Protein 5K8R (pdb70)

Sequence (414 aa):
EPIRYAIPEELDRGSLVGNLAKDLGFGVGDLPTRNLRVIAEKKFFTVSPENGNLLVSDRIDREEICGKKSTCVLEFEMVAEKPLNFFHVTVLIQDINDNPPTFSQNITELEISELALTGATFALESAQDPDVGVNSLQQYYLSPDPHFSLIQKENLDGSRYPELVLKAPLDREEQPHHHLVLTAVDGGEPSRSCTTQIRVIVADANDNPPVFTQDMYRVNVAENLPAGSSVLKVMAIDMDEGINAEIIYAFINIGKEVRQLFKLDSKTGELTTIGELDFEERDSYTIGVEAKDGGHHTAYCKVQIDISDENDNAPEITLASESQHIQEDAELGTAVALIKTHDLDSGFNGEILCQLKGNFPFKIVQDTKNTYRLVTDGALDREQIPEYNVTITATDKGNPPLSSSKTITLHILD

Solvent-accessible surface area: 23080 Å² total; per-residue (Å²): 131,101,37,150,28,43,11,50,3,50,55,116,180,47,31,102,13,6,55,0,3,158,62,9,74,31,41,115,67,78,6,96,74,38,65,3,92,36,89,44,180,140,155,27,7,61,13,21,69,126,72,0,29,0,39,4,19,65,134,4,18,3,26,140,53,16,26,123,135,117,82,2,68,27,112,12,53,0,13,0,40,138,90,126,72,141,24,63,0,20,0,41,4,83,35,60,6,46,42,67,3,68,26,88,88,119,79,38,108,37,129,6,47,12,122,20,145,82,45,29,70,43,89,24,86,40,12,127,10,54,0,18,58,94,16,22,56,8,62,7,124,29,46,141,24,106,44,2,37,37,61,63,95,96,71,195,121,27,44,52,62,1,25,0,25,0,106,27,90,10,60,41,62,141,76,55,68,3,130,4,52,2,32,0,38,6,46,7,151,79,78,78,60,26,81,6,96,5,69,0,55,5,33,34,10,33,66,36,63,5,95,18,73,94,121,75,18,166,41,100,20,33,6,100,36,89,51,54,29,72,13,25,122,0,95,6,80,18,126,8,95,48,107,24,30,109,26,89,11,45,40,47,155,40,32,169,110,6,123,125,29,5,114,17,51,61,176,72,0,61,0,26,1,84,13,124,9,59,44,56,145,80,76,35,13,79,4,17,0,28,0,61,9,26,37,134,65,56,15,123,6,113,0,39,0,21,7,40,33,68,19,80,32,51,3,85,7,68,39,48,39,137,85,73,81,8,111,49,114,30,143,132,45,56,51,9,3,93,2,93,0,56,24,108,11,52,56,144,29,18,56,20,88,10,90,43,126,46,160,55,27,12,99,37,52,105,70,78,137,48,44,13,74,0,5,2,71,21,94,24,52,101,162,137,82,64,79,28,86,0,17,1,19,0,38,5,100,11,141,96,84,50,70,35,71,95,78,15,39,0,64,0,65,136

Organism: Homo sapiens (NCBI:txid9606)

B-factor: mean 47.17, std 16.22, range [14.1, 139.7]

Foldseek 3Di:
DAEEFEDEFFDDFFAFRFQQQVVVVHDLVCLQVWQKFWDDPDQQWTADSNRGTITGHDGGDQCVQPFADQWDKDWTWIWTPPPTDTYIYIYTYDWALPWAWDDPDQEAEAEAALPDDAFDKAFDDFIATRTYDQSGQKDKAKDDDPFKGKDWDADPVGHIGIIIGTHDGDDCLVPQWDKIKMKIWTRGVPIHMDMHIYIYGHDWDLPWFKDKPDQEAEFEDAQADDFFDWTAATDIATSTDDQSTQKFKDWDPDDPVVVQFWDAGGHRRTIGTHDGGDCLVPFKDKIKMWMAGNVGRIDIHIYMYGYDWDLPWAKDKDKDAPVLEDEQPDDFFDFGMKIFIFTSTDDQSTQKDKDWPDDDQWDWADDDSGIITITGRDGGDCVVPFKDFTKMKMWTRHVVIHIDIDTDIHGYDD

InterPro domains:
  IPR002126 Cadherin-like [PF00028] (140-232)
  IPR002126 Cadherin-like [PF00028] (247-337)
  IPR002126 Cadherin-like [PF00028] (355-443)
  IPR002126 Cadherin-like [PF00028] (457-552)
  IPR002126 Cadherin-like [PF00028] (582-661)
  IPR002126 Cadherin-like [PR00205] (73-92)
  IPR002126 Cadherin-like [PR00205] (242-271)
  IPR002126 Cadherin-like [PR00205] (417-429)
  IPR002126 Cadherin-like [PR00205] (431-450)
  IPR002126 Cadherin-like [PR00205] (450-463)
  IPR002126 Cadherin-like [PR00205] (510-536)
  IPR002126 Cadherin-like [PR00205] (544-561)
  IPR002126 Cadherin-like [PS50268] (26-133)
  IPR002126 Cadherin-like [PS50268] (134-242)
  IPR002126 Cadherin-like [PS50268] (243-347)
  IPR002126 Cadherin-like [PS50268] (348-452)
  IPR002126 Cadherin-like [PS50268] (453-562)
  IPR002126 Cadherin-like [PS50268] (578-675)
  IPR002126 Cadherin-like [SM00112] (20-131)
  IPR002126 Cadherin-like [SM00112] (155-240)

Radius of gyration: 54.75 Å; Cα contacts (8 Å, |Δi|>4): 1003; chains: 1; bounding box: 42×152×119 Å

Secondary structure (DSSP, 8-state):
--EEEEEESSPPTT-EEEEHHHHTT--GGGHHHHT-EEE-SS--EEE-TTT-EEEE-S---HHHHTTT-S--EEEEEEEETTTTEEEEEEEEEE----S--B-S-SEEEEEEETTPPTT-EEE-PPPB-S--GGGT-EEEEE---SSEEEEEEE-TTS-EEEEEEE-S---TTT-SEEEEEEEEEESSSS--EEEEEEEEEEE-------EES-SEEEEEEETTPPTT-EEEE--EE--S-GGGT--EEEEES--HHHHTTEEE-TTT-EEEE-S---TTT-SEEEEEEEEE-TT--EEEEEEEEEEE----S--EEEEEESTTEEETTPPTT-EEEEEEEE-SS-GGGT-EEEEEES--SEEEEE-SSSEEEEEE-S---TTT--EEEEEEEEEE-SSS--EEEEEEEEEEE-

Nearest PDB structures (foldseek):
  6meq-assembly1_A  TM=9.978E-01  e=3.351E-79  Homo sapiens
  5t9t-assembly1_B  TM=9.124E-01  e=2.903E-57  Mus musculus
  5szn-assembly1_A  TM=8.188E-01  e=1.197E-48  Mus musculus
  5szl-assembly1_B  TM=7.839E-01  e=1.996E-48  Mus musculus
  5szm-assembly1_A  TM=6.935E-01  e=1.398E-49  Mus musculus

CATH classification: 2.60.40.60 (+3 more: 2.60.40.60, 2.60.40.60, 2.60.40.60)

Structure (mmCIF, N/CA/C/O backbone):
data_5K8R
#
_entry.id   5K8R
#
_cell.length_a   128.881
_cell.length_b   161.229
_cell.length_c   53.659
_cell.angle_alpha   90.00
_cell.angle_beta   90.00
_cell.angle_gamma   90.00
#
_symmetry.space_group_name_H-M   'C 2 2 21'
#
loop_
_entity.id
_entity.type
_entity.pdbx_description
1 polymer 'Protocadherin gamma-B3'
2 non-polymer 'CALCIUM ION'
3 non-polymer 'CHLORIDE ION'
4 non-polymer 'SODIUM ION'
5 non-polymer '4-(2-HYDROXYETHYL)-1-PIPERAZINE ETHANESULFONIC ACID'
6 non-polymer 1,2-ETHANEDIOL
7 water water
#
loop_
_atom_site.group_PDB
_atom_site.id
_atom_site.type_symbol
_atom_site.label_atom_id
_atom_site.label_alt_id
_atom_site.label_comp_id
_atom_site.label_asym_id
_atom_site.label_entity_id
_atom_site.label_seq_id
_atom_site.pdbx_PDB_ins_code
_atom_site.Cartn_x
_atom_site.Cartn_y
_atom_site.Cartn_z
_atom_site.occupancy
_atom_site.B_iso_or_equiv
_atom_site.auth_seq_id
_atom_site.auth_comp_id
_atom_site.auth_asym_id
_atom_site.auth_atom_id
_atom_site.pdbx_PDB_model_num
ATOM 1 N N . GLU A 1 1 ? 38.662 57.877 43.577 1.00 102.38 1 GLU A N 1
ATOM 2 C CA . GLU A 1 1 ? 38.883 57.339 44.913 1.00 101.53 1 GLU A CA 1
ATOM 3 C C . GLU A 1 1 ? 38.135 56.006 45.111 1.00 95.87 1 GLU A C 1
ATOM 4 O O . GLU A 1 1 ? 37.414 55.864 46.100 1.00 101.75 1 GLU A O 1
ATOM 10 N N . PRO A 1 2 ? 38.285 54.981 44.169 1.00 73.32 2 PRO A N 1
ATOM 11 C CA . PRO A 1 2 ? 39.169 55.252 43.025 1.00 59.47 2 PRO A CA 1
ATOM 12 C C . PRO A 1 2 ? 38.380 55.633 41.776 1.00 56.60 2 PRO A C 1
ATOM 13 O O . PRO A 1 2 ? 37.166 55.827 41.850 1.00 53.15 2 PRO A O 1
ATOM 17 N N . ILE A 1 3 ? 39.068 55.737 40.645 1.00 42.14 3 ILE A N 1
ATOM 18 C CA . ILE A 1 3 ? 38.424 56.095 39.386 1.00 29.90 3 ILE A CA 1
ATOM 19 C C . ILE A 1 3 ? 38.912 55.209 38.245 1.00 32.85 3 ILE A C 1
ATOM 20 O O . ILE A 1 3 ? 40.073 54.800 38.216 1.00 39.70 3 ILE A O 1
ATOM 25 N N . ARG A 1 4 ? 38.018 54.915 37.307 1.00 31.41 4 ARG A N 1
ATOM 26 C CA . ARG A 1 4 ? 38.356 54.076 36.161 1.00 31.89 4 ARG A CA 1
ATOM 27 C C . ARG A 1 4 ? 37.830 54.606 34.825 1.00 32.04 4 ARG A C 1
ATOM 28 O O . ARG A 1 4 ? 36.625 54.597 34.570 1.00 30.21 4 ARG A O 1
ATOM 36 N N . TYR A 1 5 ? 38.749 55.059 33.977 1.00 30.62 5 TYR A N 1
ATOM 37 C CA . TYR A 1 5 ? 38.419 55.569 32.657 1.00 30.81 5 TYR A CA 1
ATOM 38 C C . TYR A 1 5 ? 38.356 54.404 31.671 1.00 36.22 5 TYR A C 1
ATOM 39 O O . TYR A 1 5 ? 38.633 53.253 32.012 1.00 48.37 5 TYR A O 1
ATOM 48 N N . ALA A 1 6 ? 37.984 54.709 30.430 1.00 27.23 6 ALA A N 1
ATOM 49 C CA . ALA A 1 6 ? 37.891 53.691 29.388 1.00 25.02 6 ALA A CA 1
ATOM 50 C C . ALA A 1 6 ? 38.170 54.346 28.046 1.00 27.56 6 ALA A C 1
ATOM 51 O O . ALA A 1 6 ? 37.401 55.206 27.605 1.00 46.91 6 ALA A O 1
ATOM 53 N N . ILE A 1 7 ? 39.262 53.947 27.402 1.00 26.00 7 ILE A N 1
ATOM 54 C CA . ILE A 1 7 ? 39.667 54.561 26.139 1.00 28.37 7 ILE A CA 1
ATOM 55 C C . ILE A 1 7 ? 39.989 53.472 25.123 1.00 32.04 7 ILE A C 1
ATOM 56 O O . ILE A 1 7 ? 40.443 52.384 25.506 1.00 40.35 7 ILE A O 1
ATOM 61 N N . PRO A 1 8 ? 39.767 53.707 23.833 1.00 32.12 8 PRO A N 1
ATOM 62 C CA . PRO A 1 8 ? 40.208 52.738 22.827 1.00 30.00 8 PRO A CA 1
ATOM 63 C C . PRO A 1 8 ? 41.724 52.719 22.718 1.00 36.41 8 PRO A C 1
ATOM 64 O O . PRO A 1 8 ? 42.417 53.670 23.085 1.00 45.52 8 PRO A O 1
ATOM 68 N N . GLU A 1 9 ? 42.237 51.603 22.211 1.00 34.83 9 GLU A N 1
ATOM 69 C CA . GLU A 1 9 ? 43.670 51.449 22.030 1.00 32.75 9 GLU A CA 1
ATOM 70 C C . GLU A 1 9 ? 44.147 52.245 20.816 1.00 32.26 9 GLU A C 1
ATOM 71 O O . GLU A 1 9 ? 43.355 52.746 20.012 1.00 45.13 9 GLU A O 1
ATOM 77 N N . GLU A 1 10 ? 45.471 52.363 20.700 1.00 39.20 10 GLU A N 1
ATOM 78 C CA . GLU A 1 10 ? 46.131 52.957 19.535 1.00 28.61 10 GLU A CA 1
ATOM 79 C C . GLU A 1 10 ? 45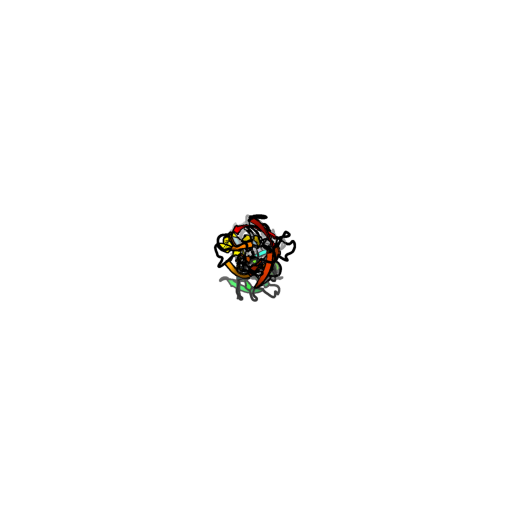.749 54.422 19.332 1.00 27.31 10 GLU A C 1
ATOM 80 O O . GLU A 1 10 ? 45.701 54.908 18.200 1.00 29.63 10 GLU A O 1
ATOM 86 N N . LEU A 1 11 ? 45.475 55.140 20.417 1.00 35.20 11 LEU A N 1
ATOM 87 C CA . LEU A 1 11 ? 45.212 56.567 20.320 1.00 34.44 11 LEU A CA 1
ATOM 88 C C . LEU A 1 11 ? 46.513 57.332 20.114 1.00 39.96 11 LEU A C 1
ATOM 89 O O . LEU A 1 11 ? 47.583 56.914 20.565 1.00 34.53 11 LEU A O 1
ATOM 94 N N . ASP A 1 12 ? 46.412 58.465 19.421 1.00 40.67 12 ASP A N 1
ATOM 95 C CA . ASP A 1 12 ? 47.580 59.302 19.196 1.00 36.34 12 ASP A CA 1
ATOM 96 C C . ASP A 1 12 ? 48.092 59.869 20.517 1.00 36.41 12 ASP A C 1
ATOM 97 O O . ASP A 1 12 ? 47.364 59.969 21.509 1.00 47.41 12 ASP A O 1
ATOM 102 N N . ARG A 1 13 ? 49.370 60.237 20.522 1.00 35.45 13 ARG A N 1
ATOM 103 C CA . ARG A 1 13 ? 49.974 60.812 21.715 1.00 35.51 13 ARG A CA 1
ATOM 104 C C . ARG A 1 13 ? 49.348 62.167 22.021 1.00 39.68 13 ARG A C 1
ATOM 105 O O . ARG A 1 13 ? 49.113 62.979 21.123 1.00 47.99 13 ARG A O 1
ATOM 113 N N . GLY A 1 14 ? 49.073 62.405 23.301 1.00 51.03 14 GLY A N 1
ATOM 114 C CA . GLY A 1 14 ? 48.411 63.618 23.724 1.00 35.69 14 GLY A CA 1
ATOM 115 C C . GLY A 1 14 ? 46.901 63.548 23.747 1.00 42.32 14 GLY A C 1
ATOM 116 O O . GLY A 1 14 ? 46.256 64.563 24.040 1.00 46.47 14 GLY A O 1
ATOM 117 N N . SER A 1 15 ? 46.316 62.392 23.444 1.00 39.85 15 SER A N 1
ATOM 118 C CA . SER A 1 15 ? 44.868 62.249 23.489 1.00 37.80 15 SER A CA 1
ATOM 119 C C . SER A 1 15 ? 44.375 62.313 24.929 1.00 48.58 15 SER A C 1
ATOM 120 O O . SER A 1 15 ? 44.981 61.738 25.837 1.00 51.40 15 SER A O 1
ATOM 123 N N . LEU A 1 16 ? 43.264 63.016 25.131 1.00 40.13 16 LEU A N 1
ATOM 124 C CA . LEU A 1 16 ? 42.737 63.226 26.473 1.00 31.36 16 LEU A CA 1
ATOM 125 C C . LEU A 1 16 ? 42.156 61.930 27.024 1.00 39.19 16 LEU A C 1
ATOM 126 O O . LEU A 1 16 ? 41.167 61.410 26.496 1.00 43.14 16 LEU A O 1
ATOM 131 N N . VAL A 1 17 ? 42.773 61.405 28.082 1.00 39.71 17 VAL A N 1
ATOM 132 C CA . VAL A 1 17 ? 42.182 60.279 28.796 1.00 31.54 17 VAL A CA 1
ATOM 133 C C . VAL A 1 17 ? 41.127 60.769 29.776 1.00 41.77 17 VAL A C 1
ATOM 134 O O . VAL A 1 17 ? 40.019 60.224 29.843 1.00 40.33 17 VAL A O 1
ATOM 138 N N . GLY A 1 18 ? 41.448 61.803 30.547 1.00 34.54 18 GLY A N 1
ATOM 139 C CA . GLY A 1 18 ? 40.452 62.318 31.468 1.00 31.01 18 GLY A CA 1
ATOM 140 C C . GLY A 1 18 ? 40.931 63.569 32.167 1.00 29.95 18 GLY A C 1
ATOM 141 O O . GLY A 1 18 ? 42.041 64.056 31.936 1.00 48.92 18 GLY A O 1
ATOM 142 N N . ASN A 1 19 ? 40.061 64.091 33.029 1.00 30.34 19 ASN A N 1
ATOM 143 C CA . ASN A 1 19 ? 40.361 65.247 33.868 1.00 32.25 19 ASN A CA 1
ATOM 144 C C . ASN A 1 19 ? 40.565 64.733 35.291 1.00 39.47 19 ASN A C 1
ATOM 145 O O . ASN A 1 19 ? 39.671 64.806 36.135 1.00 47.31 19 ASN A O 1
ATOM 150 N N . LEU A 1 20 ? 41.765 64.207 35.550 1.00 35.20 20 LEU A N 1
ATOM 151 C CA . LEU A 1 20 ? 42.035 63.563 36.833 1.00 36.57 20 LEU A CA 1
ATOM 152 C C . LEU A 1 20 ? 41.859 64.529 37.997 1.00 41.87 20 LEU A C 1
ATOM 153 O O . LEU A 1 20 ? 41.303 64.162 39.039 1.00 50.36 20 LEU A O 1
ATOM 158 N N . ALA A 1 21 ? 42.324 65.768 37.840 1.00 40.13 21 ALA A N 1
ATOM 159 C CA . ALA A 1 21 ? 42.201 66.743 38.918 1.00 41.15 21 ALA A CA 1
ATOM 160 C C . ALA A 1 21 ? 40.739 67.045 39.219 1.00 51.79 21 ALA A C 1
ATOM 161 O O . ALA A 1 21 ? 40.310 67.004 40.378 1.00 59.90 21 ALA A O 1
ATOM 163 N N . LYS A 1 22 ? 39.955 67.344 38.181 1.00 38.93 22 LYS A N 1
ATOM 164 C CA . LYS A 1 22 ? 38.541 67.643 38.385 1.00 45.52 22 LYS A CA 1
ATOM 165 C C . LYS A 1 22 ? 37.798 66.444 38.960 1.00 55.58 22 LYS A C 1
ATOM 166 O O . LYS A 1 22 ? 36.956 66.595 39.854 1.00 61.25 22 LYS A O 1
ATOM 172 N N . ASP A 1 23 ? 38.102 65.243 38.467 1.00 60.87 23 ASP A N 1
ATOM 173 C CA . ASP A 1 23 ? 37.356 64.059 38.876 1.00 58.69 23 ASP A CA 1
ATOM 174 C C . ASP A 1 23 ? 37.707 63.596 40.285 1.00 56.17 23 ASP A C 1
ATOM 175 O O . ASP A 1 23 ? 36.904 62.891 40.906 1.00 51.89 23 ASP A O 1
ATOM 180 N N . LEU A 1 24 ? 38.875 63.972 40.805 1.00 42.96 24 LEU A N 1
ATOM 181 C CA . LEU A 1 24 ? 39.302 63.558 42.135 1.00 40.74 24 LEU A CA 1
ATOM 182 C C . LEU A 1 24 ? 39.107 64.652 43.180 1.00 56.54 24 LEU A C 1
ATOM 183 O O . LEU A 1 24 ? 39.753 64.617 44.233 1.00 64.08 24 LEU A O 1
ATOM 188 N N . GLY A 1 25 ? 38.230 65.618 42.914 1.00 51.39 25 GLY A N 1
ATOM 189 C CA . GLY A 1 25 ? 37.929 66.662 43.870 1.00 59.06 25 GLY A CA 1
ATOM 190 C C . GLY A 1 25 ? 38.928 67.795 43.937 1.00 58.89 25 GLY A C 1
ATOM 191 O O . GLY A 1 25 ? 38.742 68.712 44.747 1.00 59.23 25 GLY A O 1
ATOM 192 N N . PHE A 1 26 ? 39.978 67.768 43.121 1.00 58.40 26 PHE A N 1
ATOM 193 C CA . PHE A 1 26 ? 40.959 68.841 43.133 1.00 58.50 26 PHE A CA 1
ATOM 194 C C . PHE A 1 26 ? 40.399 70.094 42.467 1.00 73.61 26 PHE A C 1
ATOM 195 O O . PHE A 1 26 ? 39.434 70.050 41.699 1.00 74.85 26 PHE A O 1
ATOM 203 N N . GLY A 1 27 ? 41.027 71.224 42.773 1.00 86.48 27 GLY A N 1
ATOM 204 C CA . GLY A 1 27 ? 40.717 72.480 42.123 1.00 93.09 27 GLY A CA 1
ATOM 205 C C . GLY A 1 27 ? 41.964 73.057 41.484 1.00 99.14 27 GLY A C 1
ATOM 206 O O . GLY A 1 27 ? 43.083 72.808 41.935 1.00 101.77 27 GLY A O 1
ATOM 207 N N . VAL A 1 28 ? 41.762 73.834 40.416 1.00 100.71 28 VAL A N 1
ATOM 208 C CA . VAL A 1 28 ? 42.888 74.441 39.717 1.00 95.55 28 VAL A CA 1
ATOM 209 C C . VAL A 1 28 ? 43.620 75.445 40.596 1.00 90.88 28 VAL A C 1
ATOM 210 O O . VAL A 1 28 ? 44.779 75.775 40.323 1.00 87.53 28 VAL A O 1
ATOM 214 N N . GLY A 1 29 ? 42.951 75.924 41.639 1.00 83.70 29 GLY A N 1
ATOM 215 C CA . GLY A 1 29 ? 43.545 76.887 42.549 1.00 81.97 29 GLY A CA 1
ATOM 216 C C . GLY A 1 29 ? 44.700 76.303 43.337 1.00 94.52 29 GLY A C 1
ATOM 217 O O . GLY A 1 29 ? 45.388 77.015 44.068 1.00 100.51 29 GLY A O 1
ATOM 218 N N . ASP A 1 30 ? 44.913 74.999 43.188 1.00 106.25 30 ASP A N 1
ATOM 219 C CA . ASP A 1 30 ? 45.992 74.314 43.889 1.00 110.60 30 ASP A CA 1
ATOM 220 C C . ASP A 1 30 ? 46.572 73.186 43.042 1.00 96.52 30 ASP A C 1
ATOM 221 O O . ASP A 1 30 ? 46.966 72.144 43.565 1.00 102.79 30 ASP A O 1
ATOM 226 N N . LEU A 1 31 ? 46.608 73.449 41.740 1.00 85.99 31 LEU A N 1
ATOM 227 C CA . LEU A 1 31 ? 47.131 72.523 40.760 1.00 77.70 31 LEU A CA 1
ATOM 228 C C . LEU A 1 31 ? 48.636 72.444 40.937 1.00 77.09 31 LEU A C 1
ATOM 229 O O . LEU A 1 31 ? 49.204 71.353 40.878 1.00 87.06 31 LEU A O 1
ATOM 234 N N . PRO A 1 32 ? 49.299 73.579 41.156 1.00 83.30 32 PRO A N 1
ATOM 235 C CA . PRO A 1 32 ? 50.753 73.479 41.332 1.00 77.70 32 PRO A CA 1
ATOM 236 C C . PRO A 1 32 ? 51.260 73.079 42.713 1.00 84.05 32 PRO A C 1
ATOM 237 O O . PRO A 1 32 ? 52.245 72.346 42.820 1.00 91.03 32 PRO A O 1
ATOM 241 N N . THR A 1 33 ? 50.582 73.532 43.756 1.00 82.26 33 THR A N 1
ATOM 242 C CA . THR A 1 33 ? 51.018 73.288 45.126 1.00 69.97 33 THR A CA 1
ATOM 243 C C . THR A 1 33 ? 50.977 71.794 45.429 1.00 77.69 33 THR A C 1
ATOM 244 O O . THR A 1 33 ? 51.680 71.311 46.317 1.00 82.01 33 THR A O 1
ATOM 248 N N . ARG A 1 34 ? 50.174 71.058 44.660 1.00 63.55 34 ARG A N 1
ATOM 249 C CA . ARG A 1 34 ? 49.999 69.625 44.828 1.00 52.86 34 ARG A CA 1
ATOM 250 C C . ARG A 1 34 ? 50.907 68.766 43.985 1.00 57.29 34 ARG A C 1
ATOM 251 O O . ARG A 1 34 ? 51.304 67.712 44.388 1.00 58.31 34 ARG A O 1
ATOM 259 N N . ASN A 1 35 ? 51.234 69.242 42.812 1.00 48.90 35 ASN A N 1
ATOM 260 C CA . ASN A 1 35 ? 52.213 68.594 41.938 1.00 46.24 35 ASN A CA 1
ATOM 261 C C . ASN A 1 35 ? 51.849 67.132 41.671 1.00 59.64 35 ASN A C 1
ATOM 262 O O . ASN A 1 35 ? 52.584 66.203 42.010 1.00 67.14 35 ASN A O 1
ATOM 267 N N . LEU A 1 36 ? 50.683 66.944 41.055 1.00 63.20 36 LEU A N 1
ATOM 268 C CA . LEU A 1 36 ? 50.230 65.603 40.709 1.00 54.45 36 LEU A CA 1
ATOM 269 C C . LEU A 1 36 ? 51.193 64.960 39.722 1.00 60.83 36 LEU A C 1
ATOM 270 O O . LEU A 1 36 ? 51.750 65.631 38.849 1.00 55.27 36 LEU A O 1
ATOM 275 N N . ARG A 1 37 ? 51.392 63.649 39.858 1.00 56.18 37 ARG A N 1
ATOM 276 C CA . ARG A 1 37 ? 52.197 62.941 38.870 1.00 45.43 37 ARG A CA 1
ATOM 277 C C . ARG A 1 37 ? 51.802 61.473 38.839 1.00 38.48 37 ARG A C 1
ATOM 278 O O . ARG A 1 37 ? 51.276 60.929 39.810 1.00 47.79 37 ARG A O 1
ATOM 286 N N . VAL A 1 38 ? 52.060 60.840 37.702 1.00 51.68 38 VAL A N 1
ATOM 287 C CA . VAL A 1 38 ? 51.740 59.433 37.493 1.00 52.29 38 VAL A CA 1
ATOM 288 C C . VAL A 1 38 ? 52.945 58.592 37.888 1.00 41.45 38 VAL A C 1
ATOM 289 O O . VAL A 1 38 ? 54.097 59.001 37.695 1.00 51.91 38 VAL A O 1
ATOM 293 N N . ILE A 1 39 ? 52.675 57.416 38.447 1.00 48.24 39 ILE A N 1
ATOM 294 C CA . ILE A 1 39 ? 53.729 56.507 38.879 1.00 52.74 39 ILE A CA 1
ATOM 295 C C . ILE A 1 39 ? 53.516 55.102 38.324 1.00 64.97 39 ILE A C 1
ATOM 296 O O . ILE A 1 39 ? 52.633 54.371 38.772 1.00 65.28 39 ILE A O 1
ATOM 301 N N . ALA A 1 40 ? 54.335 54.734 37.345 1.00 66.94 40 ALA A N 1
ATOM 302 C CA . ALA A 1 40 ? 54.256 53.422 36.716 1.00 65.88 40 ALA A CA 1
ATOM 303 C C . ALA A 1 40 ? 55.480 53.212 35.835 1.00 77.54 40 ALA A C 1
ATOM 304 O O . ALA A 1 40 ? 55.913 54.130 35.138 1.00 83.51 40 ALA A O 1
ATOM 306 N N . GLU A 1 41 ? 56.042 52.008 35.867 1.00 78.41 41 GLU A N 1
ATOM 307 C CA . GLU A 1 41 ? 57.225 51.721 35.065 1.00 85.62 41 GLU A CA 1
ATOM 308 C C . GLU A 1 41 ? 56.929 51.756 33.573 1.00 81.85 41 GLU A C 1
ATOM 309 O O . GLU A 1 41 ? 57.850 51.957 32.774 1.00 90.80 41 GLU A O 1
ATOM 315 N N . LYS A 1 42 ? 55.672 51.564 33.182 1.00 70.65 42 LYS A N 1
ATOM 316 C CA . LYS A 1 42 ? 55.255 51.701 31.793 1.00 71.52 42 LYS A CA 1
ATOM 317 C C . LYS A 1 42 ? 54.828 53.143 31.543 1.00 68.34 42 LYS A C 1
ATOM 318 O O . LYS A 1 42 ? 53.913 53.649 32.203 1.00 67.27 42 LYS A O 1
ATOM 324 N N . LYS A 1 43 ? 55.492 53.802 30.592 1.00 64.78 43 LYS A N 1
ATOM 325 C CA . LYS A 1 43 ? 55.218 55.202 30.267 1.00 64.17 43 LYS A CA 1
ATOM 326 C C . LYS A 1 43 ? 54.036 55.277 29.299 1.00 71.22 43 LYS A C 1
ATOM 327 O O . LYS A 1 43 ? 54.168 55.596 28.117 1.00 89.84 43 LYS A O 1
ATOM 333 N N . PHE A 1 44 ? 52.852 54.974 29.830 1.00 59.48 44 PHE A N 1
ATOM 334 C CA . PHE A 1 44 ? 51.630 54.959 29.034 1.00 38.13 44 PHE A CA 1
ATOM 335 C C . PHE A 1 44 ? 50.808 56.234 29.166 1.00 36.64 44 PHE A C 1
ATOM 336 O O . PHE A 1 44 ? 50.197 56.673 28.187 1.00 33.33 44 PHE A O 1
ATOM 344 N N . PHE A 1 45 ? 50.778 56.842 30.350 1.00 27.87 45 PHE A N 1
ATOM 345 C CA . PHE A 1 45 ? 50.009 58.053 30.588 1.00 29.39 45 PHE A CA 1
ATOM 346 C C . PHE A 1 45 ? 50.870 59.079 31.307 1.00 43.63 45 PHE A C 1
ATOM 347 O O . PHE A 1 45 ? 51.822 58.730 32.011 1.00 44.95 45 PHE A O 1
ATOM 355 N N . THR A 1 46 ? 50.526 60.353 31.125 1.00 41.78 46 THR A N 1
ATOM 356 C CA . THR A 1 46 ? 51.156 61.444 31.855 1.00 44.63 46 THR A CA 1
ATOM 357 C C . THR A 1 46 ? 50.081 62.408 32.329 1.00 41.52 46 THR A C 1
ATOM 358 O O . THR A 1 46 ? 49.089 62.639 31.632 1.00 42.67 46 THR A O 1
ATOM 362 N N . VAL A 1 47 ? 50.277 62.960 33.521 1.00 41.04 47 VAL A N 1
ATOM 363 C CA . VAL A 1 47 ? 49.358 63.942 34.086 1.00 35.71 47 VAL A CA 1
ATOM 364 C C . VAL A 1 47 ? 49.893 65.332 33.766 1.00 48.51 47 VAL A C 1
ATOM 365 O O . VAL A 1 47 ? 51.051 65.644 34.062 1.00 58.79 47 VAL A O 1
ATOM 369 N N . SER A 1 48 ? 49.064 66.158 33.146 1.00 55.78 48 SER A N 1
ATOM 370 C CA . SER A 1 48 ? 49.440 67.541 32.871 1.00 63.76 48 SER A CA 1
ATOM 371 C C . SER A 1 48 ? 49.424 68.325 34.177 1.00 74.40 48 SER A C 1
ATOM 372 O O . SER A 1 48 ? 48.341 68.544 34.732 1.00 77.78 48 SER A O 1
ATOM 375 N N . PRO A 1 49 ? 50.575 68.759 34.710 1.00 85.17 49 PRO A N 1
ATOM 376 C CA . PRO A 1 49 ? 50.564 69.365 36.049 1.00 82.24 49 PRO A CA 1
ATOM 377 C C . PRO A 1 49 ? 50.059 70.801 36.051 1.00 81.41 49 PRO A C 1
ATOM 378 O O . PRO A 1 49 ? 50.093 71.468 37.089 1.00 74.39 49 PRO A O 1
ATOM 382 N N . GLU A 1 50 ? 49.587 71.289 34.904 1.00 87.12 50 GLU A N 1
ATOM 383 C CA . GLU A 1 50 ? 49.001 72.622 34.831 1.00 91.02 50 GLU A CA 1
ATOM 384 C C . GLU A 1 50 ? 47.494 72.586 35.068 1.00 92.97 50 GLU A C 1
ATOM 385 O O . GLU A 1 50 ? 46.975 73.346 35.891 1.00 98.15 50 GLU A O 1
ATOM 391 N N . ASN A 1 51 ? 46.782 71.709 34.357 1.00 90.58 51 ASN A N 1
ATOM 392 C CA . ASN A 1 51 ? 45.338 71.592 34.492 1.00 83.06 51 ASN A CA 1
ATOM 393 C C . ASN A 1 51 ? 44.885 70.285 35.128 1.00 70.09 51 ASN A C 1
ATOM 394 O O . ASN A 1 51 ? 43.721 70.186 35.528 1.00 71.17 51 ASN A O 1
ATOM 399 N N . GLY A 1 52 ? 45.762 69.288 35.223 1.00 58.88 52 GLY A N 1
ATOM 400 C CA . GLY A 1 52 ? 45.407 68.028 35.843 1.00 63.17 52 GLY A CA 1
ATOM 401 C C . GLY A 1 52 ? 44.793 67.003 34.919 1.00 49.71 52 GLY A C 1
ATOM 402 O O . GLY A 1 52 ? 44.006 66.166 35.377 1.00 48.07 52 GLY A O 1
ATOM 403 N N . ASN A 1 53 ? 45.130 67.030 33.633 1.00 33.88 53 ASN A N 1
ATOM 404 C CA . ASN A 1 53 ? 44.535 66.121 32.662 1.00 34.33 53 ASN A CA 1
ATOM 405 C C . ASN A 1 53 ? 45.416 64.893 32.471 1.00 38.27 53 ASN A C 1
ATOM 406 O O . ASN A 1 53 ? 46.616 65.014 32.207 1.00 48.11 53 ASN A O 1
ATOM 411 N N . LEU A 1 54 ? 44.813 63.715 32.611 1.00 34.74 54 LEU A N 1
ATOM 412 C CA . LEU A 1 54 ? 45.474 62.463 32.267 1.00 33.60 54 LEU A CA 1
ATOM 413 C C . LEU A 1 54 ? 45.450 62.296 30.753 1.00 39.57 54 LEU A C 1
ATOM 414 O O . LEU A 1 54 ? 44.372 62.299 30.140 1.00 39.09 54 LEU A O 1
ATOM 419 N N . LEU A 1 55 ? 46.635 62.151 30.157 1.00 40.56 55 LEU A N 1
ATOM 420 C CA . LEU A 1 55 ? 46.807 62.106 28.712 1.00 34.65 55 LEU A CA 1
ATOM 421 C C . LEU A 1 55 ? 47.623 60.882 28.315 1.00 38.70 55 LEU 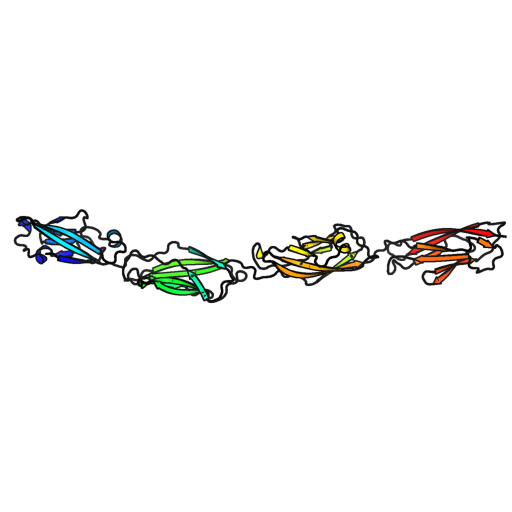A C 1
ATOM 422 O O . LEU A 1 55 ? 48.390 60.330 29.110 1.00 33.64 55 LEU A O 1
ATOM 427 N N . VAL A 1 56 ? 47.455 60.479 27.054 1.00 32.95 56 VAL A N 1
ATOM 428 C CA . VAL A 1 56 ? 48.215 59.365 26.498 1.00 26.83 56 VAL A CA 1
ATOM 429 C C . VAL A 1 56 ? 49.646 59.811 26.231 1.00 46.35 56 VAL A C 1
ATOM 430 O O . VAL A 1 56 ? 49.884 60.829 25.568 1.00 41.24 56 VAL A O 1
ATOM 434 N N . SER A 1 57 ? 50.608 59.041 26.738 1.00 37.71 57 SER A N 1
ATOM 435 C CA . SER A 1 57 ? 52.019 59.383 26.613 1.00 40.27 57 SER A CA 1
ATOM 436 C C . SER A 1 57 ? 52.751 58.576 25.551 1.00 47.26 57 SER A C 1
ATOM 437 O O . SER A 1 57 ? 53.719 59.076 24.970 1.00 66.73 57 SER A O 1
ATOM 440 N N . ASP A 1 58 ? 52.321 57.344 25.286 1.00 45.23 58 ASP A N 1
ATOM 441 C CA . ASP A 1 58 ? 52.985 56.487 24.314 1.00 45.17 58 ASP A CA 1
ATOM 442 C C . ASP A 1 58 ? 51.936 55.589 23.669 1.00 45.77 58 ASP A C 1
ATOM 443 O O . ASP A 1 58 ? 50.748 55.657 23.994 1.00 49.70 58 ASP A O 1
ATOM 448 N N . ARG A 1 59 ? 52.384 54.744 22.745 1.00 40.78 59 ARG A N 1
ATOM 449 C CA . ARG A 1 59 ? 51.473 53.847 22.049 1.00 39.26 59 ARG A CA 1
ATOM 450 C C . ARG A 1 59 ? 50.924 52.795 23.005 1.00 31.43 59 ARG A C 1
ATOM 451 O O . ARG A 1 59 ? 51.683 52.118 23.706 1.00 41.23 59 ARG A O 1
ATOM 459 N N . ILE A 1 60 ? 49.600 52.662 23.032 1.00 39.29 60 ILE A N 1
ATOM 460 C CA . ILE A 1 60 ? 48.937 51.666 23.865 1.00 40.99 60 ILE A CA 1
ATOM 461 C C . ILE A 1 60 ? 48.355 50.583 22.966 1.00 39.13 60 ILE A C 1
ATOM 462 O O . ILE A 1 60 ? 47.231 50.709 22.467 1.00 40.05 60 ILE A O 1
ATOM 467 N N . ASP A 1 61 ? 49.123 49.519 22.745 1.00 41.82 61 ASP A N 1
ATOM 468 C CA . ASP A 1 61 ? 48.692 48.398 21.916 1.00 27.52 61 ASP A CA 1
ATOM 469 C C . ASP A 1 61 ? 48.094 47.327 22.821 1.00 38.63 61 ASP A C 1
ATOM 470 O O . ASP A 1 61 ? 48.810 46.699 23.607 1.00 53.66 61 ASP A O 1
ATOM 475 N N . ARG A 1 62 ? 46.780 47.116 22.707 1.00 30.80 62 ARG A N 1
ATOM 476 C CA . ARG A 1 62 ? 46.110 46.149 23.571 1.00 27.25 62 ARG A CA 1
ATOM 477 C C . ARG A 1 62 ? 46.589 44.727 23.307 1.00 31.20 62 ARG A C 1
ATOM 478 O O . ARG A 1 62 ? 46.613 43.901 24.227 1.00 43.58 62 ARG A O 1
ATOM 486 N N . GLU A 1 63 ? 46.972 44.422 22.065 1.00 29.57 63 GLU A N 1
ATOM 487 C CA . GLU A 1 63 ? 47.449 43.078 21.750 1.00 33.58 63 GLU A CA 1
ATOM 488 C C . GLU A 1 63 ? 48.755 42.771 22.472 1.00 37.65 63 GLU A C 1
ATOM 489 O O . GLU A 1 63 ? 48.957 41.649 22.950 1.00 45.39 63 GLU A O 1
ATOM 495 N N . GLU A 1 64 ? 49.651 43.753 22.564 1.00 47.58 64 GLU A N 1
ATOM 496 C CA . GLU A 1 64 ? 50.927 43.530 23.232 1.00 38.01 64 GLU A CA 1
ATOM 497 C C . GLU A 1 64 ? 50.797 43.594 24.749 1.00 49.29 64 GLU A C 1
ATOM 498 O O . GLU A 1 64 ? 51.585 42.964 25.463 1.00 70.45 64 GLU A O 1
ATOM 504 N N . ILE A 1 65 ? 49.807 44.329 25.256 1.00 51.98 65 ILE A N 1
ATOM 505 C CA . ILE A 1 65 ? 49.659 44.503 26.697 1.00 46.67 65 ILE A CA 1
ATOM 506 C C . ILE A 1 65 ? 48.886 43.343 27.312 1.00 52.04 65 ILE A C 1
ATOM 507 O O . ILE A 1 65 ? 49.346 42.713 28.271 1.00 60.22 65 ILE A O 1
ATOM 512 N N . CYS A 1 66 ? 47.699 43.042 26.778 1.00 53.42 66 CYS A N 1
ATOM 513 C CA . CYS A 1 66 ? 46.844 42.016 27.360 1.00 51.45 66 CYS A CA 1
ATOM 514 C C . CYS A 1 66 ? 46.701 40.762 26.511 1.00 49.04 66 CYS A C 1
ATOM 515 O O . CYS A 1 66 ? 46.249 39.738 27.032 1.00 49.36 66 CYS A O 1
ATOM 518 N N . GLY A 1 67 ? 47.063 40.809 25.234 1.00 49.24 67 GLY A N 1
ATOM 519 C CA . GLY A 1 67 ? 46.991 39.606 24.417 1.00 36.01 67 GLY A CA 1
ATOM 520 C C . GLY A 1 67 ? 45.554 39.197 24.158 1.00 46.86 67 GLY A C 1
ATOM 521 O O . GLY A 1 67 ? 44.732 39.993 23.692 1.00 46.07 67 GLY A O 1
ATOM 522 N N . LYS A 1 68 ? 45.242 37.939 24.462 1.00 46.16 68 LYS A N 1
ATOM 523 C CA . LYS A 1 68 ? 43.918 37.382 24.222 1.00 38.35 68 LYS A CA 1
ATOM 524 C C . LYS A 1 68 ? 42.991 37.509 25.425 1.00 42.84 68 LYS A C 1
ATOM 525 O O . LYS A 1 68 ? 41.911 36.908 25.423 1.00 54.84 68 LYS A O 1
ATOM 531 N N . LYS A 1 69 ? 43.384 38.267 26.447 1.00 42.42 69 LYS A N 1
ATOM 532 C CA . LYS A 1 69 ? 42.524 38.452 27.608 1.00 43.83 69 LYS A CA 1
ATOM 533 C C . LYS A 1 69 ? 41.261 39.209 27.216 1.00 40.02 69 LYS A C 1
ATOM 534 O O . LYS A 1 69 ? 41.300 40.139 26.406 1.00 51.11 69 LYS A O 1
ATOM 540 N N . SER A 1 70 ? 40.132 38.799 27.797 1.00 44.28 70 SER A N 1
ATOM 541 C CA . SER A 1 70 ? 38.857 39.415 27.445 1.00 45.42 70 SER A CA 1
ATOM 542 C C . SER A 1 70 ? 38.797 40.875 27.875 1.00 43.47 70 SER A C 1
ATOM 543 O O . SER A 1 70 ? 38.153 41.690 27.206 1.00 40.46 70 SER A O 1
ATOM 546 N N . THR A 1 71 ? 39.461 41.193 28.981 1.00 50.42 71 THR A N 1
ATOM 547 C CA . THR A 1 71 ? 39.490 42.553 29.502 1.00 44.81 71 THR A CA 1
ATOM 548 C C . THR A 1 71 ? 40.925 43.059 29.584 1.00 48.95 71 THR A C 1
ATOM 549 O O . THR A 1 71 ? 41.854 42.286 29.815 1.00 45.78 71 THR A O 1
ATOM 553 N N . CYS A 1 72 ? 41.099 44.362 29.391 1.00 46.96 72 CYS A N 1
ATOM 554 C CA . CYS A 1 72 ? 42.424 44.974 29.438 1.00 38.49 72 CYS A CA 1
ATOM 555 C C . CYS A 1 72 ? 42.351 46.207 30.327 1.00 38.02 72 CYS A C 1
ATOM 556 O O . CYS A 1 72 ? 41.773 47.225 29.933 1.00 38.13 72 CYS A O 1
ATOM 559 N N . VAL A 1 73 ? 42.934 46.118 31.519 1.00 36.53 73 VAL A N 1
ATOM 560 C CA . VAL A 1 73 ? 42.926 47.210 32.484 1.00 48.10 73 VAL A CA 1
ATOM 561 C C . VAL A 1 73 ? 44.362 47.556 32.851 1.00 43.61 73 VAL A C 1
ATOM 562 O O . VAL A 1 73 ? 45.192 46.666 33.072 1.00 45.10 73 VAL A O 1
ATOM 566 N N . LEU A 1 74 ? 44.654 48.852 32.897 1.00 45.42 74 LEU A N 1
ATOM 567 C CA . LEU A 1 74 ? 45.954 49.370 33.304 1.00 36.09 74 LEU A CA 1
ATOM 568 C C . LEU A 1 74 ? 45.780 50.113 34.620 1.00 35.29 74 LEU A C 1
ATOM 569 O O . LEU A 1 74 ? 45.094 51.140 34.670 1.00 47.61 74 LEU A O 1
ATOM 574 N N . GLU A 1 75 ? 46.396 49.597 35.678 1.00 42.80 75 GLU A N 1
ATOM 575 C CA . GLU A 1 75 ? 46.270 50.159 37.015 1.00 38.97 75 GLU A CA 1
ATOM 576 C C . GLU A 1 75 ? 47.562 50.868 37.393 1.00 44.93 75 GLU A C 1
ATOM 577 O O . GLU A 1 75 ? 48.649 50.294 37.268 1.00 60.46 75 GLU A O 1
ATOM 583 N N . PHE A 1 76 ? 47.442 52.112 37.851 1.00 27.12 76 PHE A N 1
ATOM 584 C CA . PHE A 1 76 ? 48.598 52.873 38.302 1.00 37.46 76 PHE A CA 1
ATOM 585 C C . PHE A 1 76 ? 48.164 53.798 39.432 1.00 36.79 76 PHE A C 1
ATOM 586 O O . PHE A 1 76 ? 46.986 53.859 39.797 1.00 44.14 76 PHE A O 1
ATOM 594 N N . GLU A 1 77 ? 49.132 54.522 39.986 1.00 40.63 77 GLU A N 1
ATOM 595 C CA . GLU A 1 77 ? 48.909 55.408 41.121 1.00 43.71 77 GLU A CA 1
ATOM 596 C C . GLU A 1 77 ? 49.342 56.817 40.745 1.00 41.47 77 GLU A C 1
ATOM 597 O O . GLU A 1 77 ? 50.488 57.028 40.330 1.00 48.65 77 GLU A O 1
ATOM 603 N N . MET A 1 78 ? 48.428 57.774 40.883 1.00 41.21 78 MET A N 1
ATOM 604 C CA . MET A 1 78 ? 48.766 59.186 40.769 1.00 41.01 78 MET A CA 1
ATOM 605 C C . MET A 1 78 ? 49.035 59.728 42.166 1.00 42.86 78 MET A C 1
ATOM 606 O O . MET A 1 78 ? 48.154 59.684 43.032 1.00 43.61 78 MET A O 1
ATOM 611 N N . VAL A 1 79 ? 50.250 60.221 42.382 1.00 41.27 79 VAL A N 1
ATOM 612 C CA . VAL A 1 79 ? 50.642 60.746 43.682 1.00 42.10 79 VAL A CA 1
ATOM 613 C C . VAL A 1 79 ? 50.642 62.269 43.761 1.00 43.04 79 VAL A C 1
ATOM 614 O O . VAL A 1 79 ? 51.119 62.957 42.859 1.00 42.58 79 VAL A O 1
ATOM 618 N N . ALA A 1 80 ? 50.100 62.775 44.862 1.00 43.22 80 ALA A N 1
ATOM 619 C CA . ALA A 1 80 ? 50.026 64.199 45.130 1.00 34.39 80 ALA A CA 1
ATOM 620 C C . ALA A 1 80 ? 50.819 64.492 46.393 1.00 39.14 80 ALA A C 1
ATOM 621 O O . ALA A 1 80 ? 51.019 63.616 47.238 1.00 57.41 80 ALA A O 1
ATOM 623 N N . GLU A 1 81 ? 51.275 65.734 46.518 1.00 44.97 81 GLU A N 1
ATOM 624 C CA . GLU A 1 81 ? 52.017 66.159 47.693 1.00 44.68 81 GLU A CA 1
ATOM 625 C C . GLU A 1 81 ? 51.352 67.387 48.300 1.00 43.32 81 GLU A C 1
ATOM 626 O O . GLU A 1 81 ? 50.493 68.027 47.687 1.00 38.31 81 GLU A O 1
ATOM 632 N N . LYS A 1 82 ? 51.767 67.700 49.525 1.00 39.02 82 LYS A N 1
ATOM 633 C CA . LYS A 1 82 ? 51.172 68.769 50.325 1.00 40.32 82 LYS A CA 1
ATOM 634 C C . LYS A 1 82 ? 49.648 68.666 50.418 1.00 42.13 82 LYS A C 1
ATOM 635 O O . LYS A 1 82 ? 48.937 69.512 49.874 1.00 55.07 82 LYS A O 1
ATOM 641 N N . PRO A 1 83 ? 49.137 67.630 51.106 1.00 36.86 83 PRO A N 1
ATOM 642 C CA . PRO A 1 83 ? 49.876 66.521 51.720 1.00 37.94 83 PRO A CA 1
ATOM 643 C C . PRO A 1 83 ? 50.100 65.362 50.748 1.00 46.13 83 PRO A C 1
ATOM 644 O O . PRO A 1 83 ? 49.437 65.295 49.713 1.00 50.62 83 PRO A O 1
ATOM 648 N N . LEU A 1 84 ? 51.029 64.468 51.079 1.00 43.61 84 LEU A N 1
ATOM 649 C CA . LEU A 1 84 ? 51.300 63.315 50.230 1.00 39.30 84 LEU A CA 1
ATOM 650 C C . LEU A 1 84 ? 50.142 62.327 50.290 1.00 37.67 84 LEU A C 1
ATOM 651 O O . LEU A 1 84 ? 49.650 61.997 51.374 1.00 44.50 84 LEU A O 1
ATOM 656 N N . ASN A 1 85 ? 49.712 61.851 49.123 1.00 30.24 85 ASN A N 1
ATOM 657 C CA . ASN A 1 85 ? 48.597 60.920 49.038 1.00 42.04 85 ASN A CA 1
ATOM 658 C C . ASN A 1 85 ? 48.665 60.162 47.719 1.00 36.05 85 ASN A C 1
ATOM 659 O O . ASN A 1 85 ? 49.063 60.720 46.691 1.00 38.70 85 ASN A O 1
ATOM 664 N N . PHE A 1 86 ? 48.203 58.915 47.755 1.00 36.53 86 PHE A N 1
ATOM 665 C CA . PHE A 1 86 ? 48.131 58.062 46.578 1.00 27.32 86 PHE A CA 1
ATOM 666 C C . PHE A 1 86 ? 46.685 58.069 46.071 1.00 27.91 86 PHE A C 1
ATOM 667 O O . PHE A 1 86 ? 45.742 58.120 46.861 1.00 37.27 86 PHE A O 1
ATOM 675 N N . PHE A 1 87 ? 46.522 58.023 44.753 1.00 32.34 87 PHE A N 1
ATOM 676 C CA . PHE A 1 87 ? 45.211 58.041 44.108 1.00 23.94 87 PHE A CA 1
ATOM 677 C C . PHE A 1 87 ? 45.209 56.960 43.038 1.00 32.90 87 PHE A C 1
ATOM 678 O O . PHE A 1 87 ? 45.822 57.131 41.980 1.00 32.16 87 PHE A O 1
ATOM 686 N N . HIS A 1 88 ? 44.527 55.852 43.314 1.00 34.41 88 HIS A N 1
ATOM 687 C CA . HIS A 1 88 ? 44.538 54.718 42.401 1.00 36.70 88 HIS A CA 1
ATOM 688 C C . HIS A 1 88 ? 43.678 55.016 41.180 1.00 39.55 88 HIS A C 1
ATOM 689 O O . HIS A 1 88 ? 42.517 55.417 41.307 1.00 45.57 88 HIS A O 1
ATOM 696 N N . VAL A 1 89 ? 44.253 54.823 39.996 1.00 27.57 89 VAL A N 1
ATOM 697 C CA . VAL A 1 89 ? 43.566 55.051 38.732 1.00 19.74 89 VAL A CA 1
ATOM 698 C C . VAL A 1 89 ? 43.644 53.774 37.910 1.00 40.49 89 VAL A C 1
ATOM 699 O O . VAL A 1 89 ? 44.714 53.162 37.803 1.00 33.03 89 VAL A O 1
ATOM 703 N N . THR A 1 90 ? 42.512 53.371 37.339 1.00 44.89 90 THR A N 1
ATOM 704 C CA . THR A 1 90 ? 42.449 52.240 36.427 1.00 34.80 90 THR A CA 1
ATOM 705 C C . THR A 1 90 ? 41.884 52.707 35.093 1.00 32.24 90 THR A C 1
ATOM 706 O O . THR A 1 90 ? 40.898 53.449 35.053 1.00 33.74 90 THR A O 1
ATOM 710 N N . VAL A 1 91 ? 42.519 52.282 34.004 1.00 29.54 91 VAL A N 1
ATOM 711 C CA . VAL A 1 91 ? 42.140 52.689 32.655 1.00 20.40 91 VAL A CA 1
ATOM 712 C C . VAL A 1 91 ? 41.871 51.428 31.848 1.00 33.30 91 VAL A C 1
ATOM 713 O O . VAL A 1 91 ? 42.789 50.637 31.594 1.00 33.84 91 VAL A O 1
ATOM 717 N N . LEU A 1 92 ? 40.626 51.269 31.409 1.00 31.15 92 LEU A N 1
ATOM 718 C CA . LEU A 1 92 ? 40.237 50.133 30.585 1.00 25.91 92 LEU A CA 1
ATOM 719 C C . LEU A 1 92 ? 40.624 50.438 29.139 1.00 23.90 92 LEU A C 1
ATOM 720 O O . LEU A 1 92 ? 40.312 51.508 28.617 1.00 39.71 92 LEU A O 1
ATOM 725 N N . ILE A 1 93 ? 41.309 49.496 28.500 1.00 34.84 93 ILE A N 1
ATOM 726 C CA . ILE A 1 93 ? 41.765 49.659 27.125 1.00 29.92 93 ILE A CA 1
ATOM 727 C C . ILE A 1 93 ? 40.845 48.842 26.227 1.00 30.99 93 ILE A C 1
ATOM 728 O O . ILE A 1 93 ? 40.911 47.608 26.208 1.00 29.94 93 ILE A O 1
ATOM 733 N N . GLN A 1 94 ? 39.988 49.531 25.480 1.00 41.26 94 GLN A N 1
ATOM 734 C CA . GLN A 1 94 ? 39.062 48.863 24.578 1.00 38.63 94 GLN A CA 1
ATOM 735 C C . GLN A 1 94 ? 39.790 48.353 23.339 1.00 41.62 94 GLN A C 1
ATOM 736 O O . GLN A 1 94 ? 40.799 48.915 22.905 1.00 48.02 94 GLN A O 1
ATOM 742 N N . ASP A 1 95 ? 39.262 47.275 22.767 1.00 43.99 95 ASP A N 1
ATOM 743 C CA . ASP A 1 95 ? 39.866 46.641 21.605 1.00 29.53 95 ASP A CA 1
ATOM 744 C C . ASP A 1 95 ? 39.269 47.196 20.319 1.00 26.49 95 ASP A C 1
ATOM 745 O O . ASP A 1 95 ? 38.054 47.385 20.213 1.00 32.45 95 ASP A O 1
ATOM 750 N N . ILE A 1 96 ? 40.136 47.459 19.342 1.00 23.26 96 ILE A N 1
ATOM 751 C CA . ILE A 1 96 ? 39.716 47.839 18.001 1.00 31.46 96 ILE A CA 1
ATOM 752 C C . ILE A 1 96 ? 40.167 46.752 17.035 1.00 32.67 96 ILE A C 1
ATOM 753 O O . ILE A 1 96 ? 41.107 45.999 17.301 1.00 33.03 96 ILE A O 1
ATOM 758 N N . ASN A 1 97 ? 39.477 46.671 15.897 1.00 32.65 97 ASN A N 1
ATOM 759 C CA . ASN A 1 97 ? 39.773 45.654 14.888 1.00 32.84 97 ASN A CA 1
ATOM 760 C C . ASN A 1 97 ? 40.859 46.184 13.955 1.00 33.50 97 ASN A C 1
ATOM 761 O O . ASN A 1 97 ? 40.614 46.572 12.811 1.00 36.74 97 ASN A O 1
ATOM 766 N N . ASP A 1 98 ? 42.089 46.200 14.465 1.00 27.68 98 ASP A N 1
ATOM 767 C CA . ASP A 1 98 ? 43.240 46.661 13.702 1.00 34.96 98 ASP A CA 1
ATOM 768 C C . ASP A 1 98 ? 44.178 45.525 13.312 1.00 42.63 98 ASP A C 1
ATOM 769 O O . ASP A 1 98 ? 45.313 45.783 12.895 1.00 54.16 98 ASP A O 1
ATOM 774 N N . ASN A 1 99 ? 43.732 44.276 13.433 1.00 44.77 99 ASN A N 1
ATOM 775 C CA . ASN A 1 99 ? 44.531 43.119 13.067 1.00 40.89 99 ASN A CA 1
ATOM 776 C C . ASN A 1 99 ? 43.690 42.189 12.197 1.00 45.10 99 ASN A C 1
ATOM 777 O O . ASN A 1 99 ? 42.558 41.843 12.576 1.00 28.56 99 ASN A O 1
ATOM 782 N N . PRO A 1 100 ? 44.194 41.771 11.042 1.00 41.89 100 PRO A N 1
ATOM 783 C CA . PRO A 1 100 ? 43.446 40.836 10.206 1.00 33.18 100 PRO A CA 1
ATOM 784 C C . PRO A 1 100 ? 43.656 39.410 10.677 1.00 30.36 100 PRO A C 1
ATOM 785 O O . PRO A 1 100 ? 44.637 39.117 11.377 1.00 35.78 100 PRO A O 1
ATOM 789 N N . PRO A 1 101 ? 42.757 38.495 10.325 1.00 27.01 101 PRO A N 1
ATOM 790 C CA . PRO A 1 101 ? 43.015 37.077 10.588 1.00 23.35 101 PRO A CA 1
ATOM 791 C C . PRO A 1 101 ? 44.185 36.581 9.754 1.00 30.32 101 PRO A C 1
ATOM 792 O O . PRO A 1 101 ? 44.619 37.221 8.794 1.00 26.54 101 PRO A O 1
ATOM 796 N N . THR A 1 102 ? 44.703 35.416 10.137 1.00 41.86 102 THR A N 1
ATOM 797 C CA . THR A 1 102 ? 45.859 34.860 9.452 1.00 39.23 102 THR A CA 1
ATOM 798 C C . THR A 1 102 ? 45.809 33.341 9.507 1.00 34.93 102 THR A C 1
ATOM 799 O O . THR A 1 102 ? 45.332 32.753 10.481 1.00 42.98 102 THR A O 1
ATOM 803 N N . PHE A 1 103 ? 46.296 32.715 8.441 1.00 28.06 103 PHE A N 1
ATOM 804 C CA . PHE A 1 103 ? 46.511 31.278 8.394 1.00 27.98 103 PHE A CA 1
ATOM 805 C C . PHE A 1 103 ? 47.996 30.973 8.553 1.00 38.84 103 PHE A C 1
ATOM 806 O O . PHE A 1 103 ? 48.860 31.814 8.292 1.00 46.31 103 PHE A O 1
ATOM 814 N N . SER A 1 104 ? 48.285 29.745 8.992 1.00 38.12 104 SER A N 1
ATOM 815 C CA . SER A 1 104 ? 49.671 29.363 9.247 1.00 28.55 104 SER A CA 1
ATOM 816 C C . SER A 1 104 ? 50.490 29.352 7.962 1.00 38.74 104 SER A C 1
ATOM 817 O O . SER A 1 104 ? 51.650 29.780 7.954 1.00 49.93 104 SER A O 1
ATOM 820 N N . GLN A 1 105 ? 49.907 28.869 6.868 1.00 39.58 105 GLN A N 1
ATOM 821 C CA . GLN A 1 105 ? 50.596 28.815 5.589 1.00 40.53 105 GLN A CA 1
ATOM 822 C C . GLN A 1 105 ? 49.633 29.200 4.477 1.00 36.82 105 GLN A C 1
ATOM 823 O O . GLN A 1 105 ? 48.421 28.993 4.582 1.00 29.00 105 GLN A O 1
ATOM 829 N N . ASN A 1 106 ? 50.190 29.768 3.406 1.00 42.71 106 ASN A N 1
ATOM 830 C CA . ASN A 1 106 ? 49.362 30.229 2.297 1.00 33.11 106 ASN A CA 1
ATOM 831 C C . ASN A 1 106 ? 48.766 29.060 1.523 1.00 32.96 106 ASN A C 1
ATOM 832 O O . ASN A 1 106 ? 47.631 29.143 1.041 1.00 35.38 106 ASN A O 1
ATOM 837 N N . ILE A 1 107 ? 49.513 27.966 1.392 1.00 31.83 107 ILE A N 1
ATOM 838 C CA . ILE A 1 107 ? 49.064 26.775 0.681 1.00 33.17 107 ILE A CA 1
ATOM 839 C C . ILE A 1 107 ? 49.180 25.583 1.620 1.00 34.85 107 ILE A C 1
ATOM 840 O O . ILE A 1 107 ? 50.224 25.383 2.251 1.00 43.45 107 ILE A O 1
ATOM 845 N N . THR A 1 108 ? 48.112 24.795 1.707 1.00 37.15 108 THR A N 1
ATOM 846 C CA . THR A 1 108 ? 48.072 23.596 2.533 1.00 36.89 108 THR A CA 1
ATOM 847 C C . THR A 1 108 ? 47.699 22.405 1.662 1.00 44.33 108 THR A C 1
ATOM 848 O O . THR A 1 108 ? 46.723 22.467 0.908 1.00 50.88 108 THR A O 1
ATOM 852 N N . GLU A 1 109 ? 48.476 21.330 1.761 1.00 41.40 109 GLU A N 1
ATOM 853 C CA . GLU A 1 109 ? 48.175 20.101 1.042 1.00 33.30 109 GLU A CA 1
ATOM 854 C C . GLU A 1 109 ? 47.375 19.159 1.932 1.00 41.21 109 GLU A C 1
ATOM 855 O O . GLU A 1 109 ? 47.599 19.088 3.144 1.00 39.44 109 GLU A O 1
ATOM 861 N N . LEU A 1 110 ? 46.460 18.449 1.327 1.00 48.12 110 LEU A N 1
ATOM 862 C CA . LEU A 1 110 ? 45.611 17.541 2.026 1.00 46.45 110 LEU A CA 1
ATOM 863 C C . LEU A 1 110 ? 45.442 16.281 1.214 1.00 39.43 110 LEU A C 1
ATOM 864 O O . LEU A 1 110 ? 44.911 16.332 0.145 1.00 45.31 110 LEU A O 1
ATOM 869 N N . GLU A 1 111 ? 45.894 15.158 1.740 1.00 36.47 111 GLU A N 1
ATOM 870 C CA . GLU A 1 111 ? 45.798 13.873 1.060 1.00 33.65 111 GLU A CA 1
ATOM 871 C C . GLU A 1 111 ? 44.485 13.197 1.436 1.00 42.97 111 GLU A C 1
ATOM 872 O O . GLU A 1 111 ? 44.217 12.964 2.620 1.00 54.32 111 GLU A O 1
ATOM 878 N N . ILE A 1 112 ? 43.673 12.884 0.429 1.00 45.88 112 ILE A N 1
ATOM 879 C CA . ILE A 1 112 ? 42.388 12.221 0.613 1.00 36.05 112 ILE A CA 1
ATOM 880 C C . ILE A 1 112 ? 42.286 11.096 -0.406 1.00 50.33 112 ILE A C 1
ATOM 881 O O . ILE A 1 112 ? 42.470 11.325 -1.607 1.00 48.92 112 ILE A O 1
ATOM 886 N N . SER A 1 113 ? 41.996 9.887 0.067 1.00 53.47 113 SER A N 1
ATOM 887 C CA . SER A 1 113 ? 41.859 8.755 -0.837 1.00 44.32 113 SER A CA 1
ATOM 888 C C . SER A 1 113 ? 40.546 8.840 -1.605 1.00 32.77 113 SER A C 1
ATOM 889 O O . SER A 1 113 ? 39.548 9.378 -1.118 1.00 41.38 113 SER A O 1
ATOM 892 N N . GLU A 1 114 ? 40.556 8.296 -2.823 1.00 37.93 114 GLU A N 1
ATOM 893 C CA . GLU A 1 114 ? 39.360 8.290 -3.655 1.00 37.02 114 GLU A CA 1
ATOM 894 C C . GLU A 1 114 ? 38.270 7.371 -3.118 1.00 35.70 114 GLU A C 1
ATOM 895 O O . GLU A 1 114 ? 37.146 7.412 -3.627 1.00 49.97 114 GLU A O 1
ATOM 901 N N . LEU A 1 115 ? 38.571 6.550 -2.113 1.00 41.02 115 LEU A N 1
ATOM 902 C CA . LEU A 1 115 ? 37.560 5.728 -1.460 1.00 48.63 115 LEU A CA 1
ATOM 903 C C . LEU A 1 115 ? 36.708 6.513 -0.471 1.00 53.89 115 LEU A C 1
ATOM 904 O O . LEU A 1 115 ? 35.819 5.925 0.154 1.00 55.71 115 LEU A O 1
ATOM 909 N N . ALA A 1 116 ? 36.959 7.811 -0.312 1.00 45.77 116 ALA A N 1
ATOM 910 C CA . ALA A 1 116 ? 36.178 8.619 0.614 1.00 32.41 116 ALA A CA 1
ATOM 911 C C . ALA A 1 116 ? 34.724 8.681 0.167 1.00 38.33 116 ALA A C 1
ATOM 912 O O . ALA A 1 116 ? 34.426 9.027 -0.980 1.00 42.87 116 ALA A O 1
ATOM 914 N N . LEU A 1 117 ? 33.819 8.336 1.077 1.00 39.28 117 LEU A N 1
ATOM 915 C CA . LEU A 1 117 ? 32.400 8.338 0.766 1.00 43.96 117 LEU A CA 1
ATOM 916 C C . LEU A 1 117 ? 31.861 9.764 0.734 1.00 42.82 117 LEU A C 1
ATOM 917 O O . LEU A 1 117 ? 32.441 10.691 1.305 1.00 44.33 117 LEU A O 1
ATOM 922 N N . THR A 1 118 ? 30.734 9.930 0.045 1.00 44.66 118 THR A N 1
ATOM 923 C CA . THR A 1 118 ? 30.060 11.221 0.022 1.00 32.98 118 THR A CA 1
ATOM 924 C C . THR A 1 118 ? 29.593 11.585 1.424 1.00 33.84 118 THR A C 1
ATOM 925 O O . THR A 1 118 ? 28.959 10.779 2.111 1.00 48.74 118 THR A O 1
ATOM 929 N N . GLY A 1 119 ? 29.916 12.803 1.852 1.00 30.57 119 GLY A N 1
ATOM 930 C CA . GLY A 1 119 ? 29.617 13.250 3.194 1.00 26.47 119 GLY A CA 1
ATOM 931 C C . GLY A 1 119 ? 30.771 13.152 4.165 1.00 38.10 119 GLY A C 1
ATOM 932 O O . GLY A 1 119 ? 30.604 13.517 5.336 1.00 45.41 119 GLY A O 1
ATOM 933 N N . ALA A 1 120 ? 31.929 12.671 3.720 1.00 37.80 120 ALA A N 1
ATOM 934 C CA . ALA A 1 120 ? 33.087 12.560 4.595 1.00 34.18 120 ALA A CA 1
ATOM 935 C C . ALA A 1 120 ? 33.561 13.940 5.034 1.00 35.59 120 ALA A C 1
ATOM 936 O O . ALA A 1 120 ? 33.522 14.904 4.263 1.00 34.16 120 ALA A O 1
ATOM 938 N N . THR A 1 121 ? 34.014 14.029 6.280 1.00 36.31 121 THR A N 1
ATOM 939 C CA . THR A 1 121 ? 34.436 15.283 6.885 1.00 34.99 121 THR A CA 1
ATOM 940 C C . THR A 1 121 ? 35.934 15.253 7.161 1.00 44.21 121 THR A C 1
ATOM 941 O O . THR A 1 121 ? 36.465 14.254 7.657 1.00 52.86 121 THR A O 1
ATOM 945 N N . PHE A 1 122 ? 36.609 16.353 6.833 1.00 37.80 122 PHE A N 1
ATOM 946 C CA . PHE A 1 122 ? 38.042 16.498 7.032 1.00 36.90 122 PHE A CA 1
ATOM 947 C C . PHE A 1 122 ? 38.320 17.805 7.758 1.00 37.14 122 PHE A C 1
ATOM 948 O O . PHE A 1 122 ? 37.729 18.842 7.440 1.00 44.33 122 PHE A O 1
ATOM 956 N N . ALA A 1 123 ? 39.224 17.747 8.732 1.00 44.94 123 ALA A N 1
ATOM 957 C CA . ALA A 1 123 ? 39.524 18.913 9.549 1.00 37.30 123 ALA A CA 1
ATOM 958 C C . ALA A 1 123 ? 40.338 19.934 8.765 1.00 33.96 123 ALA A C 1
ATOM 959 O O . ALA A 1 123 ? 41.263 19.585 8.027 1.00 46.73 123 ALA A O 1
ATOM 961 N N . LEU A 1 124 ? 39.985 21.205 8.931 1.00 35.98 124 LEU A N 1
ATOM 962 C CA . LEU A 1 124 ? 40.712 22.315 8.332 1.00 33.47 124 LEU A CA 1
ATOM 963 C C . LEU A 1 124 ? 41.312 23.178 9.431 1.00 31.28 124 LEU A C 1
ATOM 964 O O . LEU A 1 124 ? 40.714 23.345 10.499 1.00 37.27 124 LEU A O 1
ATOM 969 N N . GLU A 1 125 ? 42.496 23.723 9.167 1.00 30.06 125 GLU A N 1
ATOM 970 C CA . GLU A 1 125 ? 43.136 24.602 10.134 1.00 35.27 125 GLU A CA 1
ATOM 971 C C . GLU A 1 125 ? 42.363 25.910 10.245 1.00 34.73 125 GLU A C 1
ATOM 972 O O . GLU A 1 125 ? 42.038 26.541 9.235 1.00 37.77 125 GLU A O 1
ATOM 978 N N . SER A 1 126 ? 42.064 26.310 11.476 1.00 32.58 126 SER A N 1
ATOM 979 C CA . SER A 1 126 ? 41.334 27.543 11.710 1.00 36.77 126 SER A CA 1
ATOM 980 C C . SER A 1 126 ? 42.267 28.747 11.612 1.00 40.06 126 SER A C 1
ATOM 981 O O . SER A 1 126 ? 43.491 28.633 11.723 1.00 27.15 126 SER A O 1
ATOM 984 N N . ALA A 1 127 ? 41.669 29.913 11.392 1.00 37.37 127 ALA A N 1
ATOM 985 C CA . ALA A 1 127 ? 42.433 31.147 11.331 1.00 27.33 127 ALA A CA 1
ATOM 986 C C . ALA A 1 127 ? 42.666 31.697 12.735 1.00 28.16 127 ALA A C 1
ATOM 987 O O . ALA A 1 127 ? 41.910 31.428 13.672 1.00 43.29 127 ALA A O 1
ATOM 989 N N . GLN A 1 128 ? 43.736 32.476 12.873 1.00 35.76 128 GLN A N 1
ATOM 990 C CA . GLN A 1 128 ? 44.090 33.100 14.138 1.00 37.51 128 GLN A CA 1
ATOM 991 C C . GLN A 1 128 ? 43.982 34.613 14.020 1.00 37.69 128 GLN A C 1
ATOM 992 O O . GLN A 1 128 ? 44.214 35.189 12.953 1.00 48.57 128 GLN A O 1
ATOM 998 N N . ASP A 1 129 ? 43.628 35.251 15.132 1.00 30.17 129 ASP A N 1
ATOM 999 C CA . ASP A 1 129 ? 43.412 36.690 15.173 1.00 22.40 129 ASP A CA 1
ATOM 1000 C C . ASP A 1 129 ? 43.801 37.220 16.548 1.00 35.11 129 ASP A C 1
ATOM 1001 O O . ASP A 1 129 ? 43.191 36.837 17.556 1.00 35.94 129 ASP A O 1
ATOM 1006 N N . PRO A 1 130 ? 44.807 38.095 16.636 1.00 31.40 130 PRO A N 1
ATOM 1007 C CA . PRO A 1 130 ? 45.244 38.587 17.952 1.00 34.78 130 PRO A CA 1
ATOM 1008 C C . PRO A 1 130 ? 44.247 39.514 18.627 1.00 41.34 130 PRO A C 1
ATOM 1009 O O . PRO A 1 130 ? 44.456 39.866 19.795 1.00 37.94 130 PRO A O 1
ATOM 1013 N N . ASP A 1 131 ? 43.180 39.919 17.942 1.00 28.28 131 ASP A N 1
ATOM 1014 C CA . ASP A 1 131 ? 42.146 40.726 18.569 1.00 27.20 131 ASP A CA 1
ATOM 1015 C C . ASP A 1 131 ? 41.307 39.859 19.509 1.00 37.73 131 ASP A C 1
ATOM 1016 O O . ASP A 1 131 ? 41.538 38.657 19.670 1.00 39.70 131 ASP A O 1
ATOM 1021 N N . VAL A 1 132 ? 40.315 40.482 20.146 1.00 38.45 132 VAL A N 1
ATOM 1022 C CA . VAL A 1 132 ? 39.424 39.799 21.073 1.00 28.41 132 VAL A CA 1
ATOM 1023 C C . VAL A 1 132 ? 37.987 40.205 20.767 1.00 31.33 132 VAL A C 1
ATOM 1024 O O . VAL A 1 132 ? 37.727 41.136 20.005 1.00 27.53 132 VAL A O 1
ATOM 1028 N N . GLY A 1 133 ? 37.051 39.484 21.381 1.00 28.51 133 GLY A N 1
ATOM 1029 C CA . GLY A 1 133 ? 35.644 39.779 21.167 1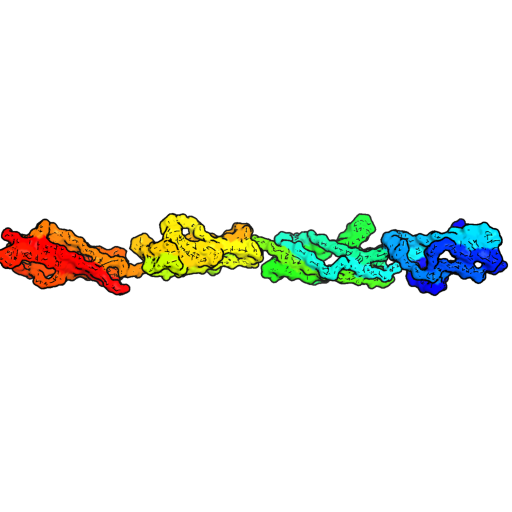.00 30.48 133 GLY A CA 1
ATOM 1030 C C . GLY A 1 133 ? 35.220 39.462 19.745 1.00 37.82 133 GLY A C 1
ATOM 1031 O O . GLY A 1 133 ? 35.658 38.476 19.142 1.00 40.26 133 GLY A O 1
ATOM 1032 N N . VAL A 1 134 ? 34.352 40.316 19.197 1.00 35.13 134 VAL A N 1
ATOM 1033 C CA . VAL A 1 134 ? 33.895 40.131 17.825 1.00 31.54 134 VAL A CA 1
ATOM 1034 C C . VAL A 1 134 ? 34.992 40.449 16.819 1.00 36.64 134 VAL A C 1
ATOM 1035 O O . VAL A 1 134 ? 34.914 40.012 15.665 1.00 42.08 134 VAL A O 1
ATOM 1039 N N . ASN A 1 135 ? 36.021 41.197 17.226 1.00 31.39 135 ASN A N 1
ATOM 1040 C CA . ASN A 1 135 ? 37.102 41.536 16.310 1.00 32.27 135 ASN A CA 1
ATOM 1041 C C . ASN A 1 135 ? 37.948 40.326 15.938 1.00 24.26 135 ASN A C 1
ATOM 1042 O O . ASN A 1 135 ? 38.685 40.382 14.948 1.00 26.65 135 ASN A O 1
ATOM 1047 N N . SER A 1 136 ? 37.865 39.239 16.707 1.00 29.00 136 SER A N 1
ATOM 1048 C CA . SER A 1 136 ? 38.547 37.997 16.376 1.00 32.44 136 SER A CA 1
ATOM 1049 C C . SER A 1 136 ? 37.593 36.861 16.040 1.00 32.74 136 SER A C 1
ATOM 1050 O O . SER A 1 136 ? 38.055 35.786 15.642 1.00 31.92 136 SER A O 1
ATOM 1053 N N . LEU A 1 137 ? 36.286 37.064 16.192 1.00 31.26 137 LEU A N 1
ATOM 1054 C CA . LEU A 1 137 ? 35.310 36.047 15.823 1.00 26.59 137 LEU A CA 1
ATOM 1055 C C . LEU A 1 137 ? 35.302 35.887 14.308 1.00 37.03 137 LEU A C 1
ATOM 1056 O O . LEU A 1 137 ? 34.980 36.832 13.579 1.00 43.25 137 LEU A O 1
ATOM 1061 N N . GLN A 1 138 ? 35.657 34.699 13.834 1.00 31.85 138 GLN A N 1
ATOM 1062 C CA . GLN A 1 138 ? 35.891 34.469 12.417 1.00 26.78 138 GLN A CA 1
ATOM 1063 C C . GLN A 1 138 ? 34.666 33.874 11.733 1.00 27.32 138 GLN A C 1
ATOM 1064 O O . GLN A 1 138 ? 33.817 33.231 12.355 1.00 32.08 138 GLN A O 1
ATOM 1070 N N . GLN A 1 139 ? 34.593 34.105 10.425 1.00 36.08 139 GLN A N 1
ATOM 1071 C CA . GLN A 1 139 ? 33.573 33.530 9.559 1.00 28.62 139 GLN A CA 1
ATOM 1072 C C . GLN A 1 139 ? 34.280 32.985 8.329 1.00 21.36 139 GLN A C 1
ATOM 1073 O O . GLN A 1 139 ? 34.990 33.727 7.642 1.00 37.89 139 GLN A O 1
ATOM 1079 N N . TYR A 1 140 ? 34.098 31.697 8.058 1.00 30.56 140 TYR A N 1
ATOM 1080 C CA . TYR A 1 140 ? 34.836 31.014 7.005 1.00 28.30 140 TYR A CA 1
ATOM 1081 C C . TYR A 1 140 ? 33.948 30.779 5.791 1.00 25.85 140 TYR A C 1
ATOM 1082 O O . TYR A 1 140 ? 32.765 30.453 5.924 1.00 38.10 140 TYR A O 1
ATOM 1091 N N . TYR A 1 141 ? 34.532 30.947 4.606 1.00 32.46 141 TYR A N 1
ATOM 1092 C CA . TYR A 1 141 ? 33.834 30.749 3.344 1.00 32.44 141 TYR A CA 1
ATOM 1093 C C . TYR A 1 141 ? 34.735 29.977 2.395 1.00 29.21 141 TYR A C 1
ATOM 1094 O O . TYR A 1 141 ? 35.912 30.316 2.240 1.00 36.16 141 TYR A O 1
ATOM 1103 N N . LEU A 1 142 ? 34.183 28.946 1.764 1.00 27.80 142 LEU A N 1
ATOM 1104 C CA . LEU A 1 142 ? 34.895 28.168 0.760 1.00 23.28 142 LEU A CA 1
ATOM 1105 C C . LEU A 1 142 ? 34.388 28.553 -0.622 1.00 21.55 142 LEU A C 1
ATOM 1106 O O . LEU A 1 142 ? 33.174 28.642 -0.839 1.00 33.65 142 LEU A O 1
ATOM 1111 N N . SER A 1 143 ? 35.314 28.786 -1.545 1.00 31.70 143 SER A N 1
ATOM 1112 C CA . SER A 1 143 ? 34.926 29.094 -2.911 1.00 26.42 143 SER A CA 1
ATOM 1113 C C . SER A 1 143 ? 34.202 27.896 -3.522 1.00 25.47 143 SER A C 1
ATOM 1114 O O . SER A 1 143 ? 34.549 26.746 -3.226 1.00 37.19 143 SER A O 1
ATOM 1117 N N . PRO A 1 144 ? 33.192 28.125 -4.360 1.00 29.41 144 PRO A N 1
ATOM 1118 C CA . PRO A 1 144 ? 32.403 27.007 -4.896 1.00 31.23 144 PRO A CA 1
ATOM 1119 C C . PRO A 1 144 ? 33.265 26.022 -5.673 1.00 38.88 144 PRO A C 1
ATOM 1120 O O . PRO A 1 144 ? 34.076 26.406 -6.518 1.00 41.94 144 PRO A O 1
ATOM 1124 N N . ASP A 1 145 ? 33.080 24.735 -5.372 1.00 36.67 145 ASP A N 1
ATOM 1125 C CA . ASP A 1 145 ? 33.783 23.646 -6.028 1.00 45.21 145 ASP A CA 1
ATOM 1126 C C . ASP A 1 145 ? 32.800 22.499 -6.226 1.00 43.49 145 ASP A C 1
ATOM 1127 O O . ASP A 1 145 ? 31.987 22.221 -5.332 1.00 55.28 145 ASP A O 1
ATOM 1132 N N . PRO A 1 146 ? 32.842 21.825 -7.379 1.00 36.40 146 PRO A N 1
ATOM 1133 C CA . PRO A 1 146 ? 31.858 20.759 -7.638 1.00 29.16 146 PRO A CA 1
ATOM 1134 C C . PRO A 1 146 ? 31.990 19.556 -6.719 1.00 32.56 146 PRO A C 1
ATOM 1135 O O . PRO A 1 146 ? 31.014 18.810 -6.570 1.00 53.13 146 PRO A O 1
ATOM 1139 N N . HIS A 1 147 ? 33.149 19.340 -6.098 1.00 45.08 147 HIS A N 1
ATOM 1140 C CA . HIS A 1 147 ? 33.369 18.159 -5.272 1.00 40.41 147 HIS A CA 1
ATOM 1141 C C . HIS A 1 147 ? 33.347 18.431 -3.777 1.00 28.78 147 HIS A C 1
ATOM 1142 O O . HIS A 1 147 ? 32.929 17.558 -3.014 1.00 30.55 147 HIS A O 1
ATOM 1149 N N . PHE A 1 148 ? 33.785 19.607 -3.336 1.00 34.51 148 PHE A N 1
ATOM 1150 C CA . PHE A 1 148 ? 33.925 19.903 -1.918 1.00 36.85 148 PHE A CA 1
ATOM 1151 C C . PHE A 1 148 ? 33.071 21.099 -1.529 1.00 31.04 148 PHE A C 1
ATOM 1152 O O . PHE A 1 148 ? 32.971 22.078 -2.275 1.00 34.91 148 PHE A O 1
ATOM 1160 N N . SER A 1 149 ?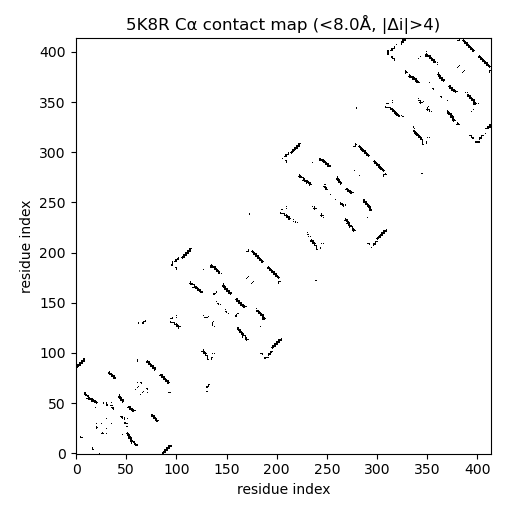 32.459 21.007 -0.355 1.00 26.15 149 SER A N 1
ATOM 1161 C CA . SER A 1 149 ? 31.795 22.118 0.308 1.00 19.25 149 SER A CA 1
ATOM 1162 C C . SER A 1 149 ? 32.423 22.310 1.685 1.00 29.74 149 SER A C 1
ATOM 1163 O O . SER A 1 149 ? 33.369 21.614 2.065 1.00 34.19 149 SER A O 1
ATOM 1166 N N . LEU A 1 150 ? 31.882 23.258 2.442 1.00 31.01 150 LEU A N 1
ATOM 1167 C CA . LEU A 1 150 ? 32.402 23.580 3.761 1.00 28.68 150 LEU A CA 1
ATOM 1168 C C . LEU A 1 150 ? 31.256 23.671 4.755 1.00 23.91 150 LEU A C 1
ATOM 1169 O O . LEU A 1 150 ? 30.205 24.244 4.455 1.00 26.69 150 LEU A O 1
ATOM 1174 N N . ILE A 1 151 ? 31.463 23.094 5.935 1.00 25.28 151 ILE A N 1
ATOM 1175 C CA . ILE A 1 151 ? 30.555 23.256 7.062 1.00 35.96 151 ILE A CA 1
ATOM 1176 C C . ILE A 1 151 ? 31.292 24.036 8.140 1.00 31.32 151 ILE A C 1
ATOM 1177 O O . ILE A 1 151 ? 32.505 23.879 8.313 1.00 26.70 151 ILE A O 1
ATOM 1182 N N . GLN A 1 152 ? 30.568 24.898 8.844 1.00 40.89 152 GLN A N 1
ATOM 1183 C CA . GLN A 1 152 ? 31.146 25.722 9.895 1.00 38.24 152 GLN A CA 1
ATOM 1184 C C . GLN A 1 152 ? 30.530 25.333 11.228 1.00 31.70 152 GLN A C 1
ATOM 1185 O O . GLN A 1 152 ? 29.302 25.328 11.371 1.00 36.42 152 GLN A O 1
ATOM 1191 N N . LYS A 1 153 ? 31.377 25.000 12.195 1.00 23.18 153 LYS A N 1
ATOM 1192 C CA . LYS A 1 153 ? 30.921 24.663 13.533 1.00 29.12 153 LYS A CA 1
ATOM 1193 C C . LYS A 1 153 ? 31.493 25.660 14.530 1.00 32.76 153 LYS A C 1
ATOM 1194 O O . LYS A 1 153 ? 32.292 26.534 14.185 1.00 29.41 153 LYS A O 1
ATOM 1200 N N . GLU A 1 154 ? 31.067 25.528 15.783 1.00 42.01 154 GLU A N 1
ATOM 1201 C CA . GLU A 1 154 ? 31.521 26.401 16.853 1.00 33.87 154 GLU A CA 1
ATOM 1202 C C . GLU A 1 154 ? 31.913 25.567 18.062 1.00 33.55 154 GLU A C 1
ATOM 1203 O O . GLU A 1 154 ? 31.256 24.571 18.379 1.00 37.47 154 GLU A O 1
ATOM 1209 N N . ASN A 1 155 ? 32.988 25.977 18.729 1.00 43.45 155 ASN A N 1
ATOM 1210 C CA . ASN A 1 155 ? 33.403 25.323 19.958 1.00 39.60 155 ASN A CA 1
ATOM 1211 C C . ASN A 1 155 ? 32.468 25.720 21.099 1.00 52.28 155 ASN A C 1
ATOM 1212 O O . ASN A 1 155 ? 31.479 26.436 20.915 1.00 52.75 155 ASN A O 1
ATOM 1217 N N . LEU A 1 156 ? 32.793 25.251 22.304 1.00 53.70 156 LEU A N 1
ATOM 1218 C CA . LEU A 1 156 ? 31.960 25.541 23.465 1.00 62.08 156 LEU A CA 1
ATOM 1219 C C . LEU A 1 156 ? 32.085 26.984 23.937 1.00 57.73 156 LEU A C 1
ATOM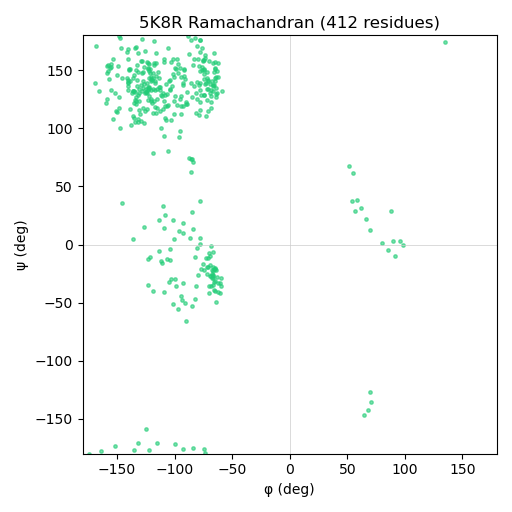 1220 O O . LEU A 1 156 ? 31.277 27.414 24.767 1.00 68.49 156 LEU A O 1
ATOM 1225 N N . ASP A 1 157 ? 33.061 27.737 23.434 1.00 47.70 157 ASP A N 1
ATOM 1226 C CA . ASP A 1 157 ? 33.222 29.142 23.783 1.00 49.55 157 ASP A CA 1
ATOM 1227 C C . ASP A 1 157 ? 32.678 30.086 22.719 1.00 46.70 157 ASP A C 1
ATOM 1228 O O . ASP A 1 157 ? 32.840 31.303 22.848 1.00 33.40 157 ASP A O 1
ATOM 1233 N N . GLY A 1 158 ? 32.043 29.558 21.674 1.00 46.41 158 GLY A N 1
ATOM 1234 C CA . GLY A 1 158 ? 31.497 30.376 20.614 1.00 37.40 158 GLY A CA 1
ATOM 1235 C C . GLY A 1 158 ? 32.426 30.620 19.444 1.00 38.04 158 GLY A C 1
ATOM 1236 O O . GLY A 1 158 ? 31.975 31.149 18.420 1.00 37.32 158 GLY A O 1
ATOM 1237 N N . SER A 1 159 ? 33.702 30.257 19.559 1.00 29.11 159 SER A N 1
ATOM 1238 C CA . SER A 1 159 ? 34.634 30.447 18.455 1.00 29.35 159 SER A CA 1
ATOM 1239 C C . SER A 1 159 ? 34.324 29.475 17.323 1.00 39.59 159 SER A C 1
ATOM 1240 O O . SER A 1 159 ? 33.977 28.315 17.554 1.00 50.03 159 SER A O 1
ATOM 1243 N N . ARG A 1 160 ? 34.462 29.956 16.092 1.00 26.80 160 ARG A N 1
ATOM 1244 C CA . ARG A 1 160 ? 34.115 29.181 14.911 1.00 20.54 160 ARG A CA 1
ATOM 1245 C C . ARG A 1 160 ? 35.325 28.412 14.394 1.00 27.05 160 ARG A C 1
ATOM 1246 O O . ARG A 1 160 ? 36.471 28.844 14.542 1.00 28.18 160 ARG A O 1
ATOM 1254 N N . TYR A 1 161 ? 35.054 27.258 13.781 1.00 26.55 161 TYR A N 1
ATOM 1255 C CA . TYR A 1 161 ? 36.080 26.489 13.101 1.00 27.48 161 TYR A CA 1
ATOM 1256 C C . TYR A 1 161 ? 35.458 25.810 11.890 1.00 32.33 161 TYR A C 1
ATOM 1257 O O . TYR A 1 161 ? 34.288 25.395 11.950 1.00 39.33 161 TYR A O 1
ATOM 1266 N N . PRO A 1 162 ? 36.195 25.707 10.781 1.00 28.40 162 PRO A N 1
ATOM 1267 C CA . PRO A 1 162 ? 35.627 25.117 9.566 1.00 30.84 162 PRO A CA 1
ATOM 1268 C C . PRO A 1 162 ? 35.998 23.654 9.380 1.00 38.62 162 PRO A C 1
ATOM 1269 O O . PRO A 1 162 ? 36.976 23.165 9.955 1.00 36.74 162 PRO A O 1
ATOM 1273 N N . GLU A 1 163 ? 35.214 22.952 8.566 1.00 39.52 163 GLU A N 1
ATOM 1274 C CA . GLU A 1 163 ? 35.485 21.575 8.186 1.00 34.05 163 GLU A CA 1
ATOM 1275 C C . GLU A 1 163 ? 35.133 21.393 6.719 1.00 30.94 163 GLU A C 1
ATOM 1276 O O . GLU A 1 163 ? 34.096 21.879 6.256 1.00 25.95 163 GLU A O 1
ATOM 1282 N N . LEU A 1 164 ? 36.005 20.700 5.995 1.00 29.08 164 LEU A N 1
ATOM 1283 C CA . LEU A 1 164 ? 35.755 20.390 4.597 1.00 29.31 164 LEU A CA 1
ATOM 1284 C C . LEU A 1 164 ? 34.875 19.152 4.497 1.00 23.36 164 LEU A C 1
ATOM 1285 O O . LEU A 1 164 ? 35.077 18.174 5.220 1.00 27.43 164 LEU A O 1
ATOM 1290 N N . VAL A 1 165 ? 33.887 19.196 3.608 1.00 25.44 165 VAL A N 1
ATOM 1291 C CA . VAL A 1 165 ? 32.950 18.091 3.444 1.00 29.17 165 VAL A CA 1
ATOM 1292 C C . VAL A 1 165 ? 32.915 17.682 1.978 1.00 35.35 165 VAL A C 1
ATOM 1293 O O . VAL A 1 165 ? 32.926 18.532 1.080 1.00 32.14 165 VAL A O 1
ATOM 1297 N N . LEU A 1 166 ? 32.891 16.374 1.740 1.00 42.08 166 LEU A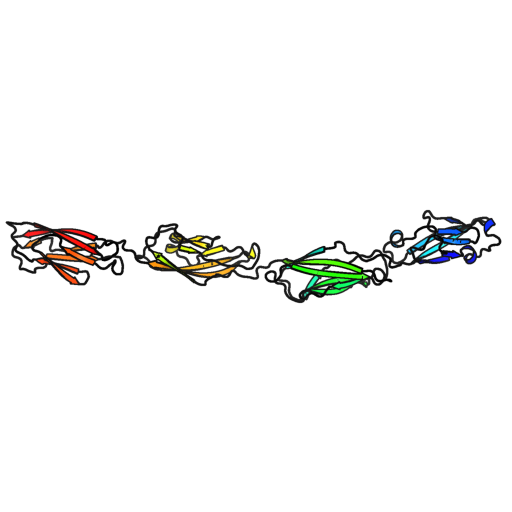 N 1
ATOM 1298 C CA . LEU A 1 166 ? 32.860 15.817 0.395 1.00 27.03 166 LEU A CA 1
ATOM 1299 C C . LEU A 1 166 ? 31.411 15.580 -0.015 1.00 31.63 166 LEU A C 1
ATOM 1300 O O . LEU A 1 166 ? 30.700 14.803 0.630 1.00 53.55 166 LEU A O 1
ATOM 1305 N N . LYS A 1 167 ? 30.976 16.247 -1.084 1.00 23.37 167 LYS A N 1
ATOM 1306 C CA . LYS A 1 167 ? 29.619 16.084 -1.585 1.00 44.25 167 LYS A CA 1
ATOM 1307 C C . LYS A 1 167 ? 29.541 15.284 -2.878 1.00 49.00 167 LYS A C 1
ATOM 1308 O O . LYS A 1 167 ? 28.441 14.882 -3.270 1.00 56.21 167 LYS A O 1
ATOM 1314 N N . ALA A 1 168 ? 30.670 15.042 -3.545 1.00 51.35 168 ALA A N 1
ATOM 1315 C CA . ALA A 1 168 ? 30.727 14.229 -4.749 1.00 43.31 168 ALA A CA 1
ATOM 1316 C C . ALA A 1 168 ? 31.968 13.351 -4.669 1.00 49.26 168 ALA A C 1
ATOM 1317 O O . ALA A 1 168 ? 33.019 13.810 -4.200 1.00 54.17 168 ALA A O 1
ATOM 1319 N N . PRO A 1 169 ? 31.879 12.096 -5.109 1.00 51.75 169 PRO A N 1
ATOM 1320 C CA . PRO A 1 169 ? 33.016 11.180 -4.964 1.00 44.01 169 PRO A CA 1
ATOM 1321 C C . PRO A 1 169 ? 34.241 11.660 -5.729 1.00 45.12 169 PRO A C 1
ATOM 1322 O O . PRO A 1 169 ? 34.153 12.424 -6.692 1.00 57.83 169 PRO A O 1
ATOM 1326 N N . LEU A 1 170 ? 35.402 11.196 -5.277 1.00 47.89 170 LEU A N 1
ATOM 1327 C CA . LEU A 1 170 ? 36.676 11.511 -5.904 1.00 39.12 170 LEU A CA 1
ATOM 1328 C C . LEU A 1 170 ? 37.122 10.362 -6.800 1.00 42.35 170 LEU A C 1
ATOM 1329 O O . LEU A 1 170 ? 36.777 9.200 -6.571 1.00 49.28 170 LEU A O 1
ATOM 1334 N N . ASP A 1 171 ? 37.884 10.707 -7.833 1.00 42.89 171 ASP A N 1
ATOM 1335 C CA . ASP A 1 171 ? 38.400 9.737 -8.790 1.00 33.97 171 ASP A CA 1
ATOM 1336 C C . ASP A 1 171 ? 39.755 10.221 -9.286 1.00 37.75 171 ASP A C 1
ATOM 1337 O O . ASP A 1 171 ? 39.836 11.096 -10.148 1.00 38.70 171 ASP A O 1
ATOM 1342 N N . ARG A 1 172 ? 40.818 9.652 -8.729 1.00 38.37 172 ARG A N 1
ATOM 1343 C CA . ARG A 1 172 ? 42.151 10.034 -9.085 1.00 38.22 172 ARG A CA 1
ATOM 1344 C C . ARG A 1 172 ? 42.384 9.808 -10.539 1.00 44.38 172 ARG A C 1
ATOM 1345 O O . ARG A 1 172 ? 43.156 10.475 -11.169 1.00 43.72 172 ARG A O 1
ATOM 1353 N N . GLU A 1 173 ? 41.679 8.832 -11.102 1.00 41.71 173 GLU A N 1
ATOM 1354 C CA . GLU A 1 173 ? 41.816 8.525 -12.525 1.00 39.95 173 GLU A CA 1
ATOM 1355 C C . GLU A 1 173 ? 41.228 9.647 -13.379 1.00 43.77 173 GLU A C 1
ATOM 1356 O O . GLU A 1 173 ? 41.637 9.861 -14.520 1.00 44.86 173 GLU A O 1
ATOM 1362 N N . GLU A 1 174 ? 40.264 10.357 -12.804 1.00 56.98 174 GLU A N 1
ATOM 1363 C CA . GLU A 1 174 ? 39.582 11.468 -13.454 1.00 57.00 174 GLU A CA 1
ATOM 1364 C C . GLU A 1 174 ? 40.205 12.817 -13.124 1.00 53.46 174 GLU A C 1
ATOM 1365 O O . GLU A 1 174 ? 40.388 13.647 -14.020 1.00 45.40 174 GLU A O 1
ATOM 1371 N N . GLN A 1 175 ? 40.540 13.053 -11.857 1.00 58.03 175 GLN A N 1
ATOM 1372 C CA . GLN A 1 175 ? 41.150 14.306 -11.433 1.00 51.52 175 GLN A CA 1
ATOM 1373 C C . GLN A 1 175 ? 41.983 14.070 -10.179 1.00 41.36 175 GLN A C 1
ATOM 1374 O O . GLN A 1 175 ? 41.427 13.843 -9.096 1.00 37.57 175 GLN A O 1
ATOM 1380 N N . PRO A 1 176 ? 43.315 14.106 -10.283 1.00 47.27 176 PRO A N 1
ATOM 1381 C CA . PRO A 1 176 ? 44.157 13.798 -9.119 1.00 52.40 176 PRO A CA 1
ATOM 1382 C C . PRO A 1 176 ? 44.353 14.958 -8.156 1.00 58.59 176 PRO A C 1
ATOM 1383 O O . PRO A 1 176 ? 44.878 14.737 -7.056 1.00 70.87 176 PRO A O 1
ATOM 1387 N N . HIS A 1 177 ? 43.961 16.176 -8.523 1.00 49.57 177 HIS A N 1
ATOM 1388 C CA . HIS A 1 177 ? 44.171 17.338 -7.671 1.00 41.37 177 HIS A CA 1
ATOM 1389 C C . HIS A 1 177 ? 42.969 18.266 -7.752 1.00 48.97 177 HIS A C 1
ATOM 1390 O O . HIS A 1 177 ? 42.369 18.427 -8.818 1.00 59.98 177 HIS A O 1
ATOM 1397 N N . HIS A 1 178 ? 42.628 18.875 -6.618 1.00 41.00 178 HIS A N 1
ATOM 1398 C CA . HIS A 1 178 ? 41.573 19.876 -6.536 1.00 41.51 178 HIS A CA 1
ATOM 1399 C C . HIS A 1 178 ? 42.117 21.084 -5.791 1.00 39.68 178 HIS A C 1
ATOM 1400 O O . HIS A 1 178 ? 42.703 20.936 -4.716 1.00 41.05 178 HIS A O 1
ATOM 1407 N N . HIS A 1 179 ? 41.929 22.272 -6.358 1.00 43.91 179 HIS A N 1
ATOM 1408 C CA . HIS A 1 179 ? 42.471 23.505 -5.796 1.00 38.83 179 HIS A CA 1
ATOM 1409 C C . HIS A 1 179 ? 41.328 24.325 -5.209 1.00 40.56 179 HIS A C 1
ATOM 1410 O O . HIS A 1 179 ? 40.506 24.877 -5.948 1.00 35.61 179 HIS A O 1
ATOM 1417 N N . LEU A 1 180 ? 41.285 24.405 -3.882 1.00 34.29 180 LEU A N 1
ATOM 1418 C CA . LEU A 1 180 ? 40.237 25.104 -3.156 1.00 31.08 180 LEU A CA 1
ATOM 1419 C C . LEU A 1 180 ? 40.785 26.384 -2.537 1.00 39.06 180 LEU A C 1
ATOM 1420 O O . LEU A 1 180 ? 41.987 26.520 -2.294 1.00 37.18 180 LEU A O 1
ATOM 1425 N N . VAL A 1 181 ? 39.879 27.325 -2.280 1.00 32.44 181 VAL A N 1
ATOM 1426 C CA . VAL A 1 181 ? 40.215 28.612 -1.683 1.00 27.66 181 VAL A CA 1
ATOM 1427 C C . VAL A 1 181 ? 39.363 28.797 -0.436 1.00 32.27 181 VAL A C 1
ATOM 1428 O O . VAL A 1 181 ? 38.138 28.633 -0.484 1.00 31.67 181 VAL A O 1
ATOM 1432 N N . LEU A 1 182 ? 39.989 29.164 0.661 1.00 30.49 182 LEU A N 1
ATOM 1433 C CA . LEU A 1 182 ? 39.334 29.386 1.918 1.00 30.66 182 LEU A CA 1
ATOM 1434 C C . LEU A 1 182 ? 39.571 30.800 2.376 1.00 34.35 182 LEU A C 1
ATOM 1435 O O . LEU A 1 182 ? 40.662 31.278 2.363 1.00 39.97 182 LEU A O 1
ATOM 1440 N N . THR A 1 183 ? 38.526 31.464 2.798 1.00 34.18 183 THR A N 1
ATOM 1441 C CA . THR A 1 183 ? 38.602 32.848 3.244 1.00 25.88 183 THR A CA 1
ATOM 1442 C C . THR A 1 183 ? 38.052 32.964 4.660 1.00 22.44 183 THR A C 1
ATOM 1443 O O . THR A 1 183 ? 37.041 32.339 4.997 1.00 20.58 183 THR A O 1
ATOM 1447 N N . ALA A 1 184 ? 38.726 33.760 5.487 1.00 29.01 184 ALA A N 1
ATOM 1448 C CA . ALA A 1 184 ? 38.300 34.034 6.854 1.00 21.01 184 ALA A CA 1
ATOM 1449 C C . ALA A 1 184 ? 38.090 35.533 7.007 1.00 29.71 184 ALA A C 1
ATOM 1450 O O . ALA A 1 184 ? 39.007 36.321 6.749 1.00 28.89 184 ALA A O 1
ATOM 1452 N N . VAL A 1 185 ? 36.885 35.922 7.422 1.00 35.74 185 VAL A N 1
ATOM 1453 C CA . VAL A 1 185 ? 36.520 37.320 7.627 1.00 23.33 185 VAL A CA 1
ATOM 1454 C C . VAL A 1 185 ? 36.101 37.493 9.080 1.00 35.28 185 VAL A C 1
ATOM 1455 O O . VAL A 1 185 ? 35.204 36.789 9.557 1.00 37.55 185 VAL A O 1
ATOM 1459 N N . ASP A 1 186 ? 36.740 38.430 9.778 1.00 39.23 186 ASP A N 1
ATOM 1460 C CA . ASP A 1 186 ? 36.405 38.672 11.173 1.00 33.79 186 ASP A CA 1
ATOM 1461 C C . ASP A 1 186 ? 35.122 39.498 11.275 1.00 23.78 186 ASP A C 1
ATOM 1462 O O . ASP A 1 186 ? 34.548 39.937 10.275 1.00 32.03 186 ASP A O 1
ATOM 1467 N N . GLY A 1 187 ? 34.664 39.712 12.506 1.00 31.15 187 GLY A N 1
ATOM 1468 C CA . GLY A 1 187 ? 33.431 40.440 12.732 1.00 29.80 187 GLY A CA 1
ATOM 1469 C C . GLY A 1 187 ? 33.643 41.826 13.304 1.00 28.93 187 GLY A C 1
ATOM 1470 O O . GLY A 1 187 ? 32.755 42.374 13.965 1.00 32.44 187 GLY A O 1
ATOM 1471 N N . GLY A 1 188 ? 34.817 42.406 13.055 1.00 32.59 188 GLY A N 1
ATOM 1472 C CA . GLY A 1 188 ? 35.137 43.724 13.558 1.00 39.18 188 GLY A CA 1
ATOM 1473 C C . GLY A 1 188 ? 34.802 44.825 12.568 1.00 37.91 188 GLY A C 1
ATOM 1474 O O . GLY A 1 188 ? 34.244 44.598 11.496 1.00 30.01 188 GLY A O 1
ATOM 1475 N N . GLU A 1 189 ? 35.158 46.046 12.953 1.00 51.80 189 GLU A N 1
ATOM 1476 C CA . GLU A 1 189 ? 34.912 47.215 12.117 1.00 53.08 189 GLU A CA 1
ATOM 1477 C C . GLU A 1 189 ? 36.199 48.002 11.881 1.00 57.64 189 GLU A C 1
ATOM 1478 O O . GLU A 1 189 ? 36.778 48.546 12.821 1.00 60.49 189 GLU A O 1
ATOM 1484 N N . PRO A 1 190 ? 36.653 48.062 10.618 1.00 54.32 190 PRO A N 1
ATOM 1485 C CA . PRO A 1 190 ? 36.012 47.417 9.468 1.00 40.75 190 PRO A CA 1
ATOM 1486 C C . PRO A 1 190 ? 36.347 45.934 9.370 1.00 45.16 190 PRO A C 1
ATOM 1487 O O . PRO A 1 190 ? 37.216 45.452 10.098 1.00 38.48 190 PRO A O 1
ATOM 1491 N N . SER A 1 191 ? 35.661 45.222 8.480 1.00 40.59 191 SER A N 1
ATOM 1492 C CA . SER A 1 191 ? 35.903 43.796 8.320 1.00 28.27 191 SER A CA 1
ATOM 1493 C C . SER A 1 191 ? 37.278 43.558 7.710 1.00 27.93 191 SER A C 1
ATOM 1494 O O . SER A 1 191 ? 37.658 44.209 6.731 1.00 38.01 191 SER A O 1
ATOM 1497 N N . ARG A 1 192 ? 38.025 42.628 8.296 1.00 27.01 192 ARG A N 1
ATOM 1498 C CA . ARG A 1 192 ? 39.321 42.208 7.785 1.00 27.05 192 ARG A CA 1
ATOM 1499 C C . ARG A 1 192 ? 39.277 40.718 7.482 1.00 31.87 192 ARG A C 1
ATOM 1500 O O . ARG A 1 192 ? 38.628 39.949 8.199 1.00 30.12 192 ARG A O 1
ATOM 1508 N N . SER A 1 193 ? 39.966 40.312 6.417 1.00 30.26 193 SER A N 1
ATOM 1509 C CA . SER A 1 193 ? 39.892 38.941 5.936 1.00 34.65 193 SER A CA 1
ATOM 1510 C C . SER A 1 193 ? 41.270 38.473 5.492 1.00 41.25 193 SER A C 1
ATOM 1511 O O . SER A 1 193 ? 42.211 39.261 5.360 1.00 40.55 193 SER A O 1
ATOM 1514 N N . CYS A 1 194 ? 41.378 37.166 5.263 1.00 23.90 194 CYS A N 1
ATOM 1515 C CA . CYS A 1 194 ? 42.586 36.574 4.705 1.00 29.34 194 CYS A CA 1
ATOM 1516 C C . CYS A 1 194 ? 42.206 35.297 3.972 1.00 31.84 194 CYS A C 1
ATOM 1517 O O . CYS A 1 194 ? 41.151 34.708 4.217 1.00 33.62 194 CYS A O 1
ATOM 1520 N N . THR A 1 195 ? 43.082 34.871 3.065 1.00 29.51 195 THR A N 1
ATOM 1521 C CA . THR A 1 195 ? 42.818 33.715 2.224 1.00 30.33 195 THR A CA 1
ATOM 1522 C C . THR A 1 195 ? 43.963 32.717 2.314 1.00 36.04 195 THR A C 1
ATOM 1523 O O . THR A 1 195 ? 45.124 33.087 2.509 1.00 37.79 195 THR A O 1
ATOM 1527 N N . THR A 1 196 ? 43.613 31.442 2.170 1.00 38.30 196 THR A N 1
ATOM 1528 C CA . THR A 1 196 ? 44.576 30.357 2.080 1.00 27.56 196 THR A CA 1
ATOM 1529 C C . THR A 1 196 ? 44.099 29.382 1.015 1.00 38.36 196 THR A C 1
ATOM 1530 O O . THR A 1 196 ? 42.898 29.257 0.762 1.00 26.95 196 THR A O 1
ATOM 1534 N N . GLN A 1 197 ? 45.047 28.702 0.382 1.00 37.08 197 GLN A N 1
ATOM 1535 C CA . GLN A 1 197 ? 44.749 27.757 -0.683 1.00 29.72 197 GLN A CA 1
ATOM 1536 C C . GLN A 1 197 ? 44.965 26.334 -0.188 1.00 28.53 197 GLN A C 1
ATOM 1537 O O . GLN A 1 197 ? 45.938 26.052 0.518 1.00 42.80 197 GLN A O 1
ATOM 1543 N N . ILE A 1 198 ? 44.049 25.444 -0.555 1.00 27.77 198 ILE A N 1
ATOM 1544 C CA . ILE A 1 198 ? 44.083 24.048 -0.135 1.00 27.08 198 ILE A CA 1
ATOM 1545 C C . ILE A 1 198 ? 44.209 23.195 -1.388 1.00 35.95 198 ILE A C 1
ATOM 1546 O O . ILE A 1 198 ? 43.282 23.144 -2.207 1.00 36.91 198 ILE A O 1
ATOM 1551 N N . ARG A 1 199 ? 45.349 22.528 -1.543 1.00 41.14 199 ARG A N 1
ATOM 1552 C CA . ARG A 1 199 ? 45.576 21.609 -2.655 1.00 36.54 199 ARG A CA 1
ATOM 1553 C C . ARG A 1 199 ? 45.253 20.200 -2.170 1.00 36.00 199 ARG A C 1
ATOM 1554 O O . ARG A 1 199 ? 46.077 19.547 -1.524 1.00 36.95 199 ARG A O 1
ATOM 1562 N N . VAL A 1 200 ? 44.044 19.741 -2.473 1.00 35.62 200 VAL A N 1
ATOM 1563 C CA . VAL A 1 200 ? 43.635 18.376 -2.167 1.00 34.06 200 VAL A CA 1
ATOM 1564 C C . VAL A 1 200 ? 44.244 17.445 -3.206 1.00 50.84 200 VAL A C 1
ATOM 1565 O O . VAL A 1 200 ? 43.928 17.535 -4.397 1.00 56.41 200 VAL A O 1
ATOM 1569 N N . ILE A 1 201 ? 45.124 16.555 -2.759 1.00 54.15 201 ILE A N 1
ATOM 1570 C CA . ILE A 1 201 ? 45.735 15.550 -3.620 1.00 52.52 201 ILE A CA 1
ATOM 1571 C C . ILE A 1 201 ? 45.011 14.231 -3.385 1.00 38.94 201 ILE A C 1
ATOM 1572 O O . ILE A 1 201 ? 44.932 13.748 -2.248 1.00 38.14 201 ILE A O 1
ATOM 1577 N N . VAL A 1 202 ? 44.471 13.656 -4.456 1.00 32.81 202 VAL A N 1
ATOM 1578 C CA . VAL A 1 202 ? 43.651 12.453 -4.358 1.00 42.94 202 VAL A CA 1
ATOM 1579 C C . VAL A 1 202 ? 44.574 11.242 -4.270 1.00 40.37 202 VAL A C 1
ATOM 1580 O O . VAL A 1 202 ? 45.276 10.913 -5.229 1.00 49.60 202 VAL A O 1
ATOM 1584 N N . ALA A 1 203 ? 44.572 10.574 -3.119 1.00 37.84 203 ALA A N 1
ATOM 1585 C CA . ALA A 1 203 ? 45.365 9.364 -2.957 1.00 38.83 203 ALA A CA 1
ATOM 1586 C C . ALA A 1 203 ? 44.742 8.214 -3.739 1.00 48.05 203 ALA A C 1
ATOM 1587 O O . ALA A 1 203 ? 43.520 8.040 -3.753 1.00 50.60 203 ALA A O 1
ATOM 1589 N N . ASP A 1 204 ? 45.593 7.422 -4.387 1.00 54.17 204 ASP A N 1
ATOM 1590 C CA . ASP A 1 204 ? 45.125 6.353 -5.258 1.00 36.45 204 ASP A CA 1
ATOM 1591 C C . ASP A 1 204 ? 44.599 5.173 -4.452 1.00 36.95 204 ASP A C 1
ATOM 1592 O O . ASP A 1 204 ? 45.148 4.817 -3.406 1.00 44.89 204 ASP A O 1
ATOM 1597 N N . ALA A 1 205 ? 43.528 4.566 -4.954 1.00 43.29 205 ALA A N 1
ATOM 1598 C CA . ALA A 1 205 ? 43.012 3.309 -4.441 1.00 49.32 205 ALA A CA 1
ATOM 1599 C C . ALA A 1 205 ? 42.970 2.289 -5.570 1.00 49.25 205 ALA A C 1
ATOM 1600 O O . ALA A 1 205 ? 42.913 2.641 -6.751 1.00 44.06 205 ALA A O 1
ATOM 1602 N N . ASN A 1 206 ? 43.002 1.012 -5.197 1.00 43.66 206 ASN A N 1
ATOM 1603 C CA . ASN A 1 206 ? 43.018 -0.072 -6.179 1.00 40.57 206 ASN A CA 1
ATOM 1604 C C . ASN A 1 206 ? 41.593 -0.426 -6.610 1.00 44.12 206 ASN A C 1
ATOM 1605 O O . ASN A 1 206 ? 41.104 -1.539 -6.419 1.00 53.32 206 ASN A O 1
ATOM 1610 N N . ASP A 1 207 ? 40.925 0.557 -7.211 1.00 41.52 207 ASP A N 1
ATOM 1611 C CA . ASP A 1 207 ? 39.553 0.400 -7.671 1.00 39.40 207 ASP A CA 1
ATOM 1612 C C . ASP A 1 207 ? 39.462 0.041 -9.149 1.00 40.25 207 ASP A C 1
ATOM 1613 O O . ASP A 1 207 ? 38.367 0.087 -9.721 1.00 45.54 207 ASP A O 1
ATOM 1618 N N . ASN A 1 208 ? 40.577 -0.313 -9.778 1.00 44.59 208 ASN A N 1
ATOM 1619 C CA . ASN A 1 208 ? 40.601 -0.672 -11.195 1.00 41.96 208 ASN A CA 1
ATOM 1620 C C . ASN A 1 208 ? 41.331 -1.996 -11.367 1.00 42.46 208 ASN A C 1
ATOM 1621 O O . ASN A 1 208 ? 42.555 -2.059 -11.132 1.00 32.68 208 ASN A O 1
ATOM 1626 N N . PRO A 1 209 ? 40.642 -3.064 -11.757 1.00 46.94 209 PRO A N 1
ATOM 1627 C CA . PRO A 1 209 ? 41.325 -4.334 -12.027 1.00 41.19 209 PRO A CA 1
ATOM 1628 C C . PRO A 1 209 ? 42.090 -4.264 -13.335 1.00 44.99 209 PRO A C 1
ATOM 1629 O O . PRO A 1 209 ? 41.854 -3.361 -14.152 1.00 37.68 209 PRO A O 1
ATOM 1633 N N . PRO A 1 210 ? 43.024 -5.187 -13.569 1.00 50.64 210 PRO A N 1
ATOM 1634 C CA . PRO A 1 210 ? 43.693 -5.233 -14.874 1.00 46.73 210 PRO A CA 1
ATOM 1635 C C . PRO A 1 210 ? 42.708 -5.582 -15.979 1.00 52.16 210 PRO A C 1
ATOM 1636 O O . PRO A 1 210 ? 41.712 -6.275 -15.759 1.00 50.99 210 PRO A O 1
ATOM 1640 N N . VAL A 1 211 ? 42.993 -5.084 -17.181 1.00 42.60 211 VAL A N 1
ATOM 1641 C CA . VAL A 1 211 ? 42.146 -5.305 -18.348 1.00 35.85 211 VAL A CA 1
ATOM 1642 C C . VAL A 1 211 ? 43.030 -5.762 -19.500 1.00 40.96 211 VAL A C 1
ATOM 1643 O O . VAL A 1 211 ? 43.894 -5.006 -19.961 1.00 47.51 211 VAL A O 1
ATOM 1647 N N . PHE A 1 212 ? 42.814 -6.990 -19.963 1.00 34.65 212 PHE A N 1
ATOM 1648 C CA . PHE A 1 212 ? 43.550 -7.494 -21.113 1.00 32.88 212 PHE A CA 1
ATOM 1649 C C . PHE A 1 212 ? 43.079 -6.806 -22.387 1.00 41.47 212 PHE A C 1
ATOM 1650 O O . PHE A 1 212 ? 41.890 -6.521 -22.557 1.00 43.69 212 PHE A O 1
ATOM 1658 N N . THR A 1 213 ? 44.027 -6.542 -23.290 1.00 42.37 213 THR A N 1
ATOM 1659 C CA . THR A 1 213 ? 43.679 -5.923 -24.564 1.00 41.03 213 THR A CA 1
ATOM 1660 C C . THR A 1 213 ? 42.860 -6.862 -25.440 1.00 46.34 213 THR A C 1
ATOM 1661 O O . THR A 1 213 ? 42.099 -6.401 -26.298 1.00 53.46 213 THR A O 1
ATOM 1665 N N . GLN A 1 214 ? 43.005 -8.172 -25.246 1.00 41.47 214 GLN A N 1
ATOM 1666 C CA . GLN A 1 214 ? 42.241 -9.166 -25.983 1.00 39.77 214 GLN A CA 1
ATOM 1667 C C . GLN A 1 214 ? 41.847 -10.291 -25.041 1.00 39.12 214 GLN A C 1
ATOM 1668 O O . GLN A 1 214 ? 42.629 -10.680 -24.168 1.00 42.99 214 GLN A O 1
ATOM 1674 N N . ASP A 1 215 ? 40.633 -10.809 -25.218 1.00 48.52 215 ASP A N 1
ATOM 1675 C CA . ASP A 1 215 ? 40.199 -11.992 -24.487 1.00 49.06 215 ASP A CA 1
ATOM 1676 C C . ASP A 1 215 ? 40.727 -13.282 -25.098 1.00 52.85 215 ASP A C 1
ATOM 1677 O O . ASP A 1 215 ? 40.479 -14.359 -24.547 1.00 59.07 215 ASP A O 1
ATOM 1682 N N . MET A 1 216 ? 41.447 -13.196 -26.215 1.00 52.99 216 MET A N 1
ATOM 1683 C CA . MET A 1 216 ? 42.000 -14.368 -26.881 1.00 34.85 216 MET A CA 1
ATOM 1684 C C . MET A 1 216 ? 43.155 -13.922 -27.763 1.00 37.86 216 MET A C 1
ATOM 1685 O O . MET A 1 216 ? 42.984 -13.039 -28.609 1.00 41.09 216 MET A O 1
ATOM 1690 N N . TYR A 1 217 ? 44.323 -14.525 -27.559 1.00 37.30 217 TYR A N 1
ATOM 1691 C CA . TYR A 1 217 ? 45.513 -14.253 -28.363 1.00 36.72 217 TYR A CA 1
ATOM 1692 C C . TYR A 1 217 ? 45.813 -15.504 -29.181 1.00 48.86 217 TYR A C 1
ATOM 1693 O O . TYR A 1 217 ? 46.396 -16.465 -28.671 1.00 55.70 217 TYR A O 1
ATOM 1702 N N . ARG A 1 218 ? 45.413 -15.492 -30.449 1.00 52.45 218 ARG A N 1
ATOM 1703 C CA . ARG A 1 218 ? 45.608 -16.628 -31.338 1.00 43.52 218 ARG A CA 1
ATOM 1704 C C . ARG A 1 218 ? 46.758 -16.352 -32.298 1.00 35.85 218 ARG A C 1
ATOM 1705 O O . ARG A 1 218 ? 46.922 -15.229 -32.782 1.00 37.90 218 ARG A O 1
ATOM 1713 N N . VAL A 1 219 ? 47.552 -17.387 -32.569 1.00 40.73 219 VAL A N 1
ATOM 1714 C CA . VAL A 1 219 ? 48.715 -17.263 -33.438 1.00 48.82 219 VAL A CA 1
ATOM 1715 C C . VAL A 1 219 ? 49.028 -18.641 -33.999 1.00 44.29 219 VAL A C 1
ATOM 1716 O O . VAL A 1 219 ? 48.727 -19.663 -33.377 1.00 40.74 219 VAL A O 1
ATOM 1720 N N . ASN A 1 220 ? 49.626 -18.668 -35.188 1.00 41.00 220 ASN A N 1
ATOM 1721 C CA . ASN A 1 220 ? 50.022 -19.904 -35.851 1.00 36.99 220 ASN A CA 1
ATOM 1722 C C . ASN A 1 220 ? 51.534 -19.900 -36.023 1.00 38.97 220 ASN A C 1
ATOM 1723 O O . ASN A 1 220 ? 52.092 -18.971 -36.617 1.00 47.96 220 ASN A O 1
ATOM 1728 N N . VAL A 1 221 ? 52.192 -20.934 -35.501 1.00 42.80 221 VAL A N 1
ATOM 1729 C CA . VAL A 1 221 ? 53.635 -21.090 -35.617 1.00 40.07 221 VAL A CA 1
ATOM 1730 C C . VAL A 1 221 ? 53.935 -22.483 -36.149 1.00 44.36 221 VAL A C 1
ATOM 1731 O O . VAL A 1 221 ? 53.209 -23.443 -35.874 1.00 54.94 221 VAL A O 1
ATOM 1735 N N . ALA A 1 222 ? 55.011 -22.589 -36.924 1.00 54.68 222 ALA A N 1
ATOM 1736 C CA . ALA A 1 222 ? 55.402 -23.875 -37.475 1.00 44.41 222 ALA A CA 1
ATOM 1737 C C . ALA A 1 222 ? 56.041 -24.748 -36.398 1.00 43.22 222 ALA A C 1
ATOM 1738 O O . ALA A 1 222 ? 56.542 -24.263 -35.380 1.00 55.77 222 ALA A O 1
ATOM 1740 N N . GLU A 1 223 ? 56.016 -26.062 -36.637 1.00 39.69 223 GLU A N 1
ATOM 1741 C CA . GLU A 1 223 ? 56.523 -26.997 -35.639 1.00 41.92 223 GLU A CA 1
ATOM 1742 C C . GLU A 1 223 ? 58.042 -26.948 -35.528 1.00 44.57 223 GLU A C 1
ATOM 1743 O O . GLU A 1 223 ? 58.593 -27.273 -34.470 1.00 58.32 223 GLU A O 1
ATOM 1749 N N . ASN A 1 224 ? 58.735 -26.542 -36.591 1.00 41.68 224 ASN A N 1
ATOM 1750 C CA . ASN A 1 224 ? 60.190 -26.469 -36.549 1.00 66.19 224 ASN A CA 1
ATOM 1751 C C . ASN A 1 224 ? 60.652 -25.143 -35.955 1.00 67.40 224 ASN A C 1
ATOM 1752 O O . ASN A 1 224 ? 61.740 -24.656 -36.278 1.00 65.74 224 ASN A O 1
ATOM 1757 N N . LEU A 1 225 ? 59.836 -24.558 -35.088 1.00 53.86 225 LEU A N 1
ATOM 1758 C CA . LEU A 1 225 ? 60.189 -23.300 -34.442 1.00 48.60 225 LEU A CA 1
ATOM 1759 C C . LEU A 1 225 ? 61.289 -23.538 -33.417 1.00 44.84 225 LEU A C 1
ATOM 1760 O O . LEU A 1 225 ? 61.119 -24.379 -32.524 1.00 48.21 225 LEU A O 1
ATOM 1765 N N . PRO A 1 226 ? 62.421 -22.844 -33.504 1.00 47.72 226 PRO A N 1
ATOM 1766 C CA . PRO A 1 226 ? 63.495 -23.061 -32.530 1.00 42.97 226 PRO A CA 1
ATOM 1767 C C . PRO A 1 226 ? 63.075 -22.647 -31.129 1.00 54.44 226 PRO A C 1
ATOM 1768 O O . PRO A 1 226 ? 62.233 -21.766 -30.939 1.00 61.48 226 PRO A O 1
ATOM 1772 N N . ALA A 1 227 ? 63.680 -23.300 -30.140 1.00 58.33 227 ALA A N 1
ATOM 1773 C CA . ALA A 1 227 ? 63.405 -22.977 -28.749 1.00 55.91 227 ALA A CA 1
ATOM 1774 C C . ALA A 1 227 ? 63.897 -21.573 -28.417 1.00 42.99 227 ALA A C 1
ATOM 1775 O O . ALA A 1 227 ? 64.880 -21.084 -28.980 1.00 54.74 227 ALA A O 1
ATOM 1777 N N . GLY A 1 228 ? 63.198 -20.922 -27.491 1.00 51.89 228 GLY A N 1
ATOM 1778 C CA . GLY A 1 228 ? 63.501 -19.555 -27.124 1.00 52.14 228 GLY A CA 1
ATOM 1779 C C . GLY A 1 228 ? 62.863 -18.503 -28.003 1.00 50.98 228 GLY A C 1
ATOM 1780 O O . GLY A 1 228 ? 62.998 -17.308 -27.707 1.00 48.90 228 GLY A O 1
ATOM 1781 N N . SER A 1 229 ? 62.171 -18.903 -29.065 1.00 48.25 229 SER A N 1
ATOM 1782 C CA . SER A 1 229 ? 61.571 -17.945 -29.980 1.00 46.90 229 SER A CA 1
ATOM 1783 C C . SER A 1 229 ? 60.334 -17.302 -29.362 1.00 49.23 229 SER A C 1
ATOM 1784 O O . SER A 1 229 ? 59.593 -17.928 -28.600 1.00 47.06 229 SER A O 1
ATOM 1787 N N . SER A 1 230 ? 60.117 -16.035 -29.703 1.00 45.17 230 SER A N 1
ATOM 1788 C CA . SER A 1 230 ? 58.921 -15.328 -29.268 1.00 44.32 230 SER A CA 1
ATOM 1789 C C . SER A 1 230 ? 57.736 -15.752 -30.125 1.00 47.53 230 SER A C 1
ATOM 1790 O O . SER A 1 230 ? 57.835 -15.801 -31.355 1.00 59.31 230 SER A O 1
ATOM 1793 N N . VAL A 1 231 ? 56.618 -16.062 -29.474 1.00 43.85 231 VAL A N 1
ATOM 1794 C CA . VAL A 1 231 ? 55.416 -16.512 -30.157 1.00 50.97 231 VAL A CA 1
ATOM 1795 C C . VAL A 1 231 ? 54.311 -15.460 -30.111 1.00 50.95 231 VAL A C 1
ATOM 1796 O O . VAL A 1 231 ? 53.630 -15.234 -31.114 1.00 58.76 231 VAL A O 1
ATOM 1800 N N . LEU A 1 232 ? 54.130 -14.796 -28.970 1.00 57.57 232 LEU A N 1
ATOM 1801 C CA . LEU A 1 232 ? 53.178 -13.698 -28.839 1.00 38.62 232 LEU A CA 1
ATOM 1802 C C . LEU A 1 232 ? 53.509 -12.928 -27.565 1.00 42.36 232 LEU A C 1
ATOM 1803 O O . LEU A 1 232 ? 54.472 -13.241 -26.860 1.00 49.37 232 LEU A O 1
ATOM 1808 N N . LYS A 1 233 ? 52.695 -11.914 -27.270 1.00 45.08 233 LYS A N 1
ATOM 1809 C CA . LYS A 1 233 ? 52.888 -11.099 -26.074 1.00 40.04 233 LYS A CA 1
ATOM 1810 C C . LYS A 1 233 ? 51.535 -10.596 -25.601 1.00 39.78 233 LYS A C 1
ATOM 1811 O O . LYS A 1 233 ? 50.896 -9.802 -26.296 1.00 45.53 233 LYS A O 1
ATOM 1817 N N . VAL A 1 234 ? 51.102 -11.052 -24.427 1.00 37.62 234 VAL A N 1
ATOM 1818 C CA . VAL A 1 234 ? 49.859 -10.554 -23.857 1.00 38.79 234 VAL A CA 1
ATOM 1819 C C . VAL A 1 234 ? 50.092 -9.180 -23.237 1.00 44.31 234 VAL A C 1
ATOM 1820 O O . VAL A 1 234 ? 51.225 -8.742 -23.018 1.00 56.00 234 VAL A O 1
ATOM 1824 N N . MET A 1 235 ? 48.993 -8.486 -22.957 1.00 53.10 235 MET A N 1
ATOM 1825 C CA . MET A 1 235 ? 49.065 -7.126 -22.443 1.00 51.21 235 MET A CA 1
ATOM 1826 C C . MET A 1 235 ? 47.839 -6.846 -21.589 1.00 45.71 235 MET A C 1
ATOM 1827 O O . MET A 1 235 ? 46.709 -7.100 -22.017 1.00 45.28 235 MET A O 1
ATOM 1832 N N . ALA A 1 236 ? 48.073 -6.319 -20.389 1.00 41.68 236 ALA A N 1
ATOM 1833 C CA . ALA A 1 236 ? 47.017 -5.906 -19.477 1.00 39.64 236 ALA A CA 1
ATOM 1834 C C . ALA A 1 236 ? 47.272 -4.469 -19.050 1.00 46.03 236 ALA A C 1
ATOM 1835 O O . ALA A 1 236 ? 48.419 -4.078 -18.813 1.00 60.42 236 ALA A O 1
ATOM 1837 N N . ILE A 1 237 ? 46.200 -3.685 -18.956 1.00 42.86 237 ILE A N 1
ATOM 1838 C CA . ILE A 1 237 ? 46.278 -2.266 -18.629 1.00 46.83 237 ILE A CA 1
ATOM 1839 C C . ILE A 1 237 ? 45.595 -2.040 -17.288 1.00 43.84 237 ILE A C 1
ATOM 1840 O O . ILE A 1 237 ? 44.493 -2.550 -17.053 1.00 44.31 237 ILE A O 1
ATOM 1845 N N . ASP A 1 238 ? 46.250 -1.280 -16.411 1.00 44.68 238 ASP A N 1
ATOM 1846 C CA . ASP A 1 238 ? 45.710 -0.938 -15.100 1.00 37.94 238 ASP A CA 1
ATOM 1847 C C . ASP A 1 238 ? 45.770 0.573 -14.943 1.00 47.79 238 ASP A C 1
ATOM 1848 O O . ASP A 1 238 ? 46.858 1.158 -14.975 1.00 53.65 238 ASP A O 1
ATOM 1853 N N . MET A 1 239 ? 44.617 1.184 -14.796 1.00 44.56 239 MET A N 1
ATOM 1854 C CA . MET A 1 239 ? 44.521 2.604 -14.667 1.00 45.17 239 MET A CA 1
ATOM 1855 C C . MET A 1 239 ? 45.019 3.200 -13.364 1.00 48.28 239 MET A C 1
ATOM 1856 O O . MET A 1 239 ? 45.169 4.374 -13.284 1.00 53.34 239 MET A O 1
ATOM 1861 N N . ASP A 1 240 ? 45.277 2.394 -12.357 1.00 42.42 240 ASP A N 1
ATOM 1862 C CA . ASP A 1 240 ? 45.722 2.908 -11.085 1.00 38.68 240 ASP A CA 1
ATOM 1863 C C . ASP A 1 240 ? 47.206 3.146 -11.052 1.00 46.89 240 ASP A C 1
ATOM 1864 O O . ASP A 1 240 ? 47.851 3.009 -12.037 1.00 49.81 240 ASP A O 1
ATOM 1869 N N . GLU A 1 241 ? 47.720 3.525 -9.903 1.00 43.55 241 GLU A N 1
ATOM 1870 C CA . GLU A 1 241 ? 49.028 4.143 -9.745 1.00 47.90 241 GLU A CA 1
ATOM 1871 C C . GLU A 1 241 ? 49.885 3.317 -8.799 1.00 48.03 241 GLU A C 1
ATOM 1872 O O . GLU A 1 241 ? 49.382 2.758 -7.821 1.00 59.59 241 GLU A O 1
ATOM 1878 N N . GLY A 1 242 ? 51.181 3.245 -9.100 1.00 48.59 242 GLY A N 1
ATOM 1879 C CA . GLY A 1 242 ? 52.117 2.605 -8.189 1.00 46.90 242 GLY A CA 1
ATOM 1880 C C . GLY A 1 242 ? 51.927 1.102 -8.134 1.00 49.11 242 GLY A C 1
ATOM 1881 O O . GLY A 1 242 ? 51.778 0.427 -9.159 1.00 44.48 242 GLY A O 1
ATOM 1882 N N . ILE A 1 243 ? 51.936 0.566 -6.910 1.00 54.22 243 ILE A N 1
ATOM 1883 C CA . ILE A 1 243 ? 51.766 -0.872 -6.720 1.00 51.99 243 ILE A CA 1
ATOM 1884 C C . ILE A 1 243 ? 50.395 -1.321 -7.205 1.00 50.42 243 ILE A C 1
ATOM 1885 O O . ILE A 1 243 ? 50.226 -2.465 -7.646 1.00 63.24 243 ILE A O 1
ATOM 1890 N N . ASN A 1 244 ? 49.403 -0.431 -7.162 1.00 40.57 244 ASN A N 1
ATOM 1891 C CA . ASN A 1 244 ? 48.070 -0.748 -7.660 1.00 44.37 244 ASN A CA 1
ATOM 1892 C C . ASN A 1 244 ? 48.021 -0.908 -9.175 1.00 54.76 244 ASN A C 1
ATOM 1893 O O . ASN A 1 244 ? 46.946 -1.202 -9.709 1.00 49.15 244 ASN A O 1
ATOM 1898 N N . ALA A 1 245 ? 49.141 -0.723 -9.878 1.00 53.90 245 ALA A N 1
ATOM 1899 C CA . ALA A 1 245 ? 49.186 -0.879 -11.323 1.00 49.49 245 ALA A CA 1
ATOM 1900 C C . ALA A 1 245 ? 50.210 -1.898 -11.802 1.00 57.69 245 ALA A C 1
ATOM 1901 O O . ALA A 1 245 ? 50.168 -2.278 -12.978 1.00 60.15 245 ALA A O 1
ATOM 1903 N N . GLU A 1 246 ? 51.123 -2.346 -10.942 1.00 55.52 246 GLU A N 1
ATOM 1904 C CA . GLU A 1 246 ? 52.102 -3.354 -11.331 1.00 61.28 246 GLU A CA 1
ATOM 1905 C C . GLU A 1 246 ? 51.399 -4.684 -11.572 1.00 59.38 246 GLU A C 1
ATOM 1906 O O . GLU A 1 246 ? 50.732 -5.211 -10.676 1.00 64.80 246 GLU A O 1
ATOM 1912 N N . ILE A 1 247 ? 51.554 -5.231 -12.775 1.00 54.33 247 ILE A N 1
ATOM 1913 C CA . ILE A 1 247 ? 50.822 -6.416 -13.209 1.00 49.28 247 ILE A CA 1
ATOM 1914 C C . ILE A 1 247 ? 51.799 -7.570 -13.382 1.00 45.56 247 ILE A C 1
ATOM 1915 O O . ILE A 1 247 ? 52.851 -7.414 -14.015 1.00 44.34 247 ILE A O 1
ATOM 1920 N N . ILE A 1 248 ? 51.402 -8.737 -12.876 1.00 49.81 248 ILE A N 1
ATOM 1921 C CA . ILE A 1 248 ? 52.176 -9.969 -12.992 1.00 53.54 248 ILE A CA 1
ATOM 1922 C C . ILE A 1 248 ? 51.337 -11.013 -13.741 1.00 44.44 248 ILE A C 1
ATOM 1923 O O . ILE A 1 248 ? 50.234 -11.353 -13.315 1.00 43.00 248 ILE A O 1
ATOM 1928 N N . TYR A 1 249 ? 51.864 -11.510 -14.858 1.00 39.07 249 TYR A N 1
ATOM 1929 C CA . TYR A 1 249 ? 51.181 -12.490 -15.687 1.00 43.83 249 TYR A CA 1
ATOM 1930 C C . TYR A 1 249 ? 51.665 -13.891 -15.338 1.00 49.56 249 TYR A C 1
ATOM 1931 O O . TYR A 1 249 ? 52.825 -14.091 -14.969 1.00 57.89 249 TYR A O 1
ATOM 1940 N N . ALA A 1 250 ? 50.767 -14.865 -15.467 1.00 36.05 250 ALA A N 1
ATOM 1941 C CA . ALA A 1 250 ? 51.127 -16.244 -15.170 1.00 42.85 250 ALA A CA 1
ATOM 1942 C C . ALA A 1 250 ? 50.162 -17.184 -15.875 1.00 47.71 250 ALA A C 1
ATOM 1943 O O . ALA A 1 250 ? 49.020 -16.821 -16.161 1.00 47.86 250 ALA A O 1
ATOM 1945 N N . PHE A 1 251 ? 50.639 -18.393 -16.154 1.00 37.31 251 PHE A N 1
ATOM 1946 C CA . PHE A 1 251 ? 49.780 -19.442 -16.681 1.00 45.84 251 PHE A CA 1
ATOM 1947 C C . PHE A 1 251 ? 48.912 -20.021 -15.570 1.00 40.48 251 PHE A C 1
ATOM 1948 O O . PHE A 1 251 ? 49.280 -20.002 -14.392 1.00 37.71 251 PHE A O 1
ATOM 1956 N N . ILE A 1 252 ? 47.743 -20.534 -15.954 1.00 48.15 252 ILE A N 1
ATOM 1957 C CA . ILE A 1 252 ? 46.846 -21.204 -15.022 1.00 45.92 252 ILE A CA 1
ATOM 1958 C C . ILE A 1 252 ? 46.368 -22.508 -15.645 1.00 44.59 252 ILE A C 1
ATOM 1959 O O . ILE A 1 252 ? 46.255 -22.630 -16.869 1.00 41.48 252 ILE A O 1
ATOM 1964 N N . ASN A 1 253 ? 46.092 -23.490 -14.783 1.00 50.96 253 ASN A N 1
ATOM 1965 C CA . ASN A 1 253 ? 45.591 -24.802 -15.201 1.00 53.18 253 ASN A CA 1
ATOM 1966 C C . ASN A 1 253 ? 46.502 -25.439 -16.248 1.00 54.58 253 ASN A C 1
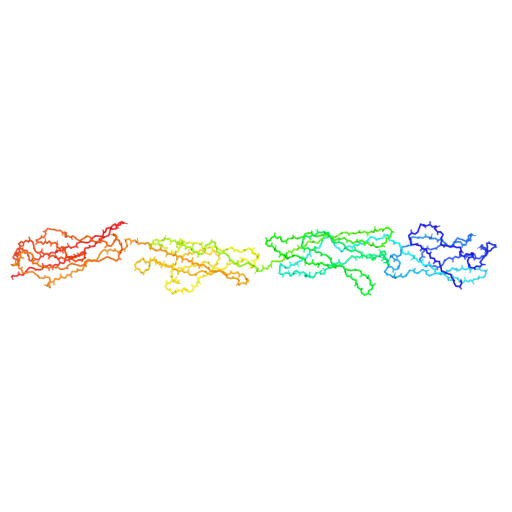ATOM 1967 O O . ASN A 1 253 ? 46.046 -26.098 -17.184 1.00 63.84 253 ASN A O 1
ATOM 1972 N N . ILE A 1 254 ? 47.801 -25.243 -16.086 1.00 45.80 254 ILE A N 1
ATOM 1973 C CA . ILE A 1 254 ? 48.775 -25.719 -17.059 1.00 37.58 254 ILE A CA 1
ATOM 1974 C C . ILE A 1 254 ? 49.238 -27.113 -16.663 1.00 44.81 254 ILE A C 1
ATOM 1975 O O . ILE A 1 254 ? 49.232 -27.487 -15.485 1.00 64.26 254 ILE A O 1
ATOM 1980 N N . GLY A 1 255 ? 49.626 -27.902 -17.666 1.00 52.64 255 GLY A N 1
ATOM 1981 C CA . GLY A 1 255 ? 50.131 -29.238 -17.455 1.00 50.99 255 GLY A CA 1
ATOM 1982 C C . GLY A 1 255 ? 51.639 -29.301 -17.650 1.00 70.46 255 GLY A C 1
ATOM 1983 O O . GLY A 1 255 ? 52.274 -28.371 -18.145 1.00 72.88 255 GLY A O 1
ATOM 1984 N N . LYS A 1 256 ? 52.209 -30.439 -17.245 1.00 82.95 256 LYS A N 1
ATOM 1985 C CA . LYS A 1 256 ? 53.653 -30.611 -17.356 1.00 80.29 256 LYS A CA 1
ATOM 1986 C C . LYS A 1 256 ? 54.107 -30.694 -18.808 1.00 63.29 256 LYS A C 1
ATOM 1987 O O . LYS A 1 256 ? 55.241 -30.314 -19.119 1.00 53.25 256 LYS A O 1
ATOM 1993 N N . GLU A 1 257 ? 53.248 -31.184 -19.708 1.00 63.55 257 GLU A N 1
ATOM 1994 C CA . GLU A 1 257 ? 53.613 -31.217 -21.121 1.00 73.38 257 GLU A CA 1
ATOM 1995 C C . GLU A 1 257 ? 53.730 -29.815 -21.703 1.00 71.99 257 GLU A C 1
ATOM 1996 O O . GLU A 1 257 ? 54.464 -29.607 -22.675 1.00 82.37 257 GLU A O 1
ATOM 2002 N N . VAL A 1 258 ? 53.022 -28.846 -21.126 1.00 62.49 258 VAL A N 1
ATOM 2003 C CA . VAL A 1 258 ? 53.061 -27.470 -21.607 1.00 56.38 258 VAL A CA 1
ATOM 2004 C C . VAL A 1 258 ? 53.997 -26.649 -20.731 1.00 50.77 258 VAL A C 1
ATOM 2005 O O . VAL A 1 258 ? 54.604 -25.677 -21.195 1.00 44.70 258 VAL A O 1
ATOM 2009 N N . ARG A 1 259 ? 54.114 -27.034 -19.457 1.00 41.92 259 ARG A N 1
ATOM 2010 C CA . ARG A 1 259 ? 55.070 -26.383 -18.570 1.00 48.59 259 ARG A CA 1
ATOM 2011 C C . ARG A 1 259 ? 56.495 -26.521 -19.092 1.00 56.51 259 ARG A C 1
ATOM 2012 O O . ARG A 1 259 ? 57.303 -25.594 -18.955 1.00 57.11 259 ARG A O 1
ATOM 2020 N N . GLN A 1 260 ? 56.817 -27.657 -19.704 1.00 59.48 260 GLN A N 1
ATOM 2021 C CA . GLN A 1 260 ? 58.134 -27.891 -20.278 1.00 57.26 260 GLN A CA 1
ATOM 2022 C C . GLN A 1 260 ? 58.255 -27.382 -21.709 1.00 56.63 260 GLN A C 1
ATOM 2023 O O . GLN A 1 260 ? 59.281 -27.624 -22.354 1.00 64.06 260 GLN A O 1
ATOM 2029 N N . LEU A 1 261 ? 57.238 -26.695 -22.221 1.00 52.70 261 LEU A N 1
ATOM 2030 C CA . LEU A 1 261 ? 57.229 -26.233 -23.605 1.00 41.67 261 LEU A CA 1
ATOM 2031 C C . LEU A 1 261 ? 57.149 -24.723 -23.746 1.00 49.10 261 LEU A C 1
ATOM 2032 O O . LEU A 1 261 ? 57.820 -24.156 -24.612 1.00 52.67 261 LEU A O 1
ATOM 2037 N N . PHE A 1 262 ? 56.350 -24.049 -22.924 1.00 52.50 262 PHE A N 1
ATOM 2038 C CA . PHE A 1 262 ? 56.151 -22.614 -23.046 1.00 53.06 262 PHE A CA 1
ATOM 2039 C C . PHE A 1 262 ? 56.487 -21.912 -21.736 1.00 49.71 262 PHE A C 1
ATOM 2040 O O . PHE A 1 262 ? 56.467 -22.512 -20.657 1.00 46.14 262 PHE A O 1
ATOM 2048 N N . LYS A 1 263 ? 56.797 -20.622 -21.852 1.00 42.04 263 LYS A N 1
ATOM 2049 C CA . LYS A 1 263 ? 57.161 -19.787 -20.717 1.00 39.92 263 LYS A CA 1
ATOM 2050 C C . LYS A 1 263 ? 56.526 -18.417 -20.888 1.00 41.63 263 LYS A C 1
ATOM 2051 O O . LYS A 1 263 ? 56.599 -17.829 -21.971 1.00 45.40 263 LYS A O 1
ATOM 2057 N N . LEU A 1 264 ? 55.906 -17.914 -19.822 1.00 44.51 264 LEU A N 1
ATOM 2058 C CA . LEU A 1 264 ? 55.269 -16.602 -19.818 1.00 43.29 264 LEU A CA 1
ATOM 2059 C C . LEU A 1 264 ? 56.000 -15.708 -18.828 1.00 44.86 264 LEU A C 1
ATOM 2060 O O . LEU A 1 264 ? 56.029 -16.001 -17.628 1.00 44.62 264 LEU A O 1
ATOM 2065 N N . ASP A 1 265 ? 56.586 -14.624 -19.331 1.00 45.36 265 ASP A N 1
ATOM 2066 C CA . ASP A 1 265 ? 57.309 -13.693 -18.476 1.00 38.83 265 ASP A CA 1
ATOM 2067 C C . ASP A 1 265 ? 56.341 -13.000 -17.525 1.00 48.12 265 ASP A C 1
ATOM 2068 O O . ASP A 1 265 ? 55.288 -12.507 -17.942 1.00 42.12 265 ASP A O 1
ATOM 2073 N N . SER A 1 266 ? 56.701 -12.964 -16.240 1.00 53.74 266 SER A N 1
ATOM 2074 C CA . SER A 1 266 ? 55.819 -12.366 -15.243 1.00 43.28 266 SER A CA 1
ATOM 2075 C C . SER A 1 266 ? 55.678 -10.864 -15.453 1.00 46.04 266 SER A C 1
ATOM 2076 O O . SER A 1 266 ? 54.602 -10.299 -15.228 1.00 53.65 266 SER A O 1
ATOM 2079 N N . LYS A 1 267 ? 56.749 -10.201 -15.890 1.00 47.48 267 LYS A N 1
ATOM 2080 C CA . LYS A 1 267 ? 56.742 -8.740 -16.042 1.00 47.85 267 LYS A CA 1
ATOM 2081 C C . LYS A 1 267 ? 56.274 -8.337 -17.438 1.00 46.75 267 LYS A C 1
ATOM 2082 O O . LYS A 1 267 ? 55.215 -7.724 -17.595 1.00 48.53 267 LYS A O 1
ATOM 2088 N N . THR A 1 268 ? 57.060 -8.681 -18.462 1.00 55.09 268 THR A N 1
ATOM 2089 C CA . THR A 1 268 ? 56.755 -8.241 -19.818 1.00 59.81 268 THR A CA 1
ATOM 2090 C C . THR A 1 268 ? 55.535 -8.940 -20.408 1.00 55.73 268 THR A C 1
ATOM 2091 O O . THR A 1 268 ? 54.955 -8.432 -21.374 1.00 57.71 268 THR A O 1
ATOM 2095 N N . GLY A 1 269 ? 55.131 -10.085 -19.860 1.00 52.70 269 GLY A N 1
ATOM 2096 C CA . GLY A 1 269 ? 54.005 -10.809 -20.414 1.00 45.75 269 GLY A CA 1
ATOM 2097 C C . GLY A 1 269 ? 54.274 -11.434 -21.759 1.00 58.71 269 GLY A C 1
ATOM 2098 O O . GLY A 1 269 ? 53.335 -11.875 -22.429 1.00 54.81 269 GLY A O 1
ATOM 2099 N N . GLU A 1 270 ? 55.534 -11.479 -22.176 1.00 54.11 270 GLU A N 1
ATOM 2100 C CA . GLU A 1 270 ? 55.897 -12.045 -23.464 1.00 41.53 270 GLU A CA 1
ATOM 2101 C C . GLU A 1 270 ? 55.949 -13.563 -23.368 1.00 37.55 270 GLU A C 1
ATOM 2102 O O . GLU A 1 270 ? 56.653 -14.116 -22.517 1.00 40.73 270 GLU A O 1
ATOM 2108 N N . LEU A 1 271 ? 55.204 -14.234 -24.240 1.00 44.65 271 LEU A N 1
ATOM 2109 C CA . LEU A 1 271 ? 55.187 -15.689 -24.281 1.00 40.21 271 LEU A CA 1
ATOM 2110 C C . LEU A 1 271 ? 56.279 -16.183 -25.222 1.00 40.59 271 LEU A C 1
ATOM 2111 O O . LEU A 1 271 ? 56.407 -15.691 -26.347 1.00 41.28 271 LEU A O 1
ATOM 2116 N N . THR A 1 272 ? 57.067 -17.147 -24.754 1.00 41.91 272 THR A N 1
ATOM 2117 C CA . THR A 1 272 ? 58.135 -17.746 -25.540 1.00 44.55 272 THR A CA 1
ATOM 2118 C C . THR A 1 272 ? 58.066 -19.260 -25.404 1.00 50.47 272 THR A C 1
ATOM 2119 O O . THR A 1 272 ? 57.323 -19.802 -24.582 1.00 59.87 272 THR A O 1
ATOM 2123 N N . THR A 1 273 ? 58.851 -19.944 -26.227 1.00 52.28 273 THR A N 1
ATOM 2124 C CA . THR A 1 273 ? 58.969 -21.391 -26.158 1.00 53.45 273 THR A CA 1
ATOM 2125 C C . THR A 1 273 ? 60.261 -21.773 -25.448 1.00 50.28 273 THR A C 1
ATOM 2126 O O . THR A 1 273 ? 61.273 -21.075 -25.541 1.00 59.09 273 THR A O 1
ATOM 2130 N N . ILE A 1 274 ? 60.212 -22.888 -24.724 1.00 53.57 274 ILE A N 1
ATOM 2131 C CA . ILE A 1 274 ? 61.397 -23.449 -24.086 1.00 57.10 274 ILE A CA 1
ATOM 2132 C C . ILE A 1 274 ? 61.689 -24.870 -24.539 1.00 61.08 274 ILE A C 1
ATOM 2133 O O . ILE A 1 274 ? 62.772 -25.390 -24.230 1.00 65.07 274 ILE A O 1
ATOM 2138 N N . GLY A 1 275 ? 60.770 -25.513 -25.255 1.00 62.77 275 GLY A N 1
ATOM 2139 C CA . GLY A 1 275 ? 60.992 -26.845 -25.778 1.00 38.22 275 GLY A CA 1
ATOM 2140 C C . GLY A 1 275 ? 60.792 -26.913 -27.278 1.00 41.18 275 GLY A C 1
ATOM 2141 O O . GLY A 1 275 ? 60.853 -25.888 -27.964 1.00 51.11 275 GLY A O 1
ATOM 2142 N N . GLU A 1 276 ? 60.546 -28.111 -27.799 1.00 40.21 276 GLU A N 1
ATOM 2143 C CA . GLU A 1 276 ? 60.386 -28.331 -29.229 1.00 49.72 276 GLU A CA 1
ATOM 2144 C C . GLU A 1 276 ? 58.924 -28.616 -29.543 1.00 46.06 276 GLU A C 1
ATOM 2145 O O . GLU A 1 276 ? 58.309 -29.486 -28.918 1.00 52.59 276 GLU A O 1
ATOM 2151 N N . LEU A 1 277 ? 58.374 -27.881 -30.506 1.00 49.22 277 LEU A N 1
ATOM 2152 C CA . LEU A 1 277 ? 57.022 -28.140 -30.975 1.00 47.04 277 LEU A CA 1
ATOM 2153 C C . LEU A 1 277 ? 57.028 -29.301 -31.960 1.00 52.59 277 LEU A C 1
ATOM 2154 O O . LEU A 1 277 ? 57.928 -29.421 -32.796 1.00 64.70 277 LEU A O 1
ATOM 2159 N N . ASP A 1 278 ? 56.019 -30.163 -31.855 1.00 56.11 278 ASP A N 1
ATOM 2160 C CA . ASP A 1 278 ? 55.892 -31.319 -32.738 1.00 47.06 278 ASP A CA 1
ATOM 2161 C C . ASP A 1 278 ? 54.442 -31.415 -33.189 1.00 44.55 278 ASP A C 1
ATOM 2162 O O . ASP A 1 278 ? 53.563 -31.750 -32.389 1.00 48.46 278 ASP A O 1
ATOM 2167 N N . PHE A 1 279 ? 54.197 -31.115 -34.468 1.00 41.32 279 PHE A N 1
ATOM 2168 C CA . PHE A 1 279 ? 52.844 -31.201 -35.008 1.00 43.44 279 PHE A CA 1
ATOM 2169 C C . PHE A 1 279 ? 52.290 -32.615 -34.906 1.00 50.51 279 PHE A C 1
ATOM 2170 O O . PHE A 1 279 ? 51.081 -32.796 -34.717 1.00 47.08 279 PHE A O 1
ATOM 2178 N N . GLU A 1 280 ? 53.153 -33.627 -35.021 1.00 40.34 280 GLU A N 1
ATOM 2179 C CA . GLU A 1 280 ? 52.701 -35.010 -34.933 1.00 35.29 280 GLU A CA 1
ATOM 2180 C C . GLU A 1 280 ? 52.207 -35.373 -33.540 1.00 41.34 280 GLU A C 1
ATOM 2181 O O . GLU A 1 280 ? 51.442 -36.333 -33.400 1.00 47.02 280 GLU A O 1
ATOM 2187 N N . GLU A 1 281 ? 52.621 -34.633 -32.513 1.00 43.39 281 GLU A N 1
ATOM 2188 C CA . GLU A 1 281 ? 52.184 -34.914 -31.151 1.00 44.58 281 GLU A CA 1
ATOM 2189 C C . GLU A 1 281 ? 50.962 -34.086 -30.763 1.00 51.28 281 GLU A C 1
ATOM 2190 O O . GLU A 1 281 ? 49.988 -34.626 -30.230 1.00 62.49 281 GLU A O 1
ATOM 2196 N N . ARG A 1 282 ? 50.997 -32.781 -31.026 1.00 50.86 282 ARG A N 1
ATOM 2197 C CA . ARG A 1 282 ? 49.886 -31.903 -30.683 1.00 51.89 282 ARG A CA 1
ATOM 2198 C C . ARG A 1 282 ? 49.928 -30.691 -31.601 1.00 49.18 282 ARG A C 1
ATOM 2199 O O . ARG A 1 282 ? 50.993 -30.098 -31.793 1.00 42.58 282 ARG A O 1
ATOM 2207 N N . ASP A 1 283 ? 48.775 -30.331 -32.164 1.00 48.87 283 ASP A N 1
ATOM 2208 C CA . ASP A 1 283 ? 48.695 -29.280 -33.169 1.00 45.94 283 ASP A CA 1
ATOM 2209 C C . ASP A 1 283 ? 48.146 -27.964 -32.632 1.00 43.37 283 ASP A C 1
ATOM 2210 O O . ASP A 1 283 ? 48.095 -26.982 -33.381 1.00 37.87 283 ASP A O 1
ATOM 2215 N N . SER A 1 284 ? 47.735 -27.914 -31.368 1.00 37.80 284 SER A N 1
ATOM 2216 C CA . SER A 1 284 ? 47.160 -26.695 -30.816 1.00 43.32 284 SER A CA 1
ATOM 2217 C C . SER A 1 284 ? 47.295 -26.715 -29.302 1.00 48.01 284 SER A C 1
ATOM 2218 O O . SER A 1 284 ? 47.282 -27.779 -28.677 1.00 42.48 284 SER A O 1
ATOM 2221 N N . TYR A 1 285 ? 47.422 -25.522 -28.721 1.00 45.53 285 TYR A N 1
ATOM 2222 C CA . TYR A 1 285 ? 47.529 -25.353 -27.276 1.00 39.39 285 TYR A CA 1
ATOM 2223 C C . TYR A 1 285 ? 46.620 -24.212 -26.847 1.00 37.05 285 TYR A C 1
ATOM 2224 O O . TYR A 1 285 ? 46.778 -23.082 -27.317 1.00 42.11 285 TYR A O 1
ATOM 2233 N N . THR A 1 286 ? 45.677 -24.501 -25.956 1.00 33.45 286 THR A N 1
ATOM 2234 C CA . THR A 1 286 ? 44.825 -23.483 -25.352 1.00 43.66 286 THR A CA 1
ATOM 2235 C C . THR A 1 286 ? 45.209 -23.348 -23.884 1.00 47.45 286 THR A C 1
ATOM 2236 O O . THR A 1 286 ? 45.070 -24.303 -23.112 1.00 47.78 286 THR A O 1
ATOM 2240 N N . ILE A 1 287 ? 45.693 -22.167 -23.507 1.00 48.00 287 ILE A N 1
ATOM 2241 C CA . ILE A 1 287 ? 46.271 -21.928 -22.190 1.00 43.98 287 ILE A CA 1
ATOM 2242 C C . ILE A 1 287 ? 45.584 -20.725 -21.561 1.00 38.18 287 ILE A C 1
ATOM 2243 O O . ILE A 1 287 ? 45.394 -19.699 -22.221 1.00 40.06 287 ILE A O 1
ATOM 2248 N N . GLY A 1 288 ? 45.223 -20.847 -20.286 1.00 43.97 288 GLY A N 1
ATOM 2249 C CA . GLY A 1 288 ? 44.657 -19.730 -19.550 1.00 34.46 288 GLY A CA 1
ATOM 2250 C C . GLY A 1 288 ? 45.749 -18.854 -18.951 1.00 41.07 288 GLY A C 1
ATOM 2251 O O . GLY A 1 288 ? 46.745 -19.348 -18.422 1.00 39.03 288 GLY A O 1
ATOM 2252 N N . VAL A 1 289 ? 45.541 -17.543 -19.032 1.00 32.69 289 VAL A N 1
ATOM 2253 C CA . VAL A 1 289 ? 46.507 -16.555 -18.566 1.00 40.01 289 VAL A CA 1
ATOM 2254 C C . VAL A 1 289 ? 45.832 -15.657 -17.537 1.00 46.43 289 VAL A C 1
ATOM 2255 O O . VAL A 1 289 ? 44.711 -15.181 -17.758 1.00 39.36 289 VAL A O 1
ATOM 2259 N N . GLU A 1 290 ? 46.519 -15.430 -16.420 1.00 42.18 290 GLU A N 1
ATOM 2260 C CA . GLU A 1 290 ? 46.041 -14.599 -15.326 1.00 32.66 290 GLU A CA 1
ATOM 2261 C C . GLU A 1 290 ? 46.957 -13.395 -15.153 1.00 30.25 290 GLU A C 1
ATOM 2262 O O . GLU A 1 290 ? 48.184 -13.518 -15.243 1.00 35.46 290 GLU A O 1
ATOM 2268 N N . ALA A 1 291 ? 46.352 -12.235 -14.906 1.00 36.02 291 ALA A N 1
ATOM 2269 C CA . ALA A 1 291 ? 47.070 -11.004 -14.608 1.00 47.53 291 ALA A CA 1
ATOM 2270 C C . ALA A 1 291 ? 46.611 -10.480 -13.256 1.00 40.31 291 ALA A C 1
ATOM 2271 O O . ALA A 1 291 ? 45.406 -10.334 -13.019 1.00 35.01 291 ALA A O 1
ATOM 2273 N N . LYS A 1 292 ? 47.568 -10.205 -12.372 1.00 42.12 292 LYS A N 1
ATOM 2274 C CA . LYS A 1 292 ? 47.283 -9.703 -11.036 1.00 43.77 292 LYS A CA 1
ATOM 2275 C C . LYS A 1 292 ? 47.977 -8.365 -10.821 1.00 49.15 292 LYS A C 1
ATOM 2276 O O . LYS A 1 292 ? 48.986 -8.062 -11.464 1.00 57.71 292 LYS A O 1
ATOM 2282 N N . ASP A 1 293 ? 47.430 -7.565 -9.911 1.00 48.04 293 ASP A N 1
ATOM 2283 C CA . ASP A 1 293 ? 48.039 -6.301 -9.530 1.00 45.97 293 ASP A CA 1
ATOM 2284 C C . ASP A 1 293 ? 48.474 -6.356 -8.065 1.00 54.50 293 ASP A C 1
ATOM 2285 O O . ASP A 1 293 ? 48.461 -7.418 -7.428 1.00 59.48 293 ASP A O 1
ATOM 2290 N N . GLY A 1 294 ? 48.866 -5.198 -7.528 1.00 53.98 294 GLY A N 1
ATOM 2291 C CA . GLY A 1 294 ? 49.318 -5.152 -6.146 1.00 44.53 294 GLY A CA 1
ATOM 2292 C C . GLY A 1 294 ? 48.204 -5.406 -5.148 1.00 51.43 294 GLY A C 1
ATOM 2293 O O . GLY A 1 294 ? 48.426 -6.030 -4.106 1.00 69.79 294 GLY A O 1
ATOM 2294 N N . GLY A 1 295 ? 46.999 -4.931 -5.448 1.00 48.97 295 GLY A N 1
ATOM 2295 C CA . GLY A 1 295 ? 45.837 -5.160 -4.616 1.00 57.31 295 GLY A CA 1
ATOM 2296 C C . GLY A 1 295 ? 45.126 -6.472 -4.863 1.00 58.57 295 GLY A C 1
ATOM 2297 O O . GLY A 1 295 ? 43.993 -6.645 -4.400 1.00 62.91 295 GLY A O 1
ATOM 2298 N N . HIS A 1 296 ? 45.755 -7.395 -5.592 1.00 57.98 296 HIS A N 1
ATOM 2299 C CA . HIS A 1 296 ? 45.251 -8.741 -5.846 1.00 53.02 296 HIS A CA 1
ATOM 2300 C C . HIS A 1 296 ? 43.986 -8.758 -6.698 1.00 46.28 296 HIS A C 1
ATOM 2301 O O . HIS A 1 296 ? 43.230 -9.734 -6.662 1.00 51.90 296 HIS A O 1
ATOM 2308 N N . HIS A 1 297 ? 43.733 -7.702 -7.467 1.00 47.42 297 HIS A N 1
ATOM 2309 C CA . HIS A 1 297 ? 42.717 -7.775 -8.508 1.00 47.61 297 HIS A CA 1
ATOM 2310 C C . HIS A 1 297 ? 43.214 -8.664 -9.640 1.00 43.34 297 HIS A C 1
ATOM 2311 O O . HIS A 1 297 ? 44.389 -8.622 -10.013 1.00 39.82 297 HIS A O 1
ATOM 2318 N N . THR A 1 298 ? 42.314 -9.474 -10.189 1.00 40.25 298 THR A N 1
ATOM 2319 C CA . THR A 1 298 ? 42.682 -10.481 -11.171 1.00 30.66 298 THR A CA 1
ATOM 2320 C C . THR A 1 298 ? 41.926 -10.272 -12.476 1.00 35.53 298 THR A C 1
ATOM 2321 O O . THR A 1 298 ? 40.806 -9.752 -12.495 1.00 31.47 298 THR A O 1
ATOM 2325 N N . ALA A 1 299 ? 42.565 -10.680 -13.571 1.00 44.64 299 ALA A N 1
ATOM 2326 C CA . ALA A 1 299 ? 41.943 -10.728 -14.885 1.00 39.95 299 ALA A CA 1
ATOM 2327 C C . ALA A 1 299 ? 42.407 -11.997 -15.582 1.00 29.63 299 ALA A C 1
ATOM 2328 O O . ALA A 1 299 ? 43.510 -12.488 -15.331 1.00 39.42 299 ALA A O 1
ATOM 2330 N N . TYR A 1 300 ? 41.558 -12.531 -16.457 1.00 32.97 300 TYR A N 1
ATOM 2331 C CA . TYR A 1 300 ? 41.834 -13.817 -17.084 1.00 43.56 300 TYR A CA 1
ATOM 2332 C C . TYR A 1 300 ? 41.536 -13.750 -18.572 1.00 50.79 300 TYR A C 1
ATOM 2333 O O . TYR A 1 300 ? 40.477 -13.262 -18.977 1.00 55.39 300 TYR A O 1
ATOM 2342 N N . CYS A 1 301 ? 42.475 -14.243 -19.380 1.00 51.95 301 CYS A N 1
ATOM 2343 C CA . CYS A 1 301 ? 42.298 -14.355 -20.820 1.00 45.86 301 CYS A CA 1
ATOM 2344 C C . CYS A 1 301 ? 42.795 -15.726 -21.260 1.00 45.12 301 CYS A C 1
ATOM 2345 O O . CYS A 1 301 ? 43.207 -16.553 -20.440 1.00 47.17 301 CYS A O 1
ATOM 2348 N N . LYS A 1 302 ? 42.759 -15.970 -22.566 1.00 45.74 302 LYS A N 1
ATOM 2349 C CA . LYS A 1 302 ? 43.193 -17.240 -23.125 1.00 37.70 302 LYS A CA 1
ATOM 2350 C C . LYS A 1 302 ? 44.178 -17.000 -24.260 1.00 34.38 302 LYS A C 1
ATOM 2351 O O . LYS A 1 302 ? 44.221 -15.925 -24.864 1.00 40.95 302 LYS A O 1
ATOM 2357 N N . VAL A 1 303 ? 44.977 -18.027 -24.537 1.00 29.00 303 VAL A N 1
ATOM 2358 C CA . VAL A 1 303 ? 45.996 -17.999 -25.578 1.00 36.29 303 VAL A CA 1
ATOM 2359 C C . VAL A 1 303 ? 45.892 -19.299 -26.363 1.00 41.91 303 VAL A C 1
ATOM 2360 O O . VAL A 1 303 ? 45.958 -20.386 -25.778 1.00 39.89 303 VAL A O 1
ATOM 2364 N N . GLN A 1 304 ? 45.722 -19.190 -27.678 1.00 38.36 304 GLN A N 1
ATOM 2365 C CA . GLN A 1 304 ? 45.632 -20.351 -28.558 1.00 42.26 304 GLN A CA 1
ATOM 2366 C C . GLN A 1 304 ? 46.815 -20.324 -29.515 1.00 48.87 304 GLN A C 1
ATOM 2367 O O . GLN A 1 304 ? 46.912 -19.435 -30.368 1.00 46.09 304 GLN A O 1
ATOM 2373 N N . ILE A 1 305 ? 47.710 -21.295 -29.370 1.00 47.54 305 ILE A N 1
ATOM 2374 C CA . ILE A 1 305 ? 48.888 -21.435 -30.215 1.00 37.41 305 ILE A CA 1
ATOM 2375 C C . ILE A 1 305 ? 48.646 -22.623 -31.133 1.00 38.87 305 ILE A C 1
ATOM 2376 O O . ILE A 1 305 ? 48.679 -23.780 -30.692 1.00 51.08 305 ILE A O 1
ATOM 2381 N N . ASP A 1 306 ? 48.388 -22.342 -32.407 1.00 43.49 306 ASP A N 1
ATOM 2382 C CA . ASP A 1 306 ? 48.179 -23.382 -33.402 1.00 41.20 306 ASP A CA 1
ATOM 2383 C C . ASP A 1 306 ? 49.496 -23.714 -34.089 1.00 47.00 306 ASP A C 1
ATOM 2384 O O . ASP A 1 306 ? 50.289 -22.823 -34.404 1.00 53.95 306 ASP A O 1
ATOM 2389 N N . ILE A 1 307 ? 49.725 -25.005 -34.315 1.00 43.51 307 ILE A N 1
ATOM 2390 C CA . ILE A 1 307 ? 50.956 -25.499 -34.919 1.00 44.44 307 ILE A CA 1
ATOM 2391 C C . ILE A 1 307 ? 50.637 -26.007 -36.318 1.00 47.96 307 ILE A C 1
ATOM 2392 O O . ILE A 1 307 ? 49.689 -26.778 -36.505 1.00 48.26 307 ILE A O 1
ATOM 2397 N N . SER A 1 308 ? 51.425 -25.570 -37.296 1.00 48.10 308 SER A N 1
ATOM 2398 C CA . SER A 1 308 ? 51.261 -25.978 -38.682 1.00 47.92 308 SER A CA 1
ATOM 2399 C C . SER A 1 308 ? 52.240 -27.094 -39.026 1.00 46.08 308 SER A C 1
ATOM 2400 O O . SER A 1 308 ? 53.335 -27.185 -38.463 1.00 39.19 308 SER A O 1
ATOM 2403 N N . ASP A 1 309 ? 51.834 -27.943 -39.966 1.00 43.26 309 ASP A N 1
ATOM 2404 C CA . ASP A 1 309 ? 52.599 -29.136 -40.299 1.00 34.93 309 ASP A CA 1
ATOM 2405 C C . ASP A 1 309 ? 53.797 -28.797 -41.179 1.00 31.75 309 ASP A C 1
ATOM 2406 O O . ASP A 1 309 ? 53.703 -27.979 -42.099 1.00 42.90 309 ASP A O 1
ATOM 2411 N N . GLU A 1 310 ? 54.927 -29.435 -40.885 1.00 40.48 310 GLU A N 1
ATOM 2412 C CA . GLU A 1 310 ? 56.134 -29.341 -41.690 1.00 42.14 310 GLU A CA 1
ATOM 2413 C C . GLU A 1 310 ? 56.555 -30.738 -42.125 1.00 42.26 310 GLU A C 1
ATOM 2414 O O . GLU A 1 310 ? 56.295 -31.726 -41.433 1.00 41.01 310 GLU A O 1
ATOM 2420 N N . ASN A 1 311 ? 57.209 -30.814 -43.283 1.00 47.30 311 ASN A N 1
ATOM 2421 C CA . ASN A 1 311 ? 57.624 -32.097 -43.851 1.00 42.51 311 ASN A CA 1
ATOM 2422 C C . ASN A 1 311 ? 58.973 -32.506 -43.257 1.00 34.27 311 ASN A C 1
ATOM 2423 O O . ASN A 1 311 ? 60.024 -32.453 -43.899 1.00 44.63 311 ASN A O 1
ATOM 2428 N N . ASP A 1 312 ? 58.922 -32.930 -41.993 1.00 37.30 312 ASP A N 1
ATOM 2429 C CA . ASP A 1 312 ? 60.113 -33.335 -41.256 1.00 47.94 312 ASP A CA 1
ATOM 2430 C C . ASP A 1 312 ? 60.115 -34.824 -40.923 1.00 48.06 312 ASP A C 1
ATOM 2431 O O . ASP A 1 312 ? 60.813 -35.247 -39.996 1.00 52.11 312 ASP A O 1
ATOM 2436 N N . ASN A 1 313 ? 59.350 -35.627 -41.660 1.00 49.73 313 ASN A N 1
ATOM 2437 C CA . ASN A 1 313 ? 59.316 -37.074 -41.475 1.00 53.40 313 ASN A CA 1
ATOM 2438 C C . ASN A 1 313 ? 59.413 -37.741 -42.837 1.00 47.98 313 ASN A C 1
ATOM 2439 O O . ASN A 1 313 ? 58.564 -37.511 -43.704 1.00 38.25 313 ASN A O 1
ATOM 2444 N N . ALA A 1 314 ? 60.443 -38.564 -43.022 1.00 41.43 314 ALA A N 1
ATOM 2445 C CA . ALA A 1 314 ? 60.651 -39.252 -44.285 1.00 34.40 314 ALA A CA 1
ATOM 2446 C C . ALA A 1 314 ? 59.715 -40.453 -44.406 1.00 42.07 314 ALA A C 1
ATOM 2447 O O . ALA A 1 314 ? 59.345 -41.065 -43.400 1.00 36.09 314 ALA A O 1
ATOM 2449 N N . PRO A 1 315 ? 59.310 -40.802 -45.628 1.00 50.27 315 PRO A N 1
ATOM 2450 C CA . PRO A 1 315 ? 58.453 -41.980 -45.809 1.00 45.89 315 PRO A CA 1
ATOM 2451 C C . PRO A 1 315 ? 59.163 -43.251 -45.372 1.00 45.23 315 PRO A C 1
ATOM 2452 O O . PRO A 1 315 ? 60.389 -43.365 -45.449 1.00 54.99 315 PRO A O 1
ATOM 2456 N N . GLU A 1 316 ? 58.367 -44.199 -44.890 1.00 45.77 316 GLU A N 1
ATOM 2457 C CA . GLU A 1 316 ? 58.878 -45.474 -44.414 1.00 45.81 316 GLU A CA 1
ATOM 2458 C C . GLU A 1 316 ? 58.343 -46.624 -45.255 1.00 40.27 316 GLU A C 1
ATOM 2459 O O . GLU A 1 316 ? 57.178 -46.635 -45.653 1.00 45.25 316 GLU A O 1
ATOM 2465 N N . ILE A 1 317 ? 59.213 -47.589 -45.518 1.00 41.93 317 ILE A N 1
ATOM 2466 C CA . ILE A 1 317 ? 58.872 -48.765 -46.310 1.00 33.63 317 ILE A CA 1
ATOM 2467 C C . ILE A 1 317 ? 59.000 -49.996 -45.426 1.00 35.34 317 ILE A C 1
ATOM 2468 O O . ILE A 1 317 ? 59.999 -50.158 -44.714 1.00 41.28 317 ILE A O 1
ATOM 2473 N N . THR A 1 318 ? 57.993 -50.862 -45.472 1.00 37.44 318 THR A N 1
ATOM 2474 C CA . THR A 1 318 ? 58.015 -52.146 -44.789 1.00 40.86 318 THR A CA 1
ATOM 2475 C C . THR A 1 318 ? 57.803 -53.247 -45.818 1.00 47.36 318 THR A C 1
ATOM 2476 O O . THR A 1 318 ? 56.937 -53.131 -46.690 1.00 51.00 318 THR A O 1
ATOM 2480 N N . LEU A 1 319 ? 58.595 -54.310 -45.722 1.00 50.37 319 LEU A N 1
ATOM 2481 C CA . LEU A 1 319 ? 58.609 -55.352 -46.736 1.00 45.18 319 LEU A CA 1
ATOM 2482 C C . LEU A 1 319 ? 58.284 -56.709 -46.128 1.00 40.13 319 LEU A C 1
ATOM 2483 O O . LEU A 1 319 ? 58.582 -56.975 -44.959 1.00 41.19 319 LEU A O 1
ATOM 2488 N N . ALA A 1 320 ? 57.666 -57.564 -46.939 1.00 47.96 320 ALA A N 1
ATOM 2489 C CA . ALA A 1 320 ? 57.406 -58.947 -46.570 1.00 45.29 320 ALA A CA 1
ATOM 2490 C C . ALA A 1 320 ? 57.634 -59.829 -47.789 1.00 44.18 320 ALA A C 1
ATOM 2491 O O . ALA A 1 320 ? 57.618 -59.358 -48.928 1.00 51.69 320 ALA A O 1
ATOM 2493 N N . SER A 1 321 ? 57.855 -61.117 -47.541 1.00 45.35 321 SER A N 1
ATOM 2494 C CA . SER A 1 321 ? 58.100 -62.072 -48.617 1.00 45.51 321 SER A CA 1
ATOM 2495 C C . SER A 1 321 ? 58.025 -63.480 -48.044 1.00 41.87 321 SER A C 1
ATOM 2496 O O . SER A 1 321 ? 57.953 -63.676 -46.828 1.00 51.16 321 SER A O 1
ATOM 2499 N N . GLU A 1 322 ? 58.043 -64.464 -48.945 1.00 42.40 322 GLU A N 1
ATOM 2500 C CA . GLU A 1 322 ? 58.060 -65.876 -48.558 1.00 56.98 322 GLU A CA 1
ATOM 2501 C C . GLU A 1 322 ? 59.505 -66.310 -48.310 1.00 55.12 322 GLU A C 1
ATOM 2502 O O . GLU A 1 322 ? 60.125 -67.023 -49.102 1.00 63.64 322 GLU A O 1
ATOM 2508 N N . SER A 1 323 ? 60.036 -65.853 -47.175 1.00 48.14 323 SER A N 1
ATOM 2509 C CA . SER A 1 323 ? 61.423 -66.111 -46.786 1.00 55.34 323 SER A CA 1
ATOM 2510 C C . SER A 1 323 ? 62.404 -65.624 -47.849 1.00 62.49 323 SER A C 1
ATOM 2511 O O . SER A 1 323 ? 63.494 -66.182 -48.003 1.00 58.84 323 SER A O 1
ATOM 2514 N N . GLN A 1 324 ? 62.014 -64.582 -48.589 1.00 56.16 324 GLN A N 1
ATOM 2515 C CA . GLN A 1 324 ? 62.832 -64.009 -49.659 1.00 40.89 324 GLN A CA 1
ATOM 2516 C C . GLN A 1 324 ? 63.163 -65.052 -50.725 1.00 43.11 324 GLN A C 1
ATOM 2517 O O . GLN A 1 324 ? 64.268 -65.081 -51.271 1.00 41.75 324 GLN A O 1
ATOM 2523 N N . HIS A 1 325 ? 62.194 -65.913 -51.029 1.00 46.14 325 HIS A N 1
ATOM 2524 C CA . HIS A 1 325 ? 62.376 -67.009 -51.970 1.00 51.62 325 HIS A CA 1
ATOM 2525 C C . HIS A 1 325 ? 61.400 -66.876 -53.130 1.00 40.20 325 HIS A C 1
ATOM 2526 O O . HIS A 1 325 ? 60.250 -66.467 -52.944 1.00 40.01 325 HIS A O 1
ATOM 2533 N N . ILE A 1 326 ? 61.870 -67.219 -54.328 1.00 37.75 326 ILE A N 1
ATOM 2534 C CA . ILE A 1 326 ? 61.042 -67.254 -55.529 1.00 43.03 326 ILE A CA 1
ATOM 2535 C C . ILE A 1 326 ? 61.389 -68.517 -56.304 1.00 52.07 326 ILE A C 1
ATOM 2536 O O . ILE A 1 326 ? 62.568 -68.799 -56.540 1.00 54.52 326 ILE A O 1
ATOM 2541 N N . GLN A 1 327 ? 60.371 -69.275 -56.700 1.00 36.36 327 GLN A N 1
ATOM 2542 C CA . GLN A 1 327 ? 60.586 -70.418 -57.573 1.00 37.74 327 GLN A CA 1
ATOM 2543 C C . GLN A 1 327 ? 60.755 -69.943 -59.011 1.00 31.86 327 GLN A C 1
ATOM 2544 O O . GLN A 1 327 ? 60.030 -69.058 -59.475 1.00 34.48 327 GLN A O 1
ATOM 2550 N N . GLU A 1 328 ? 61.725 -70.535 -59.714 1.00 33.69 328 GLU A N 1
ATOM 2551 C CA . GLU A 1 328 ? 62.082 -70.038 -61.041 1.00 37.11 328 GLU A CA 1
ATOM 2552 C C . GLU A 1 328 ? 60.963 -70.248 -62.053 1.00 47.85 328 GLU A C 1
ATOM 2553 O O . GLU A 1 328 ? 60.858 -69.487 -63.021 1.00 57.71 328 GLU A O 1
ATOM 2559 N N . ASP A 1 329 ? 60.120 -71.261 -61.853 1.00 47.48 329 ASP A N 1
ATOM 2560 C CA . ASP A 1 329 ? 59.023 -71.548 -62.765 1.00 49.20 329 ASP A CA 1
ATOM 2561 C C . ASP A 1 329 ? 57.721 -70.873 -62.348 1.00 45.32 329 ASP A C 1
ATOM 2562 O O . ASP A 1 329 ? 56.646 -71.290 -62.797 1.00 46.13 329 ASP A O 1
ATOM 2567 N N . ALA A 1 330 ? 57.793 -69.847 -61.503 1.00 35.75 330 ALA A N 1
ATOM 2568 C CA . ALA A 1 330 ? 56.593 -69.155 -61.058 1.00 40.16 330 ALA A CA 1
ATOM 2569 C C . ALA A 1 330 ? 55.924 -68.437 -62.223 1.00 43.39 330 ALA A C 1
ATOM 2570 O O . ALA A 1 330 ? 56.589 -67.811 -63.053 1.00 57.95 330 ALA A O 1
ATOM 2572 N N . GLU A 1 331 ? 54.599 -68.532 -62.280 1.00 41.88 331 GLU A N 1
ATOM 2573 C CA . GLU A 1 331 ? 53.843 -67.908 -63.354 1.00 50.42 331 GLU A CA 1
ATOM 2574 C C . GLU A 1 331 ? 53.935 -66.388 -63.268 1.00 49.81 331 GLU A C 1
ATOM 2575 O O . GLU A 1 331 ? 54.191 -65.810 -62.208 1.00 42.98 331 GLU A O 1
ATOM 2581 N N . LEU A 1 332 ? 53.722 -65.740 -64.412 1.00 49.79 332 LEU A N 1
ATOM 2582 C CA . LEU A 1 332 ? 53.726 -64.285 -64.462 1.00 41.82 332 LEU A CA 1
ATOM 2583 C C . LEU A 1 332 ? 52.588 -63.727 -63.617 1.00 43.62 332 LEU A C 1
ATOM 2584 O O . LEU A 1 332 ? 51.453 -64.208 -63.683 1.00 51.15 332 LEU A O 1
ATOM 2589 N N . GLY A 1 333 ? 52.898 -62.709 -62.818 1.00 39.02 333 GLY A N 1
ATOM 2590 C CA . GLY A 1 333 ? 51.927 -62.102 -61.935 1.00 38.09 333 GLY A CA 1
ATOM 2591 C C . GLY A 1 333 ? 51.939 -62.620 -60.515 1.00 34.03 333 GLY A C 1
ATOM 2592 O O . GLY A 1 333 ? 51.104 -62.188 -59.711 1.00 47.90 333 GLY A O 1
ATOM 2593 N N . THR A 1 334 ? 52.855 -63.523 -60.179 1.00 33.52 334 THR A N 1
ATOM 2594 C CA . THR A 1 334 ? 52.884 -64.108 -58.845 1.00 36.25 334 THR A CA 1
ATOM 2595 C C . THR A 1 334 ? 53.362 -63.086 -57.821 1.00 33.81 334 THR A C 1
ATOM 2596 O O . THR A 1 334 ? 54.348 -62.377 -58.047 1.00 42.39 334 THR A O 1
ATOM 2600 N N . ALA A 1 335 ? 52.656 -63.009 -56.693 1.00 45.85 335 ALA A N 1
ATOM 2601 C CA . ALA A 1 335 ? 53.086 -62.152 -55.597 1.00 31.27 335 ALA A CA 1
ATOM 2602 C C . ALA A 1 335 ? 54.422 -62.635 -55.049 1.00 39.82 335 ALA A C 1
ATOM 2603 O O . ALA A 1 335 ? 54.593 -63.819 -54.747 1.00 57.04 335 ALA A O 1
ATOM 2605 N N . VAL A 1 336 ? 55.370 -61.711 -54.921 1.00 42.05 336 VAL A N 1
ATOM 2606 C CA . VAL A 1 336 ? 56.739 -62.051 -54.553 1.00 39.13 336 VAL A CA 1
ATOM 2607 C C . VAL A 1 336 ? 57.138 -61.290 -53.295 1.00 48.47 336 VAL A C 1
ATOM 2608 O O . VAL A 1 336 ? 57.870 -61.811 -52.444 1.00 49.18 336 VAL A O 1
ATOM 2612 N N . ALA A 1 337 ? 56.648 -60.060 -53.158 1.00 49.67 337 ALA A N 1
ATOM 2613 C CA . ALA A 1 337 ? 56.934 -59.257 -51.980 1.00 38.84 337 ALA A CA 1
ATOM 2614 C C . ALA A 1 337 ? 55.759 -58.332 -51.705 1.00 36.72 337 ALA A C 1
ATOM 2615 O O . ALA A 1 337 ? 55.008 -57.967 -52.614 1.00 43.22 337 ALA A O 1
ATOM 2617 N N . LEU A 1 338 ? 55.607 -57.961 -50.437 1.00 33.88 338 LEU A N 1
ATOM 2618 C CA . LEU A 1 338 ? 54.571 -57.042 -49.991 1.00 31.82 338 LEU A CA 1
ATOM 2619 C C . LEU A 1 338 ? 55.223 -55.754 -49.511 1.00 38.07 338 LEU A C 1
ATOM 2620 O O . LEU A 1 338 ? 56.202 -55.792 -48.755 1.00 52.91 338 LEU A O 1
ATOM 2625 N N . ILE A 1 339 ? 54.680 -54.621 -49.951 1.00 36.45 339 ILE A N 1
ATOM 2626 C CA . ILE A 1 339 ? 55.219 -53.300 -49.650 1.00 34.56 339 ILE A CA 1
ATOM 2627 C C . ILE A 1 339 ? 54.168 -52.518 -48.875 1.00 46.22 339 ILE A C 1
ATOM 2628 O O . ILE A 1 339 ? 52.991 -52.503 -49.256 1.00 35.16 339 ILE A O 1
ATOM 2633 N N . LYS A 1 340 ? 54.595 -51.865 -47.793 1.00 52.14 340 LYS A N 1
ATOM 2634 C CA . LYS A 1 340 ? 53.701 -51.107 -46.915 1.00 48.85 340 LYS A CA 1
ATOM 2635 C C . LYS A 1 340 ? 54.405 -49.804 -46.549 1.00 50.19 340 LYS A C 1
ATOM 2636 O O . LYS A 1 340 ? 55.309 -49.795 -45.708 1.00 71.55 340 LYS A O 1
ATOM 2642 N N . THR A 1 341 ? 53.991 -48.711 -47.181 1.00 46.08 341 THR A N 1
ATOM 2643 C CA . THR A 1 341 ? 54.561 -47.396 -46.931 1.00 51.18 341 THR A CA 1
ATOM 2644 C C . THR A 1 341 ? 53.717 -46.644 -45.910 1.00 46.77 341 THR A C 1
ATOM 2645 O O . THR A 1 341 ? 52.505 -46.849 -45.810 1.00 49.71 341 THR A O 1
ATOM 2649 N N . HIS A 1 342 ? 54.359 -45.758 -45.168 1.00 41.58 342 HIS A N 1
ATOM 2650 C CA . HIS A 1 342 ? 53.686 -44.906 -44.211 1.00 33.50 342 HIS A CA 1
ATOM 2651 C C . HIS A 1 342 ? 54.480 -43.660 -43.923 1.00 50.32 342 HIS A C 1
ATOM 2652 O O . HIS A 1 342 ? 55.682 -43.703 -43.866 1.00 45.71 342 HIS A O 1
ATOM 2659 N N . ASP A 1 343 ? 53.783 -42.542 -43.753 1.00 54.19 343 ASP A N 1
ATOM 2660 C CA . ASP A 1 343 ? 54.423 -41.263 -43.478 1.00 39.56 343 ASP A CA 1
ATOM 2661 C C . ASP A 1 343 ? 53.680 -40.583 -42.339 1.00 37.65 343 ASP A C 1
ATOM 2662 O O . ASP A 1 343 ? 52.449 -40.494 -42.364 1.00 39.61 343 ASP A O 1
ATOM 2667 N N . LEU A 1 344 ? 54.429 -40.098 -41.347 1.00 37.56 344 LEU A N 1
ATOM 2668 C CA . LEU A 1 344 ? 53.818 -39.521 -40.157 1.00 35.69 344 LEU A CA 1
ATOM 2669 C C . LEU A 1 344 ? 53.250 -38.127 -40.393 1.00 41.12 344 LEU A C 1
ATOM 2670 O O . LEU A 1 344 ? 52.443 -37.657 -39.584 1.00 49.92 344 LEU A O 1
ATOM 2675 N N . ASP A 1 345 ? 53.645 -37.458 -41.473 1.00 34.99 345 ASP A N 1
ATOM 2676 C CA . ASP A 1 345 ? 53.188 -36.101 -41.730 1.00 32.86 345 ASP A CA 1
ATOM 2677 C C . ASP A 1 345 ? 51.761 -36.113 -42.280 1.00 40.66 345 ASP A C 1
ATOM 2678 O O . ASP A 1 345 ? 51.166 -37.165 -42.527 1.00 29.41 345 ASP A O 1
ATOM 2683 N N . SER A 1 346 ? 51.203 -34.920 -42.471 1.00 34.90 346 SER A N 1
ATOM 2684 C CA . SER A 1 346 ? 49.833 -34.757 -42.929 1.00 43.22 346 SER A CA 1
ATOM 2685 C C . SER A 1 346 ? 49.811 -34.072 -44.290 1.00 42.71 346 SER A C 1
ATOM 2686 O O . SER A 1 346 ? 50.804 -33.489 -44.734 1.00 48.15 346 SER A O 1
ATOM 2689 N N . GLY A 1 347 ? 48.657 -34.152 -44.950 1.00 36.15 347 GLY A N 1
ATOM 2690 C CA . GLY A 1 347 ? 48.481 -33.536 -46.249 1.00 34.13 347 GLY A CA 1
ATOM 2691 C C . GLY A 1 347 ? 49.377 -34.167 -47.297 1.00 52.59 347 GLY A C 1
ATOM 2692 O O . GLY A 1 347 ? 49.680 -35.365 -47.265 1.00 42.66 347 GLY A O 1
ATOM 2693 N N . PHE A 1 348 ? 49.815 -33.338 -48.250 1.00 62.82 348 PHE A N 1
ATOM 2694 C CA . PHE A 1 348 ? 50.733 -33.810 -49.280 1.00 35.79 348 PHE A CA 1
ATOM 2695 C C . PHE A 1 348 ? 52.099 -34.169 -48.713 1.00 38.79 348 PHE A C 1
ATOM 2696 O O . PHE A 1 348 ? 52.850 -34.908 -49.360 1.00 38.30 348 PHE A O 1
ATOM 2704 N N . ASN A 1 349 ? 52.440 -33.666 -47.524 1.00 50.18 349 ASN A N 1
ATOM 2705 C CA . ASN A 1 349 ? 53.645 -34.128 -46.847 1.00 46.88 349 ASN A CA 1
ATOM 2706 C C . ASN A 1 349 ? 53.547 -35.597 -46.462 1.00 41.84 349 ASN A C 1
ATOM 2707 O O . ASN A 1 349 ? 54.579 -36.240 -46.242 1.00 49.11 349 ASN A O 1
ATOM 2712 N N . GLY A 1 350 ? 52.333 -36.141 -46.378 1.00 38.02 350 GLY A N 1
ATOM 2713 C CA . GLY A 1 350 ? 52.135 -37.530 -46.016 1.00 30.51 350 GLY A CA 1
ATOM 2714 C C . GLY A 1 350 ? 51.793 -38.425 -47.189 1.00 34.30 350 GLY A C 1
ATOM 2715 O O . GLY A 1 350 ? 51.835 -39.653 -47.067 1.00 48.27 350 GLY A O 1
ATOM 2716 N N . GLU A 1 351 ? 51.440 -37.829 -48.326 1.00 38.78 351 GLU A N 1
ATOM 2717 C CA . GLU A 1 351 ? 51.196 -38.610 -49.531 1.00 43.80 351 GLU A CA 1
ATOM 2718 C C . GLU A 1 351 ? 52.500 -39.234 -50.011 1.00 39.27 351 GLU A C 1
ATOM 2719 O O . GLU A 1 351 ? 53.559 -38.605 -49.963 1.00 42.86 351 GLU A O 1
ATOM 2725 N N . ILE A 1 352 ? 52.423 -40.479 -50.475 1.00 41.69 352 ILE A N 1
ATOM 2726 C CA . ILE A 1 352 ? 53.609 -41.273 -50.773 1.00 40.06 352 ILE A CA 1
ATOM 2727 C C . ILE A 1 352 ? 53.531 -41.787 -52.203 1.00 45.98 352 ILE A C 1
ATOM 2728 O O . ILE A 1 352 ? 52.510 -42.352 -52.612 1.00 40.30 352 ILE A O 1
ATOM 2733 N N . LEU A 1 353 ? 54.610 -41.594 -52.954 1.00 56.07 353 LEU A N 1
ATOM 2734 C CA . LEU A 1 353 ? 54.810 -42.226 -54.251 1.00 59.52 353 LEU A CA 1
ATOM 2735 C C . LEU A 1 353 ? 55.871 -43.307 -54.092 1.00 47.56 353 LEU A C 1
ATOM 2736 O O . LEU A 1 353 ? 57.009 -43.013 -53.707 1.00 48.66 353 LEU A O 1
ATOM 2741 N N . CYS A 1 354 ? 55.494 -44.550 -54.375 1.00 45.95 354 CYS A N 1
ATOM 2742 C CA . CYS A 1 354 ? 56.374 -45.701 -54.237 1.00 53.39 354 CYS A CA 1
ATOM 2743 C C . CYS A 1 354 ? 56.710 -46.244 -55.618 1.00 50.72 354 CYS A C 1
ATOM 2744 O O . CYS A 1 354 ? 55.809 -46.517 -56.418 1.00 57.12 354 CYS A O 1
ATOM 2747 N N . GLN A 1 355 ? 58.002 -46.402 -55.896 1.00 50.53 355 GLN A N 1
ATOM 2748 C CA . GLN A 1 355 ? 58.451 -46.818 -57.214 1.00 48.82 355 GLN A CA 1
ATOM 2749 C C . GLN A 1 355 ? 59.629 -47.775 -57.087 1.00 47.46 355 GLN A C 1
ATOM 2750 O O . GLN A 1 355 ? 60.258 -47.900 -56.030 1.00 42.13 355 GLN A O 1
ATOM 2756 N N . LEU A 1 356 ? 59.918 -48.448 -58.199 1.00 50.31 356 LEU A N 1
ATOM 2757 C CA . LEU A 1 356 ? 60.932 -49.491 -58.281 1.00 45.95 356 LEU A CA 1
ATOM 2758 C C . LEU A 1 356 ? 62.110 -48.975 -59.099 1.00 49.52 356 LEU A C 1
ATOM 2759 O O . LEU A 1 356 ? 61.937 -48.568 -60.252 1.00 61.28 356 LEU A O 1
ATOM 2764 N N . LYS A 1 357 ? 63.301 -48.999 -58.503 1.00 46.64 357 LYS A N 1
ATOM 2765 C CA . LYS A 1 357 ? 64.516 -48.504 -59.141 1.00 52.88 357 LYS A CA 1
ATOM 2766 C C . LYS A 1 357 ? 65.306 -49.690 -59.684 1.00 59.70 357 LYS A C 1
ATOM 2767 O O . LYS A 1 357 ? 65.842 -50.492 -58.913 1.00 76.38 357 LYS A O 1
ATOM 2773 N N . GLY A 1 358 ? 65.386 -49.784 -60.994 1.00 53.75 358 GLY A N 1
ATOM 2774 C CA . GLY A 1 358 ? 66.128 -50.840 -61.622 1.00 53.53 358 GLY A CA 1
ATOM 2775 C C . GLY A 1 358 ? 65.364 -51.456 -62.752 1.00 65.11 358 GLY A C 1
ATOM 2776 O O . GLY A 1 358 ? 64.223 -51.136 -62.981 1.00 65.57 358 GLY A O 1
ATOM 2777 N N . ASN A 1 359 ? 66.013 -52.355 -63.463 1.00 69.96 359 ASN A N 1
ATOM 2778 C CA . ASN A 1 359 ? 65.370 -53.031 -64.567 1.00 68.63 359 ASN A CA 1
ATOM 2779 C C . ASN A 1 359 ? 65.362 -54.503 -64.241 1.00 62.41 359 ASN A C 1
ATOM 2780 O O . ASN A 1 359 ? 66.150 -55.267 -64.714 1.00 66.68 359 ASN A O 1
ATOM 2785 N N . PHE A 1 360 ? 64.432 -54.860 -63.387 1.00 58.40 360 PHE A N 1
ATOM 2786 C CA . PHE A 1 360 ? 64.208 -56.208 -62.894 1.00 46.94 360 PHE A CA 1
ATOM 2787 C C . PHE A 1 360 ? 63.030 -56.853 -63.606 1.00 44.66 360 PHE A C 1
ATOM 2788 O O . PHE A 1 360 ? 62.183 -56.165 -64.183 1.00 53.37 360 PHE A O 1
ATOM 2796 N N . PRO A 1 361 ? 62.941 -58.188 -63.588 1.00 41.19 361 PRO A N 1
ATOM 2797 C CA . PRO A 1 361 ? 61.746 -58.851 -64.129 1.00 43.98 361 PRO A CA 1
ATOM 2798 C C . PRO A 1 361 ? 60.572 -58.801 -63.163 1.00 45.45 361 PRO A C 1
ATOM 2799 O O . PRO A 1 361 ? 59.807 -59.765 -63.054 1.00 33.91 361 PRO A O 1
ATOM 2803 N N . PHE A 1 362 ? 60.422 -57.684 -62.455 1.00 49.02 362 PHE A N 1
ATOM 2804 C CA . PHE A 1 362 ? 59.351 -57.490 -61.490 1.00 40.92 362 PHE A CA 1
ATOM 2805 C C . PHE A 1 362 ? 58.633 -56.179 -61.798 1.00 37.96 362 PHE A C 1
ATOM 2806 O O . PHE A 1 362 ? 59.022 -55.425 -62.696 1.00 41.10 362 PHE A O 1
ATOM 2814 N N . LYS A 1 363 ? 57.581 -55.904 -61.031 1.00 44.22 363 LYS A N 1
ATOM 2815 C CA . LYS A 1 363 ? 56.701 -54.772 -61.287 1.00 38.31 363 LYS A CA 1
ATOM 2816 C C . LYS A 1 363 ? 55.831 -54.513 -60.067 1.00 37.27 363 LYS A C 1
ATOM 2817 O O . LYS A 1 363 ? 55.244 -55.446 -59.512 1.00 41.46 363 LYS A O 1
ATOM 2823 N N . ILE A 1 364 ? 55.742 -53.256 -59.645 1.00 42.69 364 ILE A N 1
ATOM 2824 C CA . ILE A 1 364 ? 54.946 -52.895 -58.477 1.00 32.89 364 ILE A CA 1
ATOM 2825 C C . ILE A 1 364 ? 53.498 -52.687 -58.900 1.00 38.41 364 ILE A C 1
ATOM 2826 O O . ILE A 1 364 ? 53.209 -51.917 -59.825 1.00 39.75 364 ILE A O 1
ATOM 2831 N N . VAL A 1 365 ? 52.582 -53.375 -58.223 1.00 43.28 365 VAL A N 1
ATOM 2832 C CA . VAL A 1 365 ? 51.150 -53.251 -58.467 1.00 38.08 365 VAL A CA 1
ATOM 2833 C C . VAL A 1 365 ? 50.507 -52.712 -57.198 1.00 37.82 365 VAL A C 1
ATOM 2834 O O . VAL A 1 365 ? 50.547 -53.367 -56.149 1.00 48.54 365 VAL A O 1
ATOM 2838 N N . GLN A 1 366 ? 49.895 -51.552 -57.280 1.00 37.36 366 GLN A N 1
ATOM 2839 C CA . GLN A 1 366 ? 49.267 -50.909 -56.145 1.00 33.65 366 GLN A CA 1
ATOM 2840 C C . GLN A 1 366 ? 47.921 -51.500 -55.750 1.00 50.68 366 GLN A C 1
ATOM 2841 O O . GLN A 1 366 ? 47.059 -51.650 -56.575 1.00 52.98 366 GLN A O 1
ATOM 2847 N N . ASP A 1 367 ? 47.765 -51.822 -54.474 1.00 43.73 367 ASP A N 1
ATOM 2848 C CA . ASP A 1 367 ? 46.542 -52.403 -53.947 1.00 45.44 367 ASP A CA 1
ATOM 2849 C C . ASP A 1 367 ? 45.659 -51.392 -53.214 1.00 52.20 367 ASP A C 1
ATOM 2850 O O . ASP A 1 367 ? 44.491 -51.289 -53.497 1.00 61.11 367 ASP A O 1
ATOM 2855 N N . THR A 1 368 ? 46.232 -50.650 -52.284 1.00 45.58 368 THR A N 1
ATOM 2856 C CA . THR A 1 368 ? 45.529 -49.613 -51.574 1.00 44.63 368 THR A CA 1
ATOM 2857 C C . THR A 1 368 ? 46.412 -48.380 -51.602 1.00 59.51 368 THR A C 1
ATOM 2858 O O . THR A 1 368 ? 47.398 -48.348 -52.295 1.00 61.78 368 THR A O 1
ATOM 2862 N N . LYS A 1 369 ? 46.068 -47.356 -50.855 1.00 54.03 369 LYS A N 1
ATOM 2863 C CA . LYS A 1 369 ? 46.869 -46.137 -50.883 1.00 53.00 369 LYS A CA 1
ATOM 2864 C C . LYS A 1 369 ? 48.292 -46.385 -50.400 1.00 56.15 369 LYS A C 1
ATOM 2865 O O . LYS A 1 369 ? 49.235 -45.756 -50.896 1.00 59.06 369 LYS A O 1
ATOM 2871 N N . ASN A 1 370 ? 48.476 -47.310 -49.452 1.00 51.14 370 ASN A N 1
ATOM 2872 C CA . ASN A 1 370 ? 49.777 -47.516 -48.828 1.00 52.56 370 ASN A CA 1
ATOM 2873 C C . ASN A 1 370 ? 50.243 -48.968 -48.896 1.00 51.62 370 ASN A C 1
ATOM 2874 O O . ASN A 1 370 ? 51.173 -49.343 -48.175 1.00 62.36 370 ASN A O 1
ATOM 2879 N N . THR A 1 371 ? 49.628 -49.794 -49.740 1.00 40.34 371 THR A N 1
ATOM 2880 C CA . THR A 1 371 ? 50.027 -51.189 -49.881 1.00 46.38 371 THR A CA 1
ATOM 2881 C C . THR A 1 371 ? 50.262 -51.509 -51.349 1.00 48.27 371 THR A C 1
ATOM 2882 O O . THR A 1 371 ? 49.432 -51.181 -52.204 1.00 47.54 371 THR A O 1
ATOM 2886 N N . TYR A 1 372 ? 51.392 -52.154 -51.632 1.00 47.03 372 TYR A N 1
ATOM 2887 C CA . TYR A 1 372 ? 51.774 -52.537 -52.982 1.00 46.76 372 TYR A CA 1
ATOM 2888 C C . TYR A 1 372 ? 52.205 -53.997 -52.982 1.00 44.53 372 TYR A C 1
ATOM 2889 O O . TYR A 1 372 ? 52.459 -54.591 -51.931 1.00 45.08 372 TYR A O 1
ATOM 2898 N N . ARG A 1 373 ? 52.288 -54.573 -54.179 1.00 38.09 373 ARG A N 1
ATOM 2899 C CA . ARG A 1 373 ? 52.735 -55.950 -54.357 1.00 39.14 373 ARG A CA 1
ATOM 2900 C C . ARG A 1 373 ? 53.804 -55.988 -55.436 1.00 43.95 373 ARG A C 1
ATOM 2901 O O . ARG A 1 373 ? 53.568 -55.539 -56.563 1.00 46.12 373 ARG A O 1
ATOM 2909 N N . LEU A 1 374 ? 54.976 -56.514 -55.090 1.00 38.14 374 LEU A N 1
ATOM 2910 C CA . LEU A 1 374 ? 56.017 -56.774 -56.075 1.00 40.50 374 LEU A CA 1
ATOM 2911 C C . LEU A 1 374 ? 55.676 -58.065 -56.808 1.00 42.45 374 LEU A C 1
ATOM 2912 O O . LEU A 1 374 ? 55.627 -59.137 -56.197 1.00 45.91 374 LEU A O 1
ATOM 2917 N N . VAL A 1 375 ? 55.339 -57.943 -58.083 1.00 38.34 375 VAL A N 1
ATOM 2918 C CA . VAL A 1 375 ? 54.926 -59.102 -58.847 1.00 42.81 375 VAL A CA 1
ATOM 2919 C C . VAL A 1 375 ? 55.844 -59.373 -60.012 1.00 48.76 375 VAL A C 1
ATOM 2920 O O . VAL A 1 375 ? 56.427 -58.460 -60.596 1.00 51.84 375 VAL A O 1
ATOM 2924 N N . THR A 1 376 ? 55.978 -60.647 -60.322 1.00 52.16 376 THR A N 1
ATOM 2925 C CA . THR A 1 376 ? 56.811 -61.131 -61.401 1.00 40.13 376 THR A CA 1
ATOM 2926 C C . THR A 1 376 ? 56.243 -60.690 -62.695 1.00 42.55 376 THR A C 1
ATOM 2927 O O . THR A 1 376 ? 55.076 -60.758 -62.920 1.00 40.12 376 THR A O 1
ATOM 2931 N N . ASP A 1 377 ? 57.145 -60.236 -63.542 1.00 46.61 377 ASP A N 1
ATOM 2932 C CA . ASP A 1 377 ? 56.870 -59.676 -64.831 1.00 45.24 377 ASP A CA 1
ATOM 2933 C C . ASP A 1 377 ? 57.795 -60.170 -65.920 1.00 49.40 377 ASP A C 1
ATOM 2934 O O . ASP A 1 377 ? 57.733 -59.694 -67.032 1.00 47.52 377 ASP A O 1
ATOM 2939 N N . GLY A 1 378 ? 58.664 -61.102 -65.601 1.00 36.22 378 GLY A N 1
ATOM 2940 C CA . GLY A 1 378 ? 59.583 -61.597 -66.575 1.00 31.16 378 GLY A CA 1
ATOM 2941 C C . GLY A 1 378 ? 60.028 -62.993 -66.362 1.00 28.76 378 GLY A C 1
ATOM 2942 O O . GLY A 1 378 ? 59.542 -63.642 -65.501 1.00 39.24 378 GLY A O 1
ATOM 2943 N N . ALA A 1 379 ? 60.972 -63.443 -67.164 1.00 31.57 379 ALA A N 1
ATOM 2944 C CA . ALA A 1 379 ? 61.462 -64.807 -67.042 1.00 33.09 379 ALA A CA 1
ATOM 2945 C C . ALA A 1 379 ? 62.359 -64.949 -65.815 1.00 36.25 379 ALA A C 1
ATOM 2946 O O . ALA A 1 379 ? 62.913 -63.976 -65.296 1.00 48.62 379 ALA A O 1
ATOM 2948 N N . LEU A 1 380 ? 62.498 -66.191 -65.352 1.00 37.35 380 LEU A N 1
ATOM 2949 C CA . LEU A 1 380 ? 63.312 -66.502 -64.187 1.00 34.41 380 LEU A CA 1
ATOM 2950 C C . LEU A 1 380 ? 64.061 -67.805 -64.415 1.00 40.78 380 LEU A C 1
ATOM 2951 O O . LEU A 1 380 ? 63.508 -68.761 -64.964 1.00 46.89 380 LEU A O 1
ATOM 2956 N N . ASP A 1 381 ? 65.321 -67.833 -63.985 1.00 40.18 381 ASP A N 1
ATOM 2957 C CA . ASP A 1 381 ? 66.137 -69.042 -64.059 1.00 45.98 381 ASP A CA 1
ATOM 2958 C C . ASP A 1 381 ? 67.277 -68.894 -63.066 1.00 49.69 381 ASP A C 1
ATOM 2959 O O . ASP A 1 381 ? 68.069 -67.952 -63.173 1.00 46.80 381 ASP A O 1
ATOM 2964 N N . ARG A 1 382 ? 67.366 -69.823 -62.120 1.00 25.99 382 ARG A N 1
ATOM 2965 C CA . ARG A 1 382 ? 68.414 -69.795 -61.108 1.00 35.28 382 ARG A CA 1
ATOM 2966 C C . ARG A 1 382 ? 69.807 -70.020 -61.695 1.00 35.82 382 ARG A C 1
ATOM 2967 O O . ARG A 1 382 ? 70.798 -69.532 -61.150 1.00 49.12 382 ARG A O 1
ATOM 2975 N N . GLU A 1 383 ? 69.885 -70.756 -62.800 1.00 47.49 383 GLU A N 1
ATOM 2976 C CA . GLU A 1 383 ? 71.175 -71.028 -63.425 1.00 43.09 383 GLU A CA 1
ATOM 2977 C C . GLU A 1 383 ? 71.785 -69.771 -64.034 1.00 47.46 383 GLU A C 1
ATOM 2978 O O . GLU A 1 383 ? 73.012 -69.669 -64.146 1.00 50.84 383 GLU A O 1
ATOM 2984 N N . GLN A 1 384 ? 70.953 -68.806 -64.423 1.00 42.92 384 GLN A N 1
ATOM 2985 C CA . GLN A 1 384 ? 71.417 -67.568 -65.038 1.00 43.67 384 GLN A CA 1
ATOM 2986 C C . GLN A 1 384 ? 71.535 -66.423 -64.038 1.00 46.31 384 GLN A C 1
ATOM 2987 O O . GLN A 1 384 ? 72.604 -65.819 -63.913 1.00 51.79 384 GLN A O 1
ATOM 2993 N N . ILE A 1 385 ? 70.458 -66.110 -63.324 1.00 44.22 385 ILE A N 1
ATOM 2994 C CA . ILE A 1 385 ? 70.492 -65.105 -62.262 1.00 42.01 385 ILE A CA 1
ATOM 2995 C C . ILE A 1 385 ? 69.935 -65.733 -60.990 1.00 38.87 385 ILE A C 1
ATOM 2996 O O . ILE A 1 385 ? 68.714 -65.914 -60.873 1.00 31.59 385 ILE A O 1
ATOM 3001 N N . PRO A 1 386 ? 70.783 -66.081 -60.015 1.00 37.29 386 PRO A N 1
ATOM 3002 C CA . PRO A 1 386 ? 70.282 -66.789 -58.827 1.00 37.82 386 PRO A CA 1
ATOM 3003 C C . PRO A 1 386 ? 69.567 -65.903 -57.822 1.00 40.97 386 PRO A C 1
ATOM 3004 O O . PRO A 1 386 ? 68.787 -66.427 -57.016 1.00 36.31 386 PRO A O 1
ATOM 3008 N N . GLU A 1 387 ? 69.801 -64.593 -57.835 1.00 42.16 387 GLU A N 1
ATOM 3009 C CA . GLU A 1 387 ? 69.172 -63.711 -56.863 1.00 42.03 387 GLU A CA 1
ATOM 3010 C C . GLU A 1 387 ? 69.088 -62.307 -57.442 1.00 44.96 387 GLU A C 1
ATOM 3011 O O . GLU A 1 387 ? 69.898 -61.921 -58.288 1.00 46.72 387 GLU A O 1
ATOM 3017 N N . TYR A 1 388 ? 68.097 -61.552 -56.974 1.00 44.03 388 TYR A N 1
ATOM 3018 C CA . TYR A 1 388 ? 67.885 -60.173 -57.391 1.00 41.29 388 TYR A CA 1
ATOM 3019 C C . TYR A 1 388 ? 67.905 -59.269 -56.168 1.00 46.88 388 TYR A C 1
ATOM 3020 O O . TYR A 1 388 ? 67.252 -59.565 -55.163 1.00 47.67 388 TYR A O 1
ATOM 3029 N N . ASN A 1 389 ? 68.649 -58.171 -56.257 1.00 45.58 389 ASN A N 1
ATOM 3030 C CA . ASN A 1 389 ? 68.676 -57.153 -55.208 1.00 43.33 389 ASN A CA 1
ATOM 3031 C C . ASN A 1 389 ? 67.694 -56.061 -55.618 1.00 40.64 389 ASN A C 1
ATOM 3032 O O . ASN A 1 389 ? 68.040 -55.122 -56.334 1.00 38.92 389 ASN A O 1
ATOM 3037 N N . VAL A 1 390 ? 66.454 -56.194 -55.157 1.00 44.69 390 VAL A N 1
ATOM 3038 C CA . VAL A 1 390 ? 65.375 -55.290 -55.540 1.00 35.60 390 VAL A CA 1
ATOM 3039 C C . VAL A 1 390 ? 65.349 -54.114 -54.572 1.00 36.48 390 VAL A C 1
ATOM 3040 O O . VAL A 1 390 ? 65.185 -54.297 -53.361 1.00 41.24 390 VAL A O 1
ATOM 3044 N N . THR A 1 391 ? 65.505 -52.906 -55.107 1.00 35.31 391 THR A N 1
ATOM 3045 C CA . THR A 1 391 ? 65.499 -51.680 -54.317 1.00 39.70 391 THR A CA 1
ATOM 3046 C C . THR A 1 391 ? 64.178 -50.954 -54.537 1.00 36.22 391 THR A C 1
ATOM 3047 O O . THR A 1 391 ? 63.847 -50.589 -55.670 1.00 24.54 391 THR A O 1
ATOM 3051 N N . ILE A 1 392 ? 63.432 -50.748 -53.455 1.00 43.26 392 ILE A N 1
ATOM 3052 C CA . ILE A 1 392 ? 62.166 -50.026 -53.487 1.00 41.63 392 ILE A CA 1
ATOM 3053 C C . ILE A 1 392 ? 62.396 -48.637 -52.911 1.00 47.33 392 ILE A C 1
ATOM 3054 O O . ILE A 1 392 ? 63.034 -48.490 -51.860 1.00 45.22 392 ILE A O 1
ATOM 3059 N N . THR A 1 393 ? 61.885 -47.616 -53.598 1.00 40.13 393 THR A N 1
ATOM 3060 C CA . THR A 1 393 ? 62.048 -46.234 -53.169 1.00 36.64 393 THR A CA 1
ATOM 3061 C C . THR A 1 393 ? 60.687 -45.608 -52.905 1.00 39.35 393 THR A C 1
ATOM 3062 O O . THR A 1 393 ? 59.713 -45.894 -53.610 1.00 40.50 393 THR A O 1
ATOM 3066 N N . ALA A 1 394 ? 60.625 -44.756 -51.883 1.00 47.57 394 ALA A N 1
ATOM 3067 C CA . ALA A 1 394 ? 59.408 -44.037 -51.530 1.00 42.13 394 ALA A CA 1
ATOM 3068 C C . ALA A 1 394 ? 59.739 -42.565 -51.348 1.00 46.39 394 ALA A C 1
ATOM 3069 O O . ALA A 1 394 ? 60.723 -42.225 -50.683 1.00 58.04 394 ALA A O 1
ATOM 3071 N N . THR A 1 395 ? 58.920 -41.696 -51.937 1.00 49.75 395 THR A N 1
ATOM 3072 C CA . THR A 1 395 ? 59.133 -40.257 -51.859 1.00 45.23 395 THR A CA 1
ATOM 3073 C C . THR A 1 395 ? 57.804 -39.574 -51.586 1.00 39.97 395 THR A C 1
ATOM 3074 O O . THR A 1 395 ? 56.808 -39.869 -52.253 1.00 27.69 395 THR A O 1
ATOM 3078 N N . ASP A 1 396 ? 57.786 -38.665 -50.613 1.00 35.95 396 ASP A N 1
ATOM 3079 C CA . ASP A 1 396 ? 56.568 -37.933 -50.308 1.00 37.20 396 ASP A CA 1
ATOM 3080 C C . ASP A 1 396 ? 56.401 -36.760 -51.273 1.00 44.03 396 ASP A C 1
ATOM 3081 O O . ASP A 1 396 ? 57.247 -36.498 -52.133 1.00 51.65 396 ASP A O 1
ATOM 3086 N N . LYS A 1 397 ? 55.290 -36.038 -51.127 1.00 35.39 397 LYS A N 1
ATOM 3087 C CA . LYS A 1 397 ? 54.967 -34.910 -51.990 1.00 27.13 397 LYS A CA 1
ATOM 3088 C C . LYS A 1 397 ? 55.065 -33.578 -51.252 1.00 38.99 397 LYS A C 1
ATOM 3089 O O . LYS A 1 397 ? 54.318 -32.641 -51.545 1.00 37.22 397 LYS A O 1
ATOM 3095 N N . GLY A 1 398 ? 55.987 -33.479 -50.292 1.00 34.58 398 GLY A N 1
ATOM 3096 C CA . GLY A 1 398 ? 56.179 -32.256 -49.543 1.00 27.17 398 GLY A CA 1
ATOM 3097 C C . GLY A 1 398 ? 57.163 -31.312 -50.211 1.00 47.34 398 GLY A C 1
ATOM 3098 O O . GLY A 1 398 ? 57.724 -31.588 -51.271 1.00 60.83 398 GLY A O 1
ATOM 3099 N N . ASN A 1 399 ? 57.368 -30.170 -49.563 1.00 45.45 399 ASN A N 1
ATOM 3100 C CA . ASN A 1 399 ? 58.300 -29.165 -50.064 1.00 53.28 399 ASN A CA 1
ATOM 3101 C C . ASN A 1 399 ? 59.229 -28.687 -48.952 1.00 50.36 399 ASN A C 1
ATOM 3102 O O . ASN A 1 399 ? 58.812 -27.934 -48.072 1.00 55.52 399 ASN A O 1
ATOM 3107 N N . PRO A 1 400 ? 60.498 -29.125 -48.986 1.00 43.00 400 PRO A N 1
ATOM 3108 C CA . PRO A 1 400 ? 61.058 -30.027 -49.999 1.00 42.29 400 PRO A CA 1
ATOM 3109 C C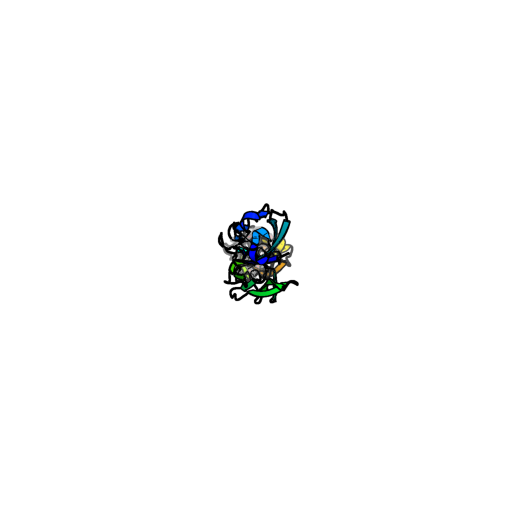 . PRO A 1 400 ? 60.680 -31.489 -49.763 1.00 54.69 400 PRO A C 1
ATOM 3110 O O . PRO A 1 400 ? 60.425 -31.875 -48.623 1.00 50.42 400 PRO A O 1
ATOM 3114 N N . PRO A 1 401 ? 60.641 -32.286 -50.828 1.00 51.79 401 PRO A N 1
ATOM 3115 C CA . PRO A 1 401 ? 60.256 -33.691 -50.675 1.00 49.67 401 PRO A CA 1
ATOM 3116 C C . PRO A 1 401 ? 61.339 -34.500 -49.981 1.00 45.46 401 PRO A C 1
ATOM 3117 O O . PRO A 1 401 ? 62.535 -34.225 -50.104 1.00 46.68 401 PRO A O 1
ATOM 3121 N N . LEU A 1 402 ? 60.897 -35.510 -49.235 1.00 39.57 402 LEU A N 1
ATOM 3122 C CA . LEU A 1 402 ? 61.784 -36.449 -48.566 1.00 34.93 402 LEU A CA 1
ATOM 3123 C C . LEU A 1 402 ? 61.542 -37.849 -49.112 1.00 43.62 402 LEU A C 1
ATOM 3124 O O . LEU A 1 402 ? 60.454 -38.163 -49.605 1.00 41.58 402 LEU A O 1
ATOM 3129 N N . SER A 1 403 ? 62.567 -38.692 -49.018 1.00 46.54 403 SER A N 1
ATOM 3130 C CA . SER A 1 403 ? 62.508 -40.019 -49.611 1.00 44.44 403 SER A CA 1
ATOM 3131 C C . SER A 1 403 ? 63.290 -40.999 -48.748 1.00 33.89 403 SER A C 1
ATOM 3132 O O . SER A 1 403 ? 64.017 -40.614 -47.829 1.00 35.77 403 SER A O 1
ATOM 3135 N N . SER A 1 404 ? 63.126 -42.282 -49.063 1.00 28.68 404 SER A N 1
ATOM 3136 C CA . SER A 1 404 ? 63.855 -43.352 -48.399 1.00 39.14 404 SER A CA 1
ATOM 3137 C C . SER A 1 404 ? 63.860 -44.569 -49.312 1.00 48.25 404 SER A C 1
ATOM 3138 O O . SER A 1 404 ? 62.970 -44.734 -50.153 1.00 54.69 404 SER A O 1
ATOM 3141 N N . SER A 1 405 ? 64.871 -45.417 -49.137 1.00 44.19 405 SER A N 1
ATOM 3142 C CA . SER A 1 405 ? 65.038 -46.614 -49.946 1.00 44.15 405 SER A CA 1
ATOM 3143 C C . SER A 1 405 ? 65.176 -47.830 -49.043 1.00 39.38 405 SER A C 1
ATOM 3144 O O . SER A 1 405 ? 65.635 -47.729 -47.902 1.00 44.46 405 SER A O 1
ATOM 3147 N N . LYS A 1 406 ? 64.772 -48.984 -49.568 1.00 41.72 406 LYS A N 1
ATOM 3148 C CA . LYS A 1 406 ? 64.946 -50.247 -48.863 1.00 45.32 406 LYS A CA 1
ATOM 3149 C C . LYS A 1 406 ? 65.150 -51.350 -49.889 1.00 52.62 406 LYS A C 1
ATOM 3150 O O . LYS A 1 406 ? 64.341 -51.502 -50.809 1.00 50.88 406 LYS A O 1
ATOM 3156 N N . THR A 1 407 ? 66.230 -52.110 -49.729 1.00 53.66 407 THR A N 1
ATOM 3157 C CA . THR A 1 407 ? 66.624 -53.139 -50.682 1.00 47.46 407 THR A CA 1
ATOM 3158 C C . THR A 1 407 ? 66.466 -54.515 -50.050 1.00 43.95 407 THR A C 1
ATOM 3159 O O . THR A 1 407 ? 66.965 -54.758 -48.946 1.00 39.53 407 THR A O 1
ATOM 3163 N N . ILE A 1 408 ? 65.777 -55.409 -50.754 1.00 40.61 408 ILE A N 1
ATOM 3164 C CA . ILE A 1 408 ? 65.574 -56.783 -50.314 1.00 42.51 408 ILE A CA 1
ATOM 3165 C C . ILE A 1 408 ? 66.176 -57.716 -51.356 1.00 46.14 408 ILE A C 1
ATOM 3166 O O . ILE A 1 408 ? 66.102 -57.450 -52.562 1.00 40.39 408 ILE A O 1
ATOM 3171 N N . THR A 1 409 ? 66.792 -58.798 -50.888 1.00 44.29 409 THR A N 1
ATOM 3172 C CA . THR A 1 409 ? 67.387 -59.803 -51.759 1.00 37.10 409 THR A CA 1
ATOM 3173 C C . THR A 1 409 ? 66.408 -60.958 -51.921 1.00 36.58 409 THR A C 1
ATOM 3174 O O . THR A 1 409 ? 66.024 -61.595 -50.935 1.00 38.38 409 THR A O 1
ATOM 3178 N N . LEU A 1 410 ? 66.008 -61.222 -53.161 1.00 38.71 410 LEU A N 1
ATOM 3179 C CA . LEU A 1 410 ? 65.077 -62.292 -53.491 1.00 42.74 410 LEU A CA 1
ATOM 3180 C C . LEU A 1 410 ? 65.844 -63.408 -54.186 1.00 55.09 410 LEU A C 1
ATOM 3181 O O . LEU A 1 410 ? 66.437 -63.191 -55.248 1.00 63.13 410 LEU A O 1
ATOM 3186 N N . HIS A 1 411 ? 65.830 -64.595 -53.587 1.00 38.89 411 HIS A N 1
ATOM 3187 C CA . HIS A 1 411 ? 66.569 -65.734 -54.111 1.00 36.89 411 HIS A CA 1
ATOM 3188 C C . HIS A 1 411 ? 65.693 -66.548 -55.054 1.00 31.21 411 HIS A C 1
ATOM 3189 O O . HIS A 1 411 ? 64.492 -66.713 -54.822 1.00 41.98 411 HIS A O 1
ATOM 3196 N N . ILE A 1 412 ? 66.305 -67.055 -56.121 1.00 37.34 412 ILE A N 1
ATOM 3197 C CA . ILE A 1 412 ? 65.616 -67.863 -57.121 1.00 39.12 412 ILE A CA 1
ATOM 3198 C C . ILE A 1 412 ? 65.901 -69.331 -56.836 1.00 45.91 412 ILE A C 1
ATOM 3199 O O . ILE A 1 412 ? 67.065 -69.732 -56.704 1.00 42.62 412 ILE A O 1
ATOM 3204 N N . LEU A 1 413 ? 64.844 -70.131 -56.738 1.00 40.25 413 LEU A N 1
ATOM 3205 C CA . LEU A 1 413 ? 64.948 -71.542 -56.404 1.00 45.38 413 LEU A CA 1
ATOM 3206 C C . LEU A 1 413 ? 64.635 -72.402 -57.622 1.00 46.54 413 LEU A C 1
ATOM 3207 O O . LEU A 1 413 ? 63.992 -71.959 -58.577 1.00 50.81 413 LEU A O 1
ATOM 3212 N N . ASP A 1 414 ? 65.099 -73.648 -57.574 1.00 56.84 414 ASP A N 1
ATOM 3213 C CA . ASP A 1 414 ? 64.861 -74.598 -58.656 1.00 59.11 414 ASP A CA 1
ATOM 3214 C C . ASP A 1 414 ? 63.398 -75.024 -58.699 1.00 61.52 414 ASP A C 1
ATOM 3215 O O . ASP A 1 414 ? 62.759 -75.191 -57.660 1.00 66.07 414 ASP A O 1
#